Protein AF-0000000069666204 (afdb_homodimer)

InterPro domains:
  IPR001584 Integrase, catalytic core [PS50994] (1-139)
  IPR012337 Ribonuclease H-like superfamily [SSF53098] (1-131)
  IPR036397 Ribonuclease H superfamily [G3DSA:3.30.420.10] (1-155)

Secondary structure (DSSP, 8-state):
-B-TTT--B-----S---HHHHHHHHIIIIIHHH---SEEEE-S-HHHHSHHHHHHHHHHT-EEEEPPTT-HHHHHHHHHHHHHHHHHHHTTGGGHHHHHHHHHHHHHHSEETTTTB-HHHHHHSS-EEE-GGGTS-----SPPPHHHHHHHHHHHHHSPBP-BTTB--SEE--S-TTT-SEEEEE----TT-SS--EEEEEEEEEE-SSEEEEEETTEEEEEEGGGEEEPPEE----------B-TTS-B-------/-B-TTT--B-----S---HHHHHHHHIIIIIHHH---SEEEE-S-HHHHSHHHHHHHHHHT-EEEEPPTT-HHHHHHHHHHHHHHHHHHHTTGGGHHHHHHHHHHHHHHSEETTTTB-HHHHHHSS-EEE-GGGTS-----SPPPHHHHHHHHHHHHHSPBP--TT---SEE--S-TTT-SEEEEE----TT-SS--EEEEEEEEEE-SSEEEEEETTE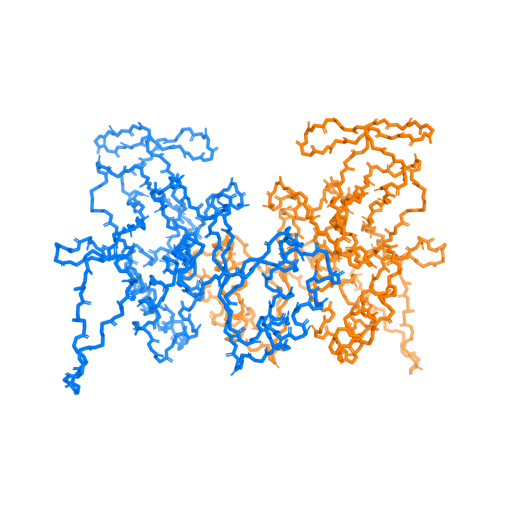EEEEEGGGEEEPPEE----------B-TTS-B-------

Sequence (516 aa):
MVDRFTRWPEAVPLLDAKAESVAIAFMFNWISRFGLPQKVACDQSGQFESCLFQMLTRMFGIQCVRTAAFHPSSNGMVERMHRPLKQALMCSKQTWFEALPLALLGLRTVLREDINATAAELTYSTNLRVPGQFFVDSNIGIPLPDYLSRLQELMRAIKPSDPVHHGLKAVYMPKDLQTCSHVFVKRGPIKRALATPFEGPFPVKKRQDKNSVVLVNGQEKVISVDRLKPAFLLSDTTSSNLSYTTKYGRKVRFHLPPMVDRFTRWPEAVPLLDAKAESVAIAFMFNWISRFGLPQKVACDQSGQFESCLFQMLTRMFGIQCVRTAAFHPSSNGMVERMHRPLKQALMCSKQTWFEALPLALLGLRTVLREDINATAAELTYSTNLRVPGQFFVDSNIGIPLPDYLSRLQELMRAIKPSDPVHHGLKAVYMPKDLQTCSHVFVKRGPIKRALATPFEGPFPVKKRQDKNSVVLVNGQEKVISVDRLKPAFLLSDTTSSNLSYTTKYGRKVRFHLPP

Organism: Araneus ventricosus (NCBI:txid182803)

Radius of gyration: 24.85 Å; Cα contacts (8 Å, |Δi|>4): 884; chains: 2; bounding box: 76×71×71 Å

Foldseek 3Di:
DADPPLRQDDDDDDPDLALVRVVVCCVVTPCVPPNADQEDEDEPDPSCVDPNVVVVCVVRNHHYHYDYPQDCPVVVSVVLLVVLLVVLQVLPVVPSVLLNVVSSLLQQQFQEDVVRGGSVCVVVVAWDKDWPLLPDQFDLVDDDDPSVVSVSVSSVSSRADDPDVPDPRQKHFHPDPVPAQWKWFFDDPPVPDSTTITIDTWGWDADDDQWTWTQHSNDTDIDGPVGIGGGMYRDPPPDDQPQPQDPVRDRPRPPSDD/DADPPLRQDDDDDDPDLALVRVVVCCVVTPCVPPNADQEDEDEPDPSCVDPNVVVVCVVRNHHYHYDYPQDCPVVVSVVLLVVLLVVLQVLPVVPSVLLNVVSSVLQQQFQEDVVRGGSVCVVVVAWDKDWPLLPDQFDLVDDDDPSVVSNSVSSVSSRADDPDPPDPRQKHFHPDPPPAQWKWFFDDDPVVDSTTITIDTWGWDADDDQWTWTQHSNDTDIDGPVGIGGGMYRDPPPDDQPQPQDPVRDRDRPPSDD

Nearest PDB structures (foldseek):
  6rwl-assembly1_A  TM=5.544E-01  e=3.027E-07  Simian immunodeficiency virus
  3oyi-assembly1_B  TM=7.825E-01  e=3.389E-05  Human spumaretrovirus
  2x6s-assembly1_F  TM=6.545E-01  e=5.801E-05  Human spumaretrovirus
  1cz9-assembly1_A-2  TM=9.018E-01  e=3.575E-03  Avian sarcoma virus
  8t5b-assembly1_A  TM=8.080E-01  e=1.967E-03  Human immunodeficiency virus 1

Structure (mmCIF, N/CA/C/O backbone):
data_AF-0000000069666204-model_v1
#
loop_
_entity.id
_entity.type
_entity.pdbx_description
1 polymer 'Integrase catalytic domain-containing protein'
#
loop_
_atom_site.group_PDB
_atom_site.id
_atom_site.type_symbol
_atom_site.label_atom_id
_atom_site.label_alt_id
_atom_site.label_comp_id
_atom_site.label_asym_id
_atom_site.label_entity_id
_atom_site.label_seq_id
_atom_site.pdbx_PDB_ins_code
_atom_site.Cartn_x
_atom_site.Cartn_y
_atom_site.Cartn_z
_atom_site.occupancy
_atom_site.B_iso_or_equiv
_atom_site.auth_seq_id
_atom_site.auth_comp_id
_atom_site.auth_asym_id
_atom_site.auth_atom_id
_atom_site.pdbx_PDB_model_num
ATOM 1 N N . MET A 1 1 ? -12.602 -0.686 -0.355 1 92.06 1 MET A N 1
ATOM 2 C CA . MET A 1 1 ? -12.219 -1.938 0.288 1 92.06 1 MET A CA 1
ATOM 3 C C . MET A 1 1 ? -11.609 -1.68 1.664 1 92.06 1 MET A C 1
ATOM 5 O O . MET A 1 1 ? -10.922 -0.677 1.866 1 92.06 1 MET A O 1
ATOM 9 N N . VAL A 1 2 ? -11.891 -2.582 2.635 1 92.81 2 VAL A N 1
ATOM 10 C CA . VAL A 1 2 ? -11.328 -2.428 3.977 1 92.81 2 VAL A CA 1
ATOM 11 C C . VAL A 1 2 ? -10.828 -3.777 4.484 1 92.81 2 VAL A C 1
ATOM 13 O O . VAL A 1 2 ? -11.516 -4.793 4.359 1 92.81 2 VAL A O 1
ATOM 16 N N . ASP A 1 3 ? -9.578 -3.738 4.949 1 93.31 3 ASP A N 1
ATOM 17 C CA . ASP A 1 3 ? -9.062 -4.93 5.621 1 93.31 3 ASP A CA 1
ATOM 18 C C . ASP A 1 3 ? -9.711 -5.113 6.988 1 93.31 3 ASP A C 1
ATOM 20 O O . ASP A 1 3 ? -9.727 -4.188 7.805 1 93.31 3 ASP A O 1
ATOM 24 N N . ARG A 1 4 ? -10.164 -6.273 7.262 1 88.44 4 ARG A N 1
ATOM 25 C CA . ARG A 1 4 ? -10.914 -6.516 8.484 1 88.44 4 ARG A CA 1
ATOM 26 C C . ARG A 1 4 ? -10.008 -6.465 9.711 1 88.44 4 ARG A C 1
ATOM 28 O O . ARG A 1 4 ? -10.422 -6.023 10.781 1 88.44 4 ARG A O 1
ATOM 35 N N . PHE A 1 5 ? -8.828 -6.867 9.555 1 89.88 5 PHE A N 1
ATOM 36 C CA . PHE A 1 5 ? -7.934 -6.969 10.703 1 89.88 5 PHE A CA 1
ATOM 37 C C . PHE A 1 5 ? -7.285 -5.621 11 1 89.88 5 PHE A C 1
ATOM 39 O O . PHE A 1 5 ? -7.418 -5.098 12.109 1 89.88 5 PHE A O 1
ATOM 46 N N . THR A 1 6 ? -6.68 -4.996 10.031 1 92.88 6 THR A N 1
ATOM 47 C CA . THR A 1 6 ? -5.918 -3.773 10.25 1 92.88 6 THR A CA 1
ATOM 48 C C . THR A 1 6 ? -6.809 -2.543 10.094 1 92.88 6 THR A C 1
ATOM 50 O O . THR A 1 6 ? -6.43 -1.441 10.5 1 92.88 6 THR A O 1
ATOM 53 N N . ARG A 1 7 ? -7.938 -2.674 9.461 1 91.62 7 ARG A N 1
ATOM 54 C CA . ARG A 1 7 ? -8.859 -1.59 9.141 1 91.62 7 ARG A CA 1
ATOM 55 C C . ARG A 1 7 ? -8.281 -0.675 8.07 1 91.62 7 ARG A C 1
ATOM 57 O O . ARG A 1 7 ? -8.727 0.464 7.91 1 91.62 7 ARG A O 1
ATOM 64 N N . TRP A 1 8 ? -7.324 -1.16 7.344 1 95.38 8 TRP A N 1
ATOM 65 C CA . TRP A 1 8 ? -6.738 -0.4 6.242 1 95.38 8 TRP A CA 1
ATOM 66 C C . TRP A 1 8 ? -7.781 -0.103 5.172 1 95.38 8 TRP A C 1
ATOM 68 O O . TRP A 1 8 ? -8.398 -1.021 4.621 1 95.38 8 TRP A O 1
ATOM 78 N N . PRO A 1 9 ? -7.945 1.18 4.871 1 95.44 9 PRO A N 1
ATOM 79 C CA . PRO A 1 9 ? -8.914 1.537 3.83 1 95.44 9 PRO A CA 1
ATOM 80 C C . PRO A 1 9 ? -8.273 1.672 2.449 1 95.44 9 PRO A C 1
ATOM 82 O O . PRO A 1 9 ? -7.176 2.219 2.324 1 95.44 9 PRO A O 1
ATOM 85 N N . GLU A 1 10 ? -8.93 1.1 1.443 1 95.88 10 GLU A N 1
ATOM 86 C CA . GLU A 1 10 ? -8.602 1.312 0.037 1 95.88 10 GLU A CA 1
ATOM 87 C C . GLU A 1 10 ? -9.789 1.881 -0.729 1 95.88 10 GLU A C 1
ATOM 89 O O . GLU A 1 10 ? -10.883 1.299 -0.718 1 95.88 10 GLU A O 1
ATOM 94 N N . ALA A 1 11 ? -9.633 3.041 -1.277 1 94.56 11 ALA A N 1
ATOM 95 C CA . ALA A 1 11 ? -10.617 3.656 -2.162 1 94.56 11 ALA A CA 1
ATOM 96 C C . ALA A 1 11 ? -9.992 4.023 -3.506 1 94.56 11 ALA A C 1
ATOM 98 O O . ALA A 1 11 ? -8.984 4.727 -3.559 1 94.56 11 ALA A O 1
ATOM 99 N N . VAL A 1 12 ? -10.609 3.535 -4.508 1 94.5 12 VAL A N 1
ATOM 100 C CA . VAL A 1 12 ? -10.055 3.699 -5.848 1 94.5 12 VAL A CA 1
ATOM 101 C C . VAL A 1 12 ? -11.055 4.449 -6.73 1 94.5 12 VAL A C 1
ATOM 103 O O . VAL A 1 12 ? -12.203 4.027 -6.875 1 94.5 12 VAL A O 1
ATOM 106 N N . PRO A 1 13 ? -10.578 5.637 -7.293 1 92.5 13 PRO A N 1
ATOM 107 C CA . PRO A 1 13 ? -11.461 6.305 -8.25 1 92.5 13 PRO A CA 1
ATOM 108 C C . PRO A 1 13 ? -11.664 5.5 -9.531 1 92.5 13 PRO A C 1
ATOM 110 O O . PRO A 1 13 ? -10.688 5.027 -10.125 1 92.5 13 PRO A O 1
ATOM 113 N N . LEU A 1 14 ? -12.859 5.27 -9.891 1 92.62 14 LEU A N 1
ATOM 114 C CA . LEU A 1 14 ? -13.18 4.551 -11.117 1 92.62 14 LEU A CA 1
ATOM 115 C C . LEU A 1 14 ? -14.102 5.379 -12.008 1 92.62 14 LEU A C 1
ATOM 117 O O . LEU A 1 14 ? -14.938 6.141 -11.508 1 92.62 14 LEU A O 1
ATOM 121 N N . LEU A 1 15 ? -13.969 5.152 -13.336 1 89.75 15 LEU A N 1
ATOM 122 C CA . LEU A 1 15 ? -14.836 5.848 -14.281 1 89.75 15 LEU A CA 1
ATOM 123 C C . LEU A 1 15 ? -16.203 5.176 -14.367 1 89.75 15 LEU A C 1
ATOM 125 O O . LEU A 1 15 ? -17.203 5.828 -14.656 1 89.75 15 LEU A O 1
ATOM 129 N N . ASP A 1 16 ? -16.188 3.807 -14.133 1 90.19 16 ASP A N 1
ATOM 130 C CA . ASP A 1 16 ? -17.438 3.033 -14.156 1 90.19 16 ASP A CA 1
ATOM 131 C C . ASP A 1 16 ? -17.375 1.883 -13.156 1 90.19 16 ASP A C 1
ATOM 133 O O . ASP A 1 16 ? -16.328 1.595 -12.586 1 90.19 16 ASP A O 1
ATOM 137 N N . ALA A 1 17 ? -18.516 1.342 -12.945 1 87.44 17 ALA A N 1
ATOM 138 C CA . ALA A 1 17 ? -18.594 0.261 -11.969 1 87.44 17 ALA A CA 1
ATOM 139 C C . ALA A 1 17 ? -18.734 -1.093 -12.656 1 87.44 17 ALA A C 1
ATOM 141 O O . ALA A 1 17 ? -19.359 -2.008 -12.117 1 87.44 17 ALA A O 1
ATOM 142 N N . LYS A 1 18 ? -18.203 -1.172 -13.859 1 90.94 18 LYS A N 1
ATOM 143 C CA . LYS A 1 18 ? -18.266 -2.453 -14.555 1 90.94 18 LYS A CA 1
ATOM 144 C C . LYS A 1 18 ? -17.406 -3.5 -13.867 1 90.94 18 LYS A C 1
ATOM 146 O O . LYS A 1 18 ? -16.391 -3.166 -13.25 1 90.94 18 LYS A O 1
ATOM 151 N N . ALA A 1 19 ? -17.781 -4.688 -14.047 1 90.44 19 ALA A N 1
ATOM 152 C CA . ALA A 1 19 ? -17.094 -5.801 -13.391 1 90.44 19 ALA A CA 1
ATOM 153 C C . ALA A 1 19 ? -15.617 -5.824 -13.742 1 90.44 19 ALA A C 1
ATOM 155 O O . ALA A 1 19 ? -14.766 -6.051 -12.883 1 90.44 19 ALA A O 1
ATOM 156 N N . GLU A 1 20 ? -15.344 -5.609 -14.984 1 92.38 20 GLU A N 1
ATOM 157 C CA . GLU A 1 20 ? -13.953 -5.652 -15.422 1 92.38 20 GLU A CA 1
ATOM 158 C C . GLU A 1 20 ? -13.141 -4.523 -14.797 1 92.38 20 GLU A C 1
ATOM 160 O O . GLU A 1 20 ? -12.008 -4.738 -14.359 1 92.38 20 GLU A O 1
ATOM 165 N N . SER A 1 21 ? -13.734 -3.34 -14.773 1 93.38 21 SER A N 1
ATOM 166 C CA . SER A 1 21 ? -13.062 -2.205 -14.141 1 93.38 21 SER A CA 1
ATOM 167 C C . SER A 1 21 ? -12.789 -2.475 -12.664 1 93.38 21 SER A C 1
ATOM 169 O O . SER A 1 21 ? -11.703 -2.164 -12.172 1 93.38 21 SER A O 1
ATOM 171 N N . VAL A 1 22 ? -13.688 -3.049 -12.023 1 93.38 22 VAL A N 1
ATOM 172 C CA . VAL A 1 22 ? -13.562 -3.365 -10.602 1 93.38 22 VAL A CA 1
ATOM 173 C C . VAL A 1 22 ? -12.5 -4.441 -10.406 1 93.38 22 VAL A C 1
ATOM 175 O O . VAL A 1 22 ? -11.68 -4.352 -9.484 1 93.38 22 VAL A O 1
ATOM 178 N N . ALA A 1 23 ? -12.5 -5.41 -11.258 1 93.88 23 ALA A N 1
ATOM 179 C CA . ALA A 1 23 ? -11.508 -6.48 -11.172 1 93.88 23 ALA A CA 1
ATOM 180 C C . ALA A 1 23 ? -10.094 -5.93 -11.352 1 93.88 23 ALA A C 1
ATOM 182 O O . ALA A 1 23 ? -9.18 -6.293 -10.609 1 93.88 23 ALA A O 1
ATOM 183 N N . ILE A 1 24 ? -9.992 -5.066 -12.305 1 93.75 24 ILE A N 1
ATOM 184 C CA . ILE A 1 24 ? -8.695 -4.465 -12.578 1 93.75 24 ILE A CA 1
ATOM 185 C C . ILE A 1 24 ? -8.25 -3.631 -11.383 1 93.75 24 ILE A C 1
ATOM 187 O O . ILE A 1 24 ? -7.09 -3.703 -10.969 1 93.75 24 ILE A O 1
ATOM 191 N N . ALA A 1 25 ? -9.141 -2.904 -10.844 1 95.12 25 ALA A N 1
ATOM 192 C CA . ALA A 1 25 ? -8.836 -2.113 -9.656 1 95.12 25 ALA A CA 1
ATOM 193 C C . ALA A 1 25 ? -8.422 -3.01 -8.492 1 95.12 25 ALA A C 1
ATOM 195 O O . ALA A 1 25 ? -7.5 -2.678 -7.738 1 95.12 25 ALA A O 1
ATOM 196 N N . PHE A 1 26 ? -9.125 -4.121 -8.367 1 95.75 26 PHE A N 1
ATOM 197 C CA . PHE A 1 26 ? -8.82 -5.086 -7.324 1 95.75 26 PHE A CA 1
ATOM 198 C C . PHE A 1 26 ? -7.414 -5.648 -7.5 1 95.75 26 PHE A C 1
ATOM 200 O O . PHE A 1 26 ? -6.66 -5.77 -6.531 1 95.75 26 PHE A O 1
ATOM 207 N N . MET A 1 27 ? -7.004 -5.922 -8.68 1 96.25 27 MET A N 1
ATOM 208 C CA . MET A 1 27 ? -5.676 -6.441 -8.992 1 96.25 27 MET A CA 1
ATOM 209 C C . MET A 1 27 ? -4.598 -5.414 -8.656 1 96.25 27 MET A C 1
ATOM 211 O O . MET A 1 27 ? -3.617 -5.738 -7.984 1 96.25 27 MET A O 1
ATOM 215 N N . PHE A 1 28 ? -4.789 -4.176 -9.023 1 96.31 28 PHE A N 1
ATOM 216 C CA . PHE A 1 28 ? -3.787 -3.127 -8.898 1 96.31 28 PHE A CA 1
ATOM 217 C C . PHE A 1 28 ? -3.623 -2.707 -7.445 1 96.31 28 PHE A C 1
ATOM 219 O O . PHE A 1 28 ? -2.504 -2.492 -6.977 1 96.31 28 PHE A O 1
ATOM 226 N N . ASN A 1 29 ? -4.723 -2.646 -6.77 1 96.31 29 ASN A N 1
ATOM 227 C CA . ASN A 1 29 ? -4.676 -1.909 -5.512 1 96.31 29 ASN A CA 1
ATOM 228 C C . ASN A 1 29 ? -4.711 -2.848 -4.309 1 96.31 29 ASN A C 1
ATOM 230 O O . ASN A 1 29 ? -4.375 -2.447 -3.193 1 96.31 29 ASN A O 1
ATOM 234 N N . TRP A 1 30 ? -5.125 -4.062 -4.535 1 97 30 TRP A N 1
ATOM 235 C CA . TRP A 1 30 ? -5.145 -4.98 -3.4 1 97 30 TRP A CA 1
ATOM 236 C C . TRP A 1 30 ? -4.207 -6.16 -3.635 1 97 30 TRP A C 1
ATOM 238 O O . TRP A 1 30 ? -3.199 -6.309 -2.939 1 97 30 TRP A O 1
ATOM 248 N N . ILE A 1 31 ? -4.453 -6.914 -4.672 1 96.56 31 ILE A N 1
ATOM 249 C CA . ILE A 1 31 ? -3.727 -8.164 -4.887 1 96.56 31 ILE A CA 1
ATOM 250 C C . ILE A 1 31 ? -2.238 -7.871 -5.062 1 96.56 31 ILE A C 1
ATOM 252 O O . ILE A 1 31 ? -1.394 -8.539 -4.465 1 96.56 31 ILE A O 1
ATOM 256 N N . SER A 1 32 ? -1.918 -6.914 -5.84 1 97 32 SER A N 1
ATOM 257 C CA . SER A 1 32 ? -0.525 -6.586 -6.125 1 97 32 SER A CA 1
ATOM 258 C C . SER A 1 32 ? 0.195 -6.098 -4.875 1 97 32 SER A C 1
ATOM 260 O O . SER A 1 32 ? 1.423 -6.156 -4.793 1 97 32 SER A O 1
ATOM 262 N N . ARG A 1 33 ? -0.542 -5.621 -3.957 1 97.19 33 ARG A N 1
ATOM 263 C CA . ARG A 1 33 ? 0.074 -4.953 -2.814 1 97.19 33 ARG A CA 1
ATOM 264 C C . ARG A 1 33 ? 0.033 -5.844 -1.575 1 97.19 33 ARG A C 1
ATOM 266 O O . ARG A 1 33 ? 1.007 -5.914 -0.822 1 97.19 33 ARG A O 1
ATOM 273 N N . PHE A 1 34 ? -1.082 -6.5 -1.399 1 96.75 34 PHE A N 1
ATOM 274 C CA . PHE A 1 34 ? -1.288 -7.207 -0.142 1 96.75 34 PHE A CA 1
ATOM 275 C C . PHE A 1 34 ? -1.382 -8.711 -0.376 1 96.75 34 PHE A C 1
ATOM 277 O O . PHE A 1 34 ? -1.518 -9.484 0.573 1 96.75 34 PHE A O 1
ATOM 284 N N . GLY A 1 35 ? -1.29 -9.172 -1.634 1 95.81 35 GLY A N 1
ATOM 285 C CA . GLY A 1 35 ? -1.492 -10.578 -1.948 1 95.81 35 GLY A CA 1
ATOM 286 C C . GLY A 1 35 ? -2.955 -10.977 -1.989 1 95.81 35 GLY A C 1
ATOM 287 O O . GLY A 1 35 ? -3.838 -10.117 -2.002 1 95.81 35 GLY A O 1
ATOM 288 N N . LEU A 1 36 ? -3.137 -12.305 -2.045 1 94 36 LEU A N 1
ATOM 289 C CA . LEU A 1 36 ? -4.492 -12.836 -2.115 1 94 36 LEU A CA 1
ATOM 290 C C . LEU A 1 36 ? -5.129 -12.891 -0.731 1 94 36 LEU A C 1
ATOM 292 O O . LEU A 1 36 ? -4.586 -13.516 0.183 1 94 36 LEU A O 1
ATOM 296 N N . PRO A 1 37 ? -6.25 -12.227 -0.582 1 92.75 37 PRO A N 1
ATOM 297 C CA . PRO A 1 37 ? -6.973 -12.445 0.672 1 92.75 37 PRO A CA 1
ATOM 298 C C . PRO A 1 37 ? -7.562 -13.852 0.774 1 92.75 37 PRO A C 1
ATOM 300 O O . PRO A 1 37 ? -7.824 -14.484 -0.248 1 92.75 37 PRO A O 1
ATOM 303 N N . GLN A 1 38 ? -7.738 -14.234 2.02 1 89 38 GLN A N 1
ATOM 304 C CA . GLN A 1 38 ? -8.398 -15.523 2.215 1 89 38 GLN A CA 1
ATOM 305 C C . GLN A 1 38 ? -9.891 -15.422 1.914 1 89 38 GLN A C 1
ATOM 307 O O . GLN A 1 38 ? -10.461 -16.312 1.279 1 89 38 GLN A O 1
ATOM 312 N N . LYS A 1 39 ? -10.43 -14.336 2.439 1 89 39 LYS A N 1
ATOM 313 C CA . LYS A 1 39 ? -11.867 -14.109 2.312 1 89 39 LYS A CA 1
ATOM 314 C C . LYS A 1 39 ? -12.164 -12.672 1.887 1 89 39 LYS A C 1
ATOM 316 O O . LYS A 1 39 ? -11.516 -11.734 2.359 1 89 39 LYS A O 1
ATOM 321 N N . VAL A 1 40 ? -13.109 -12.586 0.975 1 89.31 40 VAL A N 1
ATOM 322 C CA . VAL A 1 40 ? -13.609 -11.266 0.591 1 89.31 40 VAL A CA 1
ATOM 323 C C . VAL A 1 40 ? -15.117 -11.211 0.816 1 89.31 40 VAL A C 1
ATOM 325 O O . VAL A 1 40 ? -15.859 -12.086 0.351 1 89.31 40 VAL A O 1
ATOM 328 N N . ALA A 1 41 ? -15.547 -10.234 1.601 1 87.19 41 ALA A N 1
ATOM 329 C CA . ALA A 1 41 ? -16.969 -9.969 1.776 1 87.19 41 ALA A CA 1
ATOM 330 C C . ALA A 1 41 ? -17.438 -8.875 0.826 1 87.19 41 ALA A C 1
ATOM 332 O O . ALA A 1 41 ? -16.906 -7.762 0.832 1 87.19 41 ALA A O 1
ATOM 333 N N . CYS A 1 42 ? -18.391 -9.266 -0.012 1 84.81 42 CYS A N 1
ATOM 334 C CA . CYS A 1 42 ? -18.875 -8.312 -1.003 1 84.81 42 CYS A CA 1
ATOM 335 C C . CYS A 1 42 ? -20.359 -8.031 -0.791 1 84.81 42 CYS A C 1
ATOM 337 O O . CYS A 1 42 ? -21.109 -8.914 -0.372 1 84.81 42 CYS A O 1
ATOM 339 N N . ASP A 1 43 ? -20.734 -6.816 -1.017 1 78.19 43 ASP A N 1
ATOM 340 C CA . ASP A 1 43 ? -22.172 -6.527 -0.983 1 78.19 43 ASP A CA 1
ATOM 341 C C . ASP A 1 43 ? -22.875 -7.113 -2.201 1 78.19 43 ASP A C 1
ATOM 343 O O . ASP A 1 43 ? -22.25 -7.789 -3.021 1 78.19 43 ASP A O 1
ATOM 347 N N . GLN A 1 44 ? -24.125 -6.934 -2.271 1 75.25 44 GLN A N 1
ATOM 348 C CA . GLN A 1 44 ? -24.906 -7.59 -3.316 1 75.25 44 GLN A CA 1
ATOM 349 C C . GLN A 1 44 ? -24.984 -6.723 -4.57 1 75.25 44 GLN A C 1
ATOM 351 O O . GLN A 1 44 ? -25.906 -6.867 -5.375 1 75.25 44 GLN A O 1
ATOM 356 N N . SER A 1 45 ? -24.062 -5.898 -4.734 1 76 45 SER A N 1
ATOM 357 C CA . SER A 1 45 ? -24.047 -5.066 -5.934 1 76 45 SER A CA 1
ATOM 358 C C . SER A 1 45 ? -23.688 -5.887 -7.168 1 76 45 SER A C 1
ATOM 360 O O . SER A 1 45 ? -23.016 -6.914 -7.062 1 76 45 SER A O 1
ATOM 362 N N . GLY A 1 46 ? -24.125 -5.535 -8.273 1 74.06 46 GLY A N 1
ATOM 363 C CA . GLY A 1 46 ? -24.031 -6.258 -9.531 1 74.06 46 GLY A CA 1
ATOM 364 C C . GLY A 1 46 ? -22.609 -6.586 -9.93 1 74.06 46 GLY A C 1
ATOM 365 O O . GLY A 1 46 ? -22.344 -7.652 -10.484 1 74.06 46 GLY A O 1
ATOM 366 N N . GLN A 1 47 ? -21.703 -5.707 -9.672 1 76.25 47 GLN A N 1
ATOM 367 C CA . GLN A 1 47 ? -20.328 -5.941 -10.078 1 76.25 47 GLN A CA 1
ATOM 368 C C . GLN A 1 47 ? -19.734 -7.141 -9.344 1 76.25 47 GLN A C 1
ATOM 370 O O . GLN A 1 47 ? -18.906 -7.867 -9.898 1 76.25 47 GLN A O 1
ATOM 375 N N . PHE A 1 48 ? -20.172 -7.438 -8.219 1 75.38 48 PHE A N 1
ATOM 376 C CA . PHE A 1 48 ? -19.625 -8.547 -7.441 1 75.38 48 PHE A CA 1
ATOM 377 C C . PHE A 1 48 ? -20.422 -9.82 -7.68 1 75.38 48 PHE A C 1
ATOM 379 O O . PHE A 1 48 ? -19.953 -10.922 -7.375 1 75.38 48 PHE A O 1
ATOM 386 N N . GLU A 1 49 ? -21.547 -9.531 -8.227 1 72 49 GLU A N 1
ATOM 387 C CA . GLU A 1 49 ? -22.375 -10.664 -8.602 1 72 49 GLU A CA 1
ATOM 388 C C . GLU A 1 49 ? -22.062 -11.141 -10.016 1 72 49 GLU A C 1
ATOM 390 O O . GLU A 1 49 ? -22.453 -12.234 -10.414 1 72 49 GLU A O 1
ATOM 395 N N . SER A 1 50 ? -21.312 -10.383 -10.57 1 79.56 50 SER A N 1
ATOM 396 C CA . SER A 1 50 ? -20.984 -10.719 -11.945 1 79.56 50 SER A CA 1
ATOM 397 C C . SER A 1 50 ? -20.203 -12.023 -12.031 1 79.56 50 SER A C 1
ATOM 399 O O . SER A 1 50 ? -19.5 -12.391 -11.086 1 79.56 50 SER A O 1
ATOM 401 N N . CYS A 1 51 ? -20.422 -12.688 -13.062 1 81.31 51 CYS A N 1
ATOM 402 C CA . CYS A 1 51 ? -19.688 -13.906 -13.359 1 81.31 51 CYS A CA 1
ATOM 403 C C . CYS A 1 51 ? -18.188 -13.656 -13.352 1 81.31 51 CYS A C 1
ATOM 405 O O . CYS A 1 51 ? -17.406 -14.477 -12.844 1 81.31 51 CYS A O 1
ATOM 407 N N . LEU A 1 52 ? -17.891 -12.531 -13.758 1 86.38 52 LEU A N 1
ATOM 408 C CA . LEU A 1 52 ? -16.469 -12.203 -13.883 1 86.38 52 LEU A CA 1
ATOM 409 C C . LEU A 1 52 ? -15.797 -12.172 -12.516 1 86.38 52 LEU A C 1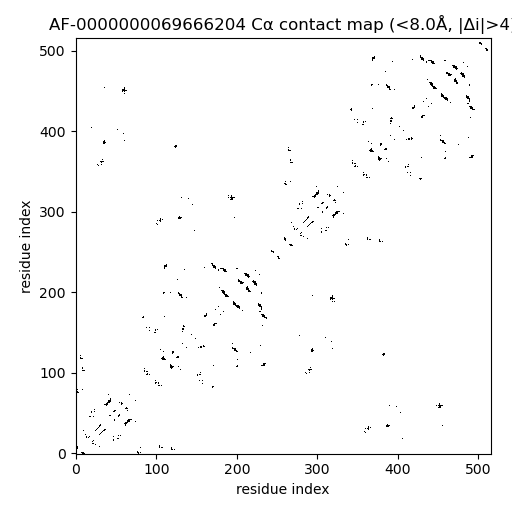
ATOM 411 O O . LEU A 1 52 ? -14.766 -12.82 -12.312 1 86.38 52 LEU A O 1
ATOM 415 N N . PHE A 1 53 ? -16.344 -11.5 -11.625 1 87.38 53 PHE A N 1
ATOM 416 C CA . PHE A 1 53 ? -15.711 -11.359 -10.32 1 87.38 53 PHE A CA 1
ATOM 417 C C . PHE A 1 53 ? -15.727 -12.68 -9.555 1 87.38 53 PHE A C 1
ATOM 419 O O . PHE A 1 53 ? -14.758 -13.023 -8.883 1 87.38 53 PHE A O 1
ATOM 426 N N . GLN A 1 54 ? -16.75 -13.367 -9.734 1 85.31 54 GLN A N 1
ATOM 427 C CA . GLN A 1 54 ? -16.844 -14.688 -9.102 1 85.31 54 GLN A CA 1
ATOM 428 C C . GLN A 1 54 ? -15.766 -15.625 -9.648 1 85.31 54 GLN A C 1
ATOM 430 O O . GLN A 1 54 ? -15.109 -16.344 -8.891 1 85.31 54 GLN A O 1
ATOM 435 N N . MET A 1 55 ? -15.617 -15.641 -10.828 1 86.44 55 MET A N 1
ATOM 436 C CA . MET A 1 55 ? -14.617 -16.5 -11.453 1 86.44 55 MET A CA 1
ATOM 437 C C . MET A 1 55 ? -13.203 -16.062 -11.086 1 86.44 55 MET A C 1
ATOM 439 O O . MET A 1 55 ? -12.312 -16.906 -10.93 1 86.44 55 MET A O 1
ATOM 443 N N . LEU A 1 56 ? -13.023 -14.75 -10.977 1 89.81 56 LEU A N 1
ATOM 444 C CA . LEU A 1 56 ? -11.719 -14.242 -10.555 1 89.81 56 LEU A CA 1
ATOM 445 C C . LEU A 1 56 ? -11.344 -14.766 -9.18 1 89.81 56 LEU A C 1
ATOM 447 O O . LEU A 1 56 ? -10.234 -15.258 -8.977 1 89.81 56 LEU A O 1
ATOM 451 N N . THR A 1 57 ? -12.266 -14.656 -8.281 1 89.31 57 THR A N 1
ATOM 452 C CA . THR A 1 57 ? -11.984 -15.102 -6.914 1 89.31 57 THR A CA 1
ATOM 453 C C . THR A 1 57 ? -11.781 -16.609 -6.871 1 89.31 57 THR A C 1
ATOM 455 O O . THR A 1 57 ? -10.922 -17.109 -6.145 1 89.31 57 THR A O 1
ATOM 458 N N . ARG A 1 58 ? -12.469 -17.297 -7.668 1 85.75 58 ARG A N 1
ATOM 459 C CA . ARG A 1 58 ? -12.297 -18.734 -7.746 1 85.75 58 ARG A CA 1
ATOM 460 C C . ARG A 1 58 ? -10.93 -19.094 -8.328 1 85.75 58 ARG A C 1
ATOM 462 O O . ARG A 1 58 ? -10.258 -20 -7.816 1 85.75 58 ARG A O 1
ATOM 469 N N . MET A 1 59 ? -10.57 -18.438 -9.312 1 86.38 59 MET A N 1
ATOM 470 C CA . MET A 1 59 ? -9.281 -18.656 -9.961 1 86.38 59 MET A CA 1
ATOM 471 C C . MET A 1 59 ? -8.141 -18.469 -8.969 1 86.38 59 MET A C 1
ATOM 473 O O . MET A 1 59 ? -7.117 -19.141 -9.047 1 86.38 59 MET A O 1
ATOM 477 N N . PHE A 1 60 ? -8.336 -17.594 -8.016 1 89.81 60 PHE A N 1
ATOM 478 C CA . PHE A 1 60 ? -7.281 -17.234 -7.078 1 89.81 60 PHE A CA 1
ATOM 479 C C . PHE A 1 60 ? -7.457 -17.969 -5.758 1 89.81 60 PHE A C 1
ATOM 481 O O . PHE A 1 60 ? -6.645 -17.828 -4.844 1 89.81 60 PHE A O 1
ATOM 488 N N . GLY A 1 61 ? -8.484 -18.75 -5.672 1 87.69 61 GLY A N 1
ATOM 489 C CA . GLY A 1 61 ? -8.742 -19.469 -4.438 1 87.69 61 GLY A CA 1
ATOM 490 C C . GLY A 1 61 ? -9.195 -18.578 -3.303 1 87.69 61 GLY A C 1
ATOM 491 O O . GLY A 1 61 ? -8.891 -18.828 -2.137 1 87.69 61 GLY A O 1
ATOM 492 N N . ILE A 1 62 ? -9.797 -17.516 -3.609 1 89.31 62 ILE A N 1
ATOM 493 C CA . ILE A 1 62 ? -10.344 -16.578 -2.629 1 89.31 62 ILE A CA 1
ATOM 494 C C . ILE A 1 62 ? -11.789 -16.953 -2.312 1 89.31 62 ILE A C 1
ATOM 496 O O . ILE A 1 62 ? -12.586 -17.188 -3.221 1 89.31 62 ILE A O 1
ATOM 500 N N . GLN A 1 63 ? -12.133 -17.016 -1.063 1 86.5 63 GLN A N 1
ATOM 501 C CA . GLN A 1 63 ? -13.523 -17.234 -0.671 1 86.5 63 GLN A CA 1
ATOM 502 C C . GLN A 1 63 ? -14.312 -15.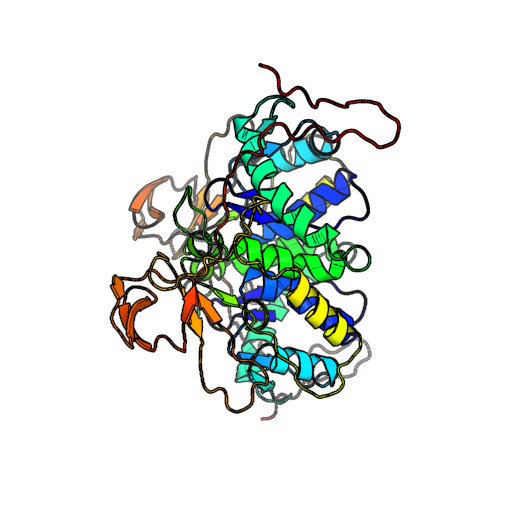938 -0.707 1 86.5 63 GLN A C 1
ATOM 504 O O . GLN A 1 63 ? -13.945 -14.961 -0.051 1 86.5 63 GLN A O 1
ATOM 509 N N . CYS A 1 64 ? -15.344 -16.016 -1.428 1 84.19 64 CYS A N 1
ATOM 510 C CA . CYS A 1 64 ? -16.203 -14.844 -1.521 1 84.19 64 CYS A CA 1
ATOM 511 C C . CYS A 1 64 ? -17.484 -15.047 -0.712 1 84.19 64 CYS A C 1
ATOM 513 O O . CYS A 1 64 ? -18.219 -16.016 -0.925 1 84.19 64 CYS A O 1
ATOM 515 N N . VAL A 1 65 ? -17.688 -14.125 0.231 1 82.25 65 VAL A N 1
ATOM 516 C CA . VAL A 1 65 ? -18.906 -14.172 1.048 1 82.25 65 VAL A CA 1
ATOM 517 C C . VAL A 1 65 ? -19.797 -12.977 0.718 1 82.25 65 VAL A C 1
ATOM 519 O O . VAL A 1 65 ? -19.328 -11.836 0.66 1 82.25 65 VAL A O 1
ATOM 522 N N . ARG A 1 66 ? -21.031 -13.305 0.507 1 80.12 66 ARG A N 1
ATOM 523 C CA . ARG A 1 66 ? -21.984 -12.242 0.212 1 80.12 66 ARG A CA 1
ATOM 524 C C . ARG A 1 66 ? -22.625 -11.703 1.491 1 80.12 66 ARG A C 1
ATOM 526 O O . ARG A 1 66 ? -22.938 -12.469 2.398 1 80.12 66 ARG A O 1
ATOM 533 N N . THR A 1 67 ? -22.484 -10.438 1.646 1 74.44 67 THR A N 1
ATOM 534 C CA . THR A 1 67 ? -23.125 -9.836 2.807 1 74.44 67 THR A CA 1
ATOM 535 C C . THR A 1 67 ? -24.531 -9.336 2.449 1 74.44 67 THR A C 1
ATOM 537 O O . THR A 1 67 ? -24.75 -8.828 1.348 1 74.44 67 THR A O 1
ATOM 540 N N . ALA A 1 68 ? -25.438 -9.805 3.295 1 63.38 68 ALA A N 1
ATOM 541 C CA . ALA A 1 68 ? -26.828 -9.375 3.062 1 63.38 68 ALA A CA 1
ATOM 542 C C . ALA A 1 68 ? -26.953 -7.863 3.23 1 63.38 68 ALA A C 1
ATOM 544 O O . ALA A 1 68 ? -26.234 -7.254 4.02 1 63.38 68 ALA A O 1
ATOM 545 N N . ALA A 1 69 ? -27.656 -7.215 2.229 1 57.72 69 ALA A N 1
ATOM 546 C CA . ALA A 1 69 ? -27.891 -5.773 2.242 1 57.72 69 ALA A CA 1
ATOM 547 C C . ALA A 1 69 ? -28.172 -5.277 3.658 1 57.72 69 ALA A C 1
ATOM 549 O O . ALA A 1 69 ? -27.781 -4.168 4.023 1 57.72 69 ALA A O 1
ATOM 550 N N . PHE A 1 70 ? -28.828 -6.164 4.461 1 50.94 70 PHE A N 1
ATOM 551 C CA . PHE A 1 70 ? -29.328 -5.691 5.746 1 50.94 70 PHE A CA 1
ATOM 552 C C . PHE A 1 70 ? -28.547 -6.316 6.898 1 50.94 70 PHE A C 1
ATOM 554 O O . PHE A 1 70 ? -29.047 -6.395 8.023 1 50.94 70 PHE A O 1
ATOM 561 N N . HIS A 1 71 ? -27.406 -6.867 6.574 1 57.34 71 HIS A N 1
ATOM 562 C CA . HIS A 1 71 ? -26.672 -7.391 7.723 1 57.34 71 HIS A CA 1
ATOM 563 C C . HIS A 1 71 ? -25.609 -6.406 8.203 1 57.34 71 HIS A C 1
ATOM 565 O O . HIS A 1 71 ? -24.562 -6.254 7.566 1 57.34 71 HIS A O 1
ATOM 571 N N . PRO A 1 72 ? -25.875 -5.781 9.398 1 55.97 72 PRO A N 1
ATOM 572 C CA . PRO A 1 72 ? -25.172 -4.637 10 1 55.97 72 PRO A CA 1
ATOM 573 C C . PRO A 1 72 ? -23.688 -4.91 10.25 1 55.97 72 PRO A C 1
ATOM 575 O O . PRO A 1 72 ? -22.859 -4.012 10.102 1 55.97 72 PRO A O 1
ATOM 578 N N . SER A 1 73 ? -23.406 -6.219 10.609 1 56.06 73 SER A N 1
ATOM 579 C CA . SER A 1 73 ? -22.062 -6.328 11.188 1 56.06 73 SER A CA 1
ATOM 580 C C . SER A 1 73 ? -20.984 -6.156 10.117 1 56.06 73 SER A C 1
ATOM 582 O O . SER A 1 73 ? -20.031 -5.395 10.305 1 56.06 73 SER A O 1
ATOM 584 N N . SER A 1 74 ? -21.047 -6.953 9.016 1 57.5 74 SER A N 1
ATOM 585 C CA . SER A 1 74 ? -19.984 -6.898 8.008 1 57.5 74 SER A CA 1
ATOM 586 C C . SER A 1 74 ? -19.984 -5.559 7.281 1 57.5 74 SER A C 1
ATOM 588 O O . SER A 1 74 ? -18.922 -5.004 6.992 1 57.5 74 SER A O 1
ATOM 590 N N . ASN A 1 75 ? -21.141 -4.988 7.176 1 62.56 75 ASN A N 1
ATOM 591 C CA . ASN A 1 75 ? -21.312 -3.717 6.473 1 62.56 75 ASN A CA 1
ATOM 592 C C . ASN A 1 75 ? -20.984 -2.531 7.375 1 62.56 75 ASN A C 1
ATOM 594 O O . ASN A 1 75 ? -20.625 -1.458 6.891 1 62.56 75 ASN A O 1
ATOM 598 N N . GLY A 1 76 ? -20.953 -2.887 8.578 1 71.62 76 GLY A N 1
ATOM 599 C CA . GLY A 1 76 ? -20.719 -1.816 9.531 1 71.62 76 GLY A CA 1
ATOM 600 C C . GLY A 1 76 ? -19.312 -1.243 9.453 1 71.62 76 GLY A C 1
ATOM 601 O O . GLY A 1 76 ? -19.125 -0.028 9.547 1 71.62 76 GLY A O 1
ATOM 602 N N . MET A 1 77 ? -18.375 -2.131 9.078 1 78.5 77 MET A N 1
ATOM 603 C CA . MET A 1 77 ? -16.984 -1.679 9.016 1 78.5 77 MET A CA 1
ATOM 604 C C . MET A 1 77 ? -16.766 -0.745 7.832 1 78.5 77 MET A C 1
ATOM 606 O O . MET A 1 77 ? -16.141 0.302 7.969 1 78.5 77 MET A O 1
ATOM 610 N N . VAL A 1 78 ? -17.328 -1.179 6.719 1 79.62 78 VAL A N 1
ATOM 611 C CA . VAL A 1 78 ? -17.172 -0.363 5.52 1 79.62 78 VAL A CA 1
ATOM 612 C C . VAL A 1 78 ? -17.922 0.958 5.691 1 79.62 78 VAL A C 1
ATOM 614 O O . VAL A 1 78 ? -17.422 2.018 5.309 1 79.62 78 VAL A O 1
ATOM 617 N N . GLU A 1 79 ? -19.078 0.928 6.297 1 75.5 79 GLU A N 1
ATOM 618 C CA . GLU A 1 79 ? -19.875 2.127 6.539 1 75.5 79 GLU A CA 1
ATOM 619 C C . GLU A 1 79 ? -19.141 3.096 7.469 1 75.5 79 GLU A C 1
ATOM 621 O O . GLU A 1 79 ? -19.172 4.309 7.254 1 75.5 79 GLU A O 1
ATOM 626 N N . ARG A 1 80 ? -18.469 2.611 8.445 1 76.56 80 ARG A N 1
ATOM 627 C CA . ARG A 1 80 ? -17.719 3.43 9.398 1 76.56 80 ARG A CA 1
ATOM 628 C C . ARG A 1 80 ? -16.547 4.117 8.719 1 76.56 80 ARG A C 1
ATOM 630 O O . ARG A 1 80 ? -16.156 5.219 9.117 1 76.56 80 ARG A O 1
ATOM 637 N N . MET A 1 81 ? -16.062 3.424 7.719 1 81.88 81 MET A N 1
ATOM 638 C CA . MET A 1 81 ? -14.961 4.031 6.969 1 81.88 81 MET A CA 1
ATOM 639 C C . MET A 1 81 ? -15.492 5.02 5.938 1 81.88 81 MET A C 1
ATOM 641 O O . MET A 1 81 ? -14.875 6.059 5.688 1 81.88 81 MET A O 1
ATOM 645 N N . HIS A 1 82 ? -16.641 4.754 5.457 1 82.38 82 HIS A N 1
ATOM 646 C CA . HIS A 1 82 ? -17.172 5.543 4.355 1 82.38 82 HIS A CA 1
ATOM 647 C C . HIS A 1 82 ? -17.641 6.91 4.84 1 82.38 82 HIS A C 1
ATOM 649 O O . HIS A 1 82 ? -17.516 7.906 4.121 1 82.38 82 HIS A O 1
ATOM 655 N N . ARG A 1 83 ? -18.078 6.992 5.961 1 82.62 83 ARG A N 1
ATOM 656 C CA . ARG A 1 83 ? -18.672 8.227 6.457 1 82.62 83 ARG A CA 1
ATOM 657 C C . ARG A 1 83 ? -17.625 9.336 6.559 1 82.62 83 ARG A C 1
ATOM 659 O O . ARG A 1 83 ? -17.766 10.398 5.945 1 82.62 83 ARG A O 1
ATOM 666 N N . PRO A 1 84 ? -16.625 9.07 7.281 1 83.31 84 PRO A N 1
ATOM 667 C CA . PRO A 1 84 ? -15.617 10.133 7.34 1 83.31 84 PRO A CA 1
ATOM 668 C C . PRO A 1 84 ? -14.984 10.422 5.98 1 83.31 84 PRO A C 1
ATOM 670 O O . PRO A 1 84 ? -14.625 11.57 5.695 1 83.31 84 PRO A O 1
ATOM 673 N N . LEU A 1 85 ? -14.883 9.445 5.188 1 87.75 85 LEU A N 1
ATOM 674 C CA . LEU A 1 85 ? -14.344 9.648 3.85 1 87.75 85 LEU A CA 1
ATOM 675 C C . LEU A 1 85 ? -15.242 10.57 3.031 1 87.75 85 LEU A C 1
ATOM 677 O O . LEU A 1 85 ? -14.766 11.516 2.406 1 87.75 85 LEU A O 1
ATOM 681 N N . LYS A 1 86 ? -16.469 10.273 3.057 1 85.81 86 LYS A N 1
ATOM 682 C CA . LYS A 1 86 ? -17.438 11.102 2.338 1 85.81 86 LYS A CA 1
ATOM 683 C C . LYS A 1 86 ? -17.422 12.539 2.842 1 85.81 86 LYS A C 1
ATOM 685 O O . LYS A 1 86 ? -17.438 13.484 2.047 1 85.81 86 LYS A O 1
ATOM 690 N N . GLN A 1 87 ? -17.359 12.711 4.086 1 81.81 87 GLN A N 1
ATOM 691 C CA . GLN A 1 87 ? -17.344 14.047 4.68 1 81.81 87 GLN A CA 1
ATOM 692 C C . GLN A 1 87 ? -16.109 14.82 4.234 1 81.81 87 GLN A C 1
ATOM 694 O O . GLN A 1 87 ? -16.203 16.016 3.908 1 81.81 87 GLN A O 1
ATOM 699 N N . ALA A 1 88 ? -15.023 14.133 4.23 1 81.38 88 ALA A N 1
ATOM 700 C CA . ALA A 1 88 ? -13.773 14.773 3.824 1 81.38 88 ALA A CA 1
ATOM 701 C C . ALA A 1 88 ? -13.82 15.18 2.354 1 81.38 88 ALA A C 1
ATOM 703 O O . ALA A 1 88 ? -13.32 16.25 1.983 1 81.38 88 ALA A O 1
ATOM 704 N N . LEU A 1 89 ? -14.477 14.398 1.575 1 86 89 LEU A N 1
ATOM 705 C CA . LEU A 1 89 ? -14.477 14.633 0.135 1 86 89 LEU A CA 1
ATOM 706 C C . LEU A 1 89 ? -15.547 15.648 -0.248 1 86 89 LEU A C 1
ATOM 708 O O . LEU A 1 89 ? -15.422 16.344 -1.257 1 86 89 LEU A O 1
ATOM 712 N N . MET A 1 90 ? -16.594 15.695 0.467 1 81.56 90 MET A N 1
ATOM 713 C CA . MET A 1 90 ? -17.672 16.641 0.2 1 81.56 90 MET A CA 1
ATOM 714 C C . MET A 1 90 ? -17.219 18.078 0.423 1 81.56 90 MET A C 1
ATOM 716 O O . MET A 1 90 ? -17.719 19 -0.211 1 81.56 90 MET A O 1
ATOM 720 N N . CYS A 1 91 ? -16.234 18.25 1.29 1 71.94 91 CYS A N 1
ATOM 721 C CA . CYS A 1 91 ? -15.695 19.578 1.556 1 71.94 91 CYS A CA 1
ATOM 722 C C . CYS A 1 91 ? -14.883 20.078 0.368 1 71.94 91 CYS A C 1
ATOM 724 O O . CYS A 1 91 ? -14.602 21.281 0.265 1 71.94 91 CYS A O 1
ATOM 726 N N . SER A 1 92 ? -14.641 19.203 -0.557 1 69.81 92 SER A N 1
ATOM 727 C CA . SER A 1 92 ? -13.789 19.531 -1.699 1 69.81 92 SER A CA 1
ATOM 728 C C . SER A 1 92 ? -14.461 19.141 -3.014 1 69.81 92 SER A C 1
ATOM 730 O O . SER A 1 92 ? -13.812 18.641 -3.926 1 69.81 92 SER A O 1
ATOM 732 N N . LYS A 1 93 ? -15.609 19.453 -3.188 1 66.5 93 LYS A N 1
ATOM 733 C CA . LYS A 1 93 ? -16.438 18.891 -4.25 1 66.5 93 LYS A CA 1
ATOM 734 C C . LYS A 1 93 ? -15.758 19.016 -5.609 1 66.5 93 LYS A C 1
ATOM 736 O O . LYS A 1 93 ? -15.68 18.047 -6.359 1 66.5 93 LYS A O 1
ATOM 741 N N . GLN A 1 94 ? -15.234 20.141 -5.867 1 67.5 94 GLN A N 1
ATOM 742 C CA . GLN A 1 94 ? -14.68 20.344 -7.203 1 67.5 94 GLN A CA 1
ATOM 743 C C . GLN A 1 94 ? -13.32 19.672 -7.348 1 67.5 94 GLN A C 1
ATOM 745 O O . GLN A 1 94 ? -12.852 19.438 -8.461 1 67.5 94 GLN A O 1
ATOM 750 N N . THR A 1 95 ? -12.797 19.234 -6.207 1 82.44 95 THR A N 1
ATOM 751 C CA . THR A 1 95 ? -11.445 18.688 -6.258 1 82.44 95 THR A CA 1
ATOM 752 C C . THR A 1 95 ? -11.359 17.406 -5.445 1 82.44 95 THR A C 1
ATOM 754 O O . THR A 1 95 ? -10.336 17.141 -4.797 1 82.44 95 THR A O 1
ATOM 757 N N . TRP A 1 96 ? -12.461 16.672 -5.559 1 88.31 96 TRP A N 1
ATOM 758 C CA . TRP A 1 96 ? -12.5 15.5 -4.695 1 88.31 96 TRP A CA 1
ATOM 759 C C . TRP A 1 96 ? -11.383 14.523 -5.055 1 88.31 96 TRP A C 1
ATOM 761 O O . TRP A 1 96 ? -10.836 13.836 -4.18 1 88.31 96 TRP A O 1
ATOM 771 N N . PHE A 1 97 ? -11.078 14.516 -6.293 1 91.31 97 PHE A N 1
ATOM 772 C CA . PHE A 1 97 ? -10.055 13.594 -6.77 1 91.31 97 PHE A CA 1
ATOM 773 C C . PHE A 1 97 ? -8.711 13.906 -6.121 1 91.31 97 PHE A C 1
ATOM 775 O O . PHE A 1 97 ? -8.016 13 -5.66 1 91.31 97 PHE A O 1
ATOM 782 N N . GLU A 1 98 ? -8.367 15.117 -6.023 1 92 98 GLU A N 1
ATOM 783 C CA . GLU A 1 98 ? -7.098 15.531 -5.438 1 92 98 GLU A CA 1
ATOM 784 C C . GLU A 1 98 ? -7.129 15.422 -3.916 1 92 98 GLU A C 1
ATOM 786 O O . GLU A 1 98 ? -6.082 15.336 -3.271 1 92 98 GLU A O 1
ATOM 791 N N . ALA A 1 99 ? -8.312 15.414 -3.305 1 92.88 99 ALA A N 1
ATOM 792 C CA . ALA A 1 99 ? -8.477 15.336 -1.855 1 92.88 99 ALA A CA 1
ATOM 793 C C . ALA A 1 99 ? -8.375 13.891 -1.372 1 92.88 99 ALA A C 1
ATOM 795 O O . ALA A 1 99 ? -8.078 13.641 -0.202 1 92.88 99 ALA A O 1
ATOM 796 N N . LEU A 1 100 ? -8.562 12.984 -2.246 1 94.69 100 LEU A N 1
ATOM 797 C CA . LEU A 1 100 ? -8.719 11.586 -1.866 1 94.69 100 LEU A CA 1
ATOM 798 C C . LEU A 1 100 ? -7.457 11.055 -1.199 1 94.69 100 LEU A C 1
ATOM 800 O O . LEU A 1 100 ? -7.523 10.453 -0.125 1 94.69 100 LEU A O 1
ATOM 804 N N . PRO A 1 101 ? -6.277 11.32 -1.782 1 95.81 101 PRO A N 1
ATOM 805 C CA . PRO A 1 101 ? -5.086 10.789 -1.118 1 95.81 101 PRO A CA 1
ATOM 806 C C . PRO A 1 101 ? -4.871 11.383 0.273 1 95.81 101 PRO A C 1
ATOM 808 O O . PRO A 1 101 ? -4.383 10.695 1.173 1 95.81 101 PRO A O 1
ATOM 811 N N . LEU A 1 102 ? -5.246 12.57 0.442 1 93.44 102 LEU A N 1
ATOM 812 C CA . LEU A 1 102 ? -5.117 13.211 1.747 1 93.44 102 LEU A CA 1
ATOM 813 C C . LEU A 1 102 ? -6.113 12.625 2.742 1 93.44 102 LEU A C 1
ATOM 815 O O . LEU A 1 102 ? -5.766 12.367 3.896 1 93.44 102 LEU A O 1
ATOM 819 N N . ALA A 1 103 ? -7.32 12.469 2.285 1 92.94 103 ALA A N 1
ATOM 820 C CA . ALA A 1 103 ? -8.352 11.875 3.131 1 92.94 103 ALA A CA 1
ATOM 821 C C . ALA A 1 103 ? -7.953 10.461 3.561 1 92.94 103 ALA A C 1
ATOM 823 O O . ALA A 1 103 ? -8.125 10.094 4.723 1 92.94 103 ALA A O 1
ATOM 824 N N . LEU A 1 104 ? -7.426 9.742 2.656 1 95.38 104 LEU A N 1
ATOM 825 C CA . LEU A 1 104 ? -7.004 8.375 2.961 1 95.38 104 LEU A CA 1
ATOM 826 C C . LEU A 1 104 ? -5.836 8.375 3.939 1 95.38 104 LEU A C 1
ATOM 828 O O . LEU A 1 104 ? -5.793 7.551 4.859 1 95.38 104 LEU A O 1
ATOM 832 N N . LEU A 1 105 ? -4.895 9.25 3.695 1 95.06 105 LEU A N 1
ATOM 833 C CA . LEU A 1 105 ? -3.787 9.367 4.641 1 95.06 105 LEU A CA 1
ATOM 834 C C . LEU A 1 105 ? -4.301 9.656 6.047 1 95.06 105 LEU A C 1
ATOM 836 O O . LEU A 1 105 ? -3.838 9.047 7.016 1 95.06 105 LEU A O 1
ATOM 840 N N . GLY A 1 106 ? -5.219 10.547 6.148 1 92.19 106 GLY A N 1
ATOM 841 C CA . GLY A 1 106 ? -5.836 10.844 7.43 1 92.19 106 GLY A CA 1
ATOM 842 C C . GLY A 1 106 ? -6.473 9.633 8.086 1 92.19 106 GLY A C 1
ATOM 843 O O . GLY A 1 106 ? -6.242 9.367 9.266 1 92.19 106 GLY A O 1
ATOM 844 N N . LEU A 1 107 ? -7.203 8.891 7.336 1 92.44 107 LEU A N 1
ATOM 845 C CA . LEU A 1 107 ? -7.902 7.727 7.859 1 92.44 107 LEU A CA 1
ATOM 846 C C . LEU A 1 107 ? -6.918 6.629 8.25 1 92.44 107 LEU A C 1
ATOM 848 O O . LEU A 1 107 ? -7.168 5.875 9.195 1 92.44 107 LEU A O 1
ATOM 852 N N . ARG A 1 108 ? -5.832 6.578 7.574 1 94.81 108 ARG A N 1
ATOM 853 C CA . ARG A 1 108 ? -4.836 5.539 7.824 1 94.81 108 ARG A CA 1
ATOM 854 C C . ARG A 1 108 ? -3.988 5.879 9.047 1 94.81 108 ARG A C 1
ATOM 856 O O . ARG A 1 108 ? -3.32 5.004 9.602 1 94.81 108 ARG A O 1
ATOM 863 N N . THR A 1 109 ? -4.035 7.184 9.492 1 93.94 109 THR A N 1
ATOM 864 C CA . THR A 1 109 ? -3.162 7.613 10.578 1 93.94 109 THR A CA 1
ATOM 865 C C . THR A 1 109 ? -3.984 8.07 11.781 1 93.94 109 THR A C 1
ATOM 867 O O . THR A 1 109 ? -3.428 8.5 12.797 1 93.94 109 THR A O 1
ATOM 870 N N . VAL A 1 110 ? -5.277 8 11.648 1 91 110 VAL A N 1
ATOM 871 C CA . VAL A 1 110 ? -6.145 8.367 12.758 1 91 110 VAL A CA 1
ATOM 872 C C . VAL A 1 110 ? -6.16 7.242 13.797 1 91 110 VAL A C 1
ATOM 874 O O . VAL A 1 110 ? -6.176 6.062 13.438 1 91 110 VAL A O 1
ATOM 877 N N . LEU A 1 111 ? -6.184 7.68 15.07 1 91 111 LEU A N 1
ATOM 878 C CA . LEU A 1 111 ? -6.309 6.699 16.141 1 91 111 LEU A CA 1
ATOM 879 C C . LEU A 1 111 ? -7.734 6.172 16.234 1 91 111 LEU A C 1
ATOM 881 O O . LEU A 1 111 ? -8.688 6.953 16.344 1 91 111 LEU A O 1
ATOM 885 N N . ARG A 1 112 ? -7.809 4.883 16.188 1 86.62 112 ARG A N 1
ATOM 886 C CA . ARG A 1 112 ? -9.117 4.262 16.328 1 86.62 112 ARG A CA 1
ATOM 887 C C . ARG A 1 112 ? -9.336 3.754 17.75 1 86.62 112 ARG A C 1
ATOM 889 O O . ARG A 1 112 ? -8.5 3.027 18.281 1 86.62 112 ARG A O 1
ATOM 896 N N . GLU A 1 113 ? -10.492 4.016 18.219 1 81.38 113 GLU A N 1
ATOM 897 C CA . GLU A 1 113 ? -10.773 3.699 19.609 1 81.38 113 GLU A CA 1
ATOM 898 C C . GLU A 1 113 ? -11.023 2.205 19.797 1 81.38 113 GLU A C 1
ATOM 900 O O . GLU A 1 113 ? -10.688 1.639 20.844 1 81.38 113 GLU A O 1
ATOM 905 N N . ASP A 1 114 ? -11.625 1.571 18.859 1 79.38 114 ASP A N 1
ATOM 906 C CA . ASP A 1 114 ? -12 0.169 19 1 79.38 114 ASP A CA 1
ATOM 907 C C . ASP A 1 114 ? -10.773 -0.734 19.031 1 79.38 114 ASP A C 1
ATOM 909 O O . ASP A 1 114 ? -10.797 -1.788 19.672 1 79.38 114 ASP A O 1
ATOM 913 N N . ILE A 1 115 ? -9.688 -0.27 18.406 1 84 115 ILE A N 1
ATOM 914 C CA . ILE A 1 115 ? -8.508 -1.127 18.359 1 84 115 ILE A CA 1
ATOM 915 C C . ILE A 1 115 ? -7.324 -0.416 19 1 84 115 ILE A C 1
ATOM 917 O O . ILE A 1 115 ? -6.258 -1.009 19.172 1 84 115 ILE A O 1
ATOM 921 N N . ASN A 1 116 ? -7.465 0.821 19.406 1 87.75 116 ASN A N 1
ATOM 922 C CA . ASN A 1 116 ? -6.434 1.639 20.047 1 87.75 116 ASN A CA 1
ATOM 923 C C . ASN A 1 116 ? -5.148 1.656 19.219 1 87.75 116 ASN A C 1
ATOM 925 O O . ASN A 1 116 ? -4.059 1.447 19.766 1 87.75 116 ASN A O 1
ATOM 929 N N . ALA A 1 117 ? -5.258 1.719 17.969 1 91.69 117 ALA A N 1
ATOM 930 C CA . ALA A 1 117 ? -4.172 1.791 17 1 91.69 117 ALA A CA 1
ATOM 931 C C . ALA A 1 117 ? -4.645 2.432 15.695 1 91.69 117 ALA A C 1
ATOM 933 O O . ALA A 1 117 ? -5.844 2.621 15.492 1 91.69 117 ALA A O 1
ATOM 934 N N . THR A 1 118 ? -3.709 2.816 14.969 1 94.25 118 THR A N 1
ATOM 935 C CA . THR A 1 118 ? -4.051 3.279 13.625 1 94.25 118 THR A CA 1
ATOM 936 C C . THR A 1 118 ? -3.982 2.131 12.625 1 94.25 118 THR A C 1
ATOM 938 O O . THR A 1 118 ? -3.32 1.122 12.875 1 94.25 118 THR A O 1
ATOM 941 N N . ALA A 1 119 ? -4.676 2.219 11.531 1 94.62 119 ALA A N 1
ATOM 942 C CA . ALA A 1 119 ? -4.574 1.238 10.453 1 94.62 119 ALA A CA 1
ATOM 943 C C . ALA A 1 119 ? -3.133 1.097 9.977 1 94.62 119 ALA A C 1
ATOM 945 O O . ALA A 1 119 ? -2.666 -0.013 9.711 1 94.62 119 ALA A O 1
ATOM 946 N N . ALA A 1 120 ? -2.42 2.232 9.914 1 95.56 120 ALA A N 1
ATOM 947 C CA . ALA A 1 120 ? -1.03 2.227 9.461 1 95.56 120 ALA A CA 1
ATOM 948 C C . ALA A 1 120 ? -0.145 1.445 10.43 1 95.56 120 ALA A C 1
ATOM 950 O O . ALA A 1 120 ? 0.704 0.657 10.008 1 95.56 120 ALA A O 1
ATOM 951 N N . GLU A 1 121 ? -0.34 1.668 11.641 1 93.38 121 GLU A N 1
ATOM 952 C CA . GLU A 1 121 ? 0.45 0.972 12.656 1 93.38 121 GLU A CA 1
ATOM 953 C C . GLU A 1 121 ? 0.236 -0.537 12.578 1 93.38 121 GLU A C 1
ATOM 955 O O . GLU A 1 121 ? 1.193 -1.31 12.656 1 93.38 121 GLU A O 1
ATOM 960 N N . LEU A 1 122 ? -0.969 -0.917 12.453 1 93.44 122 LEU A N 1
ATOM 961 C CA . LEU A 1 122 ? -1.277 -2.342 12.398 1 93.44 122 LEU A CA 1
ATOM 962 C C . LEU A 1 122 ? -0.776 -2.955 11.094 1 93.44 122 LEU A C 1
ATOM 964 O O . LEU A 1 122 ? -0.401 -4.129 11.055 1 93.44 122 LEU A O 1
ATOM 968 N N . THR A 1 123 ? -0.732 -2.207 10.055 1 94.94 123 THR A N 1
ATOM 969 C CA . THR A 1 123 ? -0.341 -2.715 8.742 1 94.94 123 THR A CA 1
ATOM 970 C C . THR A 1 123 ? 1.179 -2.764 8.609 1 94.94 123 THR A C 1
ATOM 972 O O . THR A 1 123 ? 1.734 -3.748 8.117 1 94.94 123 THR A O 1
ATOM 975 N N . TYR A 1 124 ? 1.853 -1.714 9.039 1 93.88 124 TYR A N 1
ATOM 976 C CA . TYR A 1 124 ? 3.279 -1.567 8.773 1 93.88 124 TYR A CA 1
ATOM 977 C C . TYR A 1 124 ? 4.094 -1.803 10.047 1 93.88 124 TYR A C 1
ATOM 979 O O . TYR A 1 124 ? 5.324 -1.852 10 1 93.88 124 TYR A O 1
ATOM 987 N N . SER A 1 125 ? 3.506 -1.923 11.148 1 89.81 125 SER A N 1
ATOM 988 C CA . SER A 1 125 ? 4.137 -2.055 12.453 1 89.81 125 SER A CA 1
ATOM 989 C C . SER A 1 125 ? 4.926 -0.802 12.82 1 89.81 125 SER A C 1
ATOM 991 O O . SER A 1 125 ? 5.906 -0.874 13.562 1 89.81 125 SER A O 1
ATOM 993 N N . THR A 1 126 ? 4.539 0.302 12.164 1 88 126 THR A N 1
ATOM 994 C CA . THR A 1 126 ? 5.168 1.585 12.469 1 88 126 THR A CA 1
ATOM 995 C C . THR A 1 126 ? 4.207 2.736 12.172 1 88 126 THR A C 1
ATOM 997 O O . THR A 1 126 ? 3.211 2.557 11.477 1 88 126 THR A O 1
ATOM 1000 N N . ASN A 1 127 ? 4.52 3.887 12.773 1 90.38 127 ASN A N 1
ATOM 1001 C CA . ASN A 1 127 ? 3.746 5.094 12.5 1 90.38 127 ASN A CA 1
ATOM 1002 C C . ASN A 1 127 ? 4.258 5.82 11.258 1 90.38 127 ASN A C 1
ATOM 1004 O O . ASN A 1 127 ? 5.391 5.598 10.828 1 90.38 127 ASN A O 1
ATOM 1008 N N . LEU A 1 128 ? 3.369 6.676 10.758 1 92.81 128 LEU A N 1
ATOM 1009 C CA . LEU A 1 128 ? 3.717 7.383 9.523 1 92.81 128 LEU A CA 1
ATOM 1010 C C . LEU A 1 128 ? 4.051 8.844 9.812 1 92.81 128 LEU A C 1
ATOM 1012 O O . LEU A 1 128 ? 3.594 9.406 10.812 1 92.81 128 LEU A O 1
ATOM 1016 N N . ARG A 1 129 ? 4.859 9.398 8.906 1 93.12 129 ARG A N 1
ATOM 1017 C CA . ARG A 1 129 ? 5.094 10.836 8.859 1 93.12 129 ARG A CA 1
ATOM 1018 C C . ARG A 1 129 ? 4.027 11.547 8.023 1 93.12 129 ARG A C 1
ATOM 1020 O O . ARG A 1 129 ? 3.727 11.117 6.91 1 93.12 129 ARG A O 1
ATOM 1027 N N . VAL A 1 130 ? 3.463 12.602 8.617 1 92.75 130 VAL A N 1
ATOM 1028 C CA . VAL A 1 130 ? 2.355 13.273 7.941 1 92.75 130 VAL A CA 1
ATOM 1029 C C . VAL A 1 130 ? 2.66 14.766 7.801 1 92.75 130 VAL A C 1
ATOM 1031 O O . VAL A 1 130 ? 3.496 15.305 8.531 1 92.75 130 VAL A O 1
ATOM 1034 N N . PRO A 1 131 ? 1.97 15.414 6.828 1 89.88 131 PRO A N 1
ATOM 1035 C CA . PRO A 1 131 ? 2.197 16.844 6.637 1 89.88 131 PRO A CA 1
ATOM 1036 C C . PRO A 1 131 ? 1.872 17.672 7.883 1 89.88 131 PRO A C 1
ATOM 1038 O O . PRO A 1 131 ? 0.865 17.406 8.547 1 89.88 131 PRO A O 1
ATOM 1041 N N . GLY A 1 132 ? 2.742 18.672 8.125 1 86.75 132 GLY A N 1
ATOM 1042 C CA . GLY A 1 132 ? 2.496 19.562 9.234 1 86.75 132 GLY A CA 1
ATOM 1043 C C . GLY A 1 132 ? 1.2 20.344 9.102 1 86.75 132 GLY A C 1
ATOM 1044 O O . GLY A 1 132 ? 0.582 20.703 10.102 1 86.75 132 GLY A O 1
ATOM 1045 N N . GLN A 1 133 ? 0.727 20.453 7.961 1 83.12 133 GLN A N 1
ATOM 1046 C CA . GLN A 1 133 ? -0.468 21.234 7.656 1 83.12 133 GLN A CA 1
ATOM 1047 C C . GLN A 1 133 ? -1.718 20.578 8.234 1 83.12 133 GLN A C 1
ATOM 1049 O O . GLN A 1 133 ? -2.771 21.203 8.328 1 83.12 133 GLN A O 1
ATOM 1054 N N . PHE A 1 134 ? -1.598 19.312 8.562 1 82.19 134 PHE A N 1
ATOM 1055 C CA . PHE A 1 134 ? -2.705 18.656 9.242 1 82.19 134 PHE A CA 1
ATOM 1056 C C . PHE A 1 134 ? -2.92 19.25 10.633 1 82.19 134 PHE A C 1
ATOM 1058 O O . PHE A 1 134 ? -3.975 19.047 11.234 1 82.19 134 PHE A O 1
ATOM 1065 N N . PHE A 1 135 ? -1.891 20.031 11.016 1 79.88 135 PHE A N 1
ATOM 1066 C CA . PHE A 1 135 ? -1.937 20.5 12.398 1 79.88 135 PHE A CA 1
ATOM 1067 C C . PHE A 1 135 ? -1.795 22.016 12.469 1 79.88 135 PHE A C 1
ATOM 1069 O O . PHE A 1 135 ? -2.326 22.641 13.383 1 79.88 135 PHE A O 1
ATOM 1076 N N . VAL A 1 136 ? -0.936 22.531 11.539 1 76.56 136 VAL A N 1
ATOM 1077 C CA . VAL A 1 136 ? -0.615 23.953 11.609 1 76.56 136 VAL A CA 1
ATOM 1078 C C . VAL A 1 136 ? -0.847 24.609 10.25 1 76.56 136 VAL A C 1
ATOM 1080 O O . VAL A 1 136 ? -0.547 24.016 9.211 1 76.56 136 VAL A O 1
ATOM 1083 N N . ASP A 1 137 ? -1.409 25.719 10.328 1 73.5 137 ASP A N 1
ATOM 1084 C CA . ASP A 1 137 ? -1.561 26.484 9.094 1 73.5 137 ASP A CA 1
ATOM 1085 C C . ASP A 1 137 ? -0.23 27.094 8.656 1 73.5 137 ASP A C 1
ATOM 1087 O O . ASP A 1 137 ? 0.469 27.703 9.469 1 73.5 137 ASP A O 1
ATOM 1091 N N . SER A 1 138 ? 0.344 26.562 7.559 1 65.81 138 SER A N 1
ATOM 1092 C CA . SER A 1 138 ? 1.61 27.141 7.109 1 65.81 138 SER A CA 1
ATOM 1093 C C . SER A 1 138 ? 1.432 27.922 5.82 1 65.81 138 SER A C 1
ATOM 1095 O O . SER A 1 138 ? 0.739 27.484 4.902 1 65.81 138 SER A O 1
ATOM 1097 N N . ASN A 1 139 ? 1.639 29.219 5.918 1 64.44 139 ASN A N 1
ATOM 1098 C CA . ASN A 1 139 ? 1.694 30.062 4.73 1 64.44 139 ASN A CA 1
ATOM 1099 C C . ASN A 1 139 ? 3.127 30.234 4.238 1 64.44 139 ASN A C 1
ATOM 1101 O O . ASN A 1 139 ? 3.975 30.766 4.961 1 64.44 139 ASN A O 1
ATOM 1105 N N . ILE A 1 140 ? 3.527 29.531 3.287 1 62.47 140 ILE A N 1
ATOM 1106 C CA . ILE A 1 140 ? 4.895 29.594 2.783 1 62.47 140 ILE A CA 1
ATOM 1107 C C . ILE A 1 140 ? 5.148 30.969 2.154 1 62.47 140 ILE A C 1
ATOM 1109 O O . ILE A 1 140 ? 6.301 31.391 2.01 1 62.47 140 ILE A O 1
ATOM 1113 N N . GLY A 1 141 ? 4.277 31.766 2.133 1 65.56 141 GLY A N 1
ATOM 1114 C CA . GLY A 1 141 ? 4.426 33.125 1.685 1 65.56 141 GLY A CA 1
ATOM 1115 C C . GLY A 1 141 ? 4.883 33.25 0.243 1 65.56 141 GLY A C 1
ATOM 1116 O O . GLY A 1 141 ? 5.273 34.344 -0.209 1 65.56 141 GLY A O 1
ATOM 1117 N N . ILE A 1 142 ? 5.211 32.25 -0.45 1 72.94 142 ILE A N 1
ATOM 1118 C CA . ILE A 1 142 ? 5.617 32.281 -1.851 1 72.94 142 ILE A CA 1
ATOM 1119 C C . ILE A 1 142 ? 4.473 31.797 -2.73 1 72.94 142 ILE A C 1
ATOM 1121 O O . ILE A 1 142 ? 3.697 30.922 -2.324 1 72.94 142 ILE A O 1
ATOM 1125 N N . PRO A 1 143 ? 4.43 32.438 -3.863 1 81.62 143 PRO A N 1
ATOM 1126 C CA . PRO A 1 143 ? 3.398 31.938 -4.773 1 81.62 143 PRO A CA 1
ATOM 1127 C C . PRO A 1 143 ? 3.605 30.484 -5.152 1 81.62 143 PRO A C 1
ATOM 1129 O O . PRO A 1 143 ? 4.719 30.078 -5.504 1 81.62 143 PRO A O 1
ATOM 1132 N N . LEU A 1 144 ? 2.592 29.797 -5.043 1 85.44 144 LEU A N 1
ATOM 1133 C CA . LEU A 1 144 ? 2.619 28.359 -5.336 1 85.44 144 LEU A CA 1
ATOM 1134 C C . LEU A 1 144 ? 1.98 28.078 -6.691 1 85.44 144 LEU A C 1
ATOM 1136 O O . LEU A 1 144 ? 1.036 28.75 -7.094 1 85.44 144 LEU A O 1
ATOM 1140 N N . PRO A 1 145 ? 2.639 27.078 -7.348 1 88.12 145 PRO A N 1
ATOM 1141 C CA . PRO A 1 145 ? 1.896 26.578 -8.508 1 88.12 145 PRO A CA 1
ATOM 1142 C C . PRO A 1 145 ? 0.453 26.219 -8.172 1 88.12 145 PRO A C 1
ATOM 1144 O O . PRO A 1 145 ? 0.142 25.922 -7.016 1 88.12 145 PRO A O 1
ATOM 1147 N N . ASP A 1 146 ? -0.365 26.25 -9.203 1 88.5 146 ASP A N 1
ATOM 1148 C CA . ASP A 1 146 ? -1.804 26.094 -9.016 1 88.5 146 ASP A CA 1
ATOM 1149 C C . ASP A 1 146 ? -2.119 24.812 -8.25 1 88.5 146 ASP A C 1
ATOM 1151 O O . ASP A 1 146 ? -2.904 24.828 -7.301 1 88.5 146 ASP A O 1
ATOM 1155 N N . TYR A 1 147 ? -1.546 23.828 -8.656 1 90 147 TYR A N 1
ATOM 1156 C CA . TYR A 1 147 ? -1.828 22.547 -8.008 1 90 147 TYR A CA 1
ATOM 1157 C C . TYR A 1 147 ? -1.465 22.578 -6.531 1 90 147 TYR A C 1
ATOM 1159 O O . TYR A 1 147 ? -2.207 22.078 -5.688 1 90 147 TYR A O 1
ATOM 1167 N N . LEU A 1 148 ? -0.402 23.172 -6.164 1 90.31 148 LEU A N 1
ATOM 1168 C CA . LEU A 1 148 ? 0.046 23.203 -4.777 1 90.31 148 LEU A CA 1
ATOM 1169 C C . LEU A 1 148 ? -0.847 24.109 -3.941 1 90.31 148 LEU A C 1
ATOM 1171 O O . LEU A 1 148 ? -1.074 23.844 -2.758 1 90.31 148 LEU A O 1
ATOM 1175 N N . SER A 1 149 ? -1.258 25.094 -4.562 1 88.69 149 SER A N 1
ATOM 1176 C CA . SER A 1 149 ? -2.211 25.969 -3.873 1 88.69 149 SER A CA 1
ATOM 1177 C C . SER A 1 149 ? -3.492 25.203 -3.529 1 88.69 149 SER A C 1
ATOM 1179 O O . SER A 1 149 ? -4.012 25.328 -2.418 1 88.69 149 SER A O 1
ATOM 1181 N N . ARG A 1 150 ? -3.945 24.453 -4.469 1 89.81 150 ARG A N 1
ATOM 1182 C CA . ARG A 1 150 ? -5.137 23.656 -4.227 1 89.81 150 ARG A CA 1
ATOM 1183 C C . ARG A 1 150 ? -4.879 22.609 -3.145 1 89.81 150 ARG A C 1
ATOM 1185 O O . ARG A 1 150 ? -5.727 22.375 -2.281 1 89.81 150 ARG A O 1
ATOM 1192 N N . LEU A 1 151 ? -3.744 22.031 -3.246 1 89.56 151 LEU A N 1
ATOM 1193 C CA . LEU A 1 151 ? -3.379 21.016 -2.268 1 89.56 151 LEU A CA 1
ATOM 1194 C C . LEU A 1 151 ? -3.342 21.594 -0.86 1 89.56 151 LEU A C 1
ATOM 1196 O O . LEU A 1 151 ? -3.83 20.984 0.087 1 89.56 151 LEU A O 1
ATOM 1200 N N . GLN A 1 152 ? -2.828 22.734 -0.72 1 87.5 152 GLN A N 1
ATOM 1201 C CA . GLN A 1 152 ? -2.77 23.406 0.568 1 87.5 152 GLN A CA 1
ATOM 1202 C C . GLN A 1 152 ? -4.172 23.703 1.102 1 87.5 152 GLN A C 1
ATOM 1204 O O . GLN A 1 152 ? -4.441 23.5 2.287 1 87.5 152 GLN A O 1
ATOM 1209 N N . GLU A 1 153 ? -4.961 24.141 0.285 1 86.31 153 GLU A N 1
ATOM 1210 C CA . GLU A 1 153 ? -6.34 24.438 0.677 1 86.31 153 GLU A CA 1
ATOM 1211 C C . GLU A 1 153 ? -7.066 23.156 1.104 1 86.31 153 GLU A C 1
ATOM 1213 O O . GLU A 1 153 ? -7.84 23.172 2.061 1 86.31 153 GLU A O 1
ATOM 1218 N N . LEU A 1 154 ? -6.832 22.141 0.392 1 88.25 154 LEU A N 1
ATOM 1219 C CA . LEU A 1 154 ? -7.449 20.859 0.71 1 88.25 154 LEU A CA 1
ATOM 1220 C C . LEU A 1 154 ? -7.004 20.375 2.08 1 88.25 154 LEU A C 1
ATOM 1222 O O . LEU A 1 154 ? -7.816 19.875 2.865 1 88.25 154 LEU A O 1
ATOM 1226 N N . MET A 1 155 ? -5.781 20.484 2.359 1 87.69 155 MET A N 1
ATOM 1227 C CA . MET A 1 155 ? -5.266 20.031 3.65 1 87.69 155 MET A CA 1
ATOM 1228 C C . MET A 1 155 ? -5.891 20.828 4.789 1 87.69 155 MET A C 1
ATOM 1230 O O . MET A 1 155 ? -6.223 20.281 5.836 1 87.69 155 MET A O 1
ATOM 1234 N N . ARG A 1 156 ? -6.109 22.016 4.555 1 81.56 156 ARG A N 1
ATOM 1235 C CA . ARG A 1 156 ? -6.754 22.875 5.547 1 81.56 156 ARG A CA 1
ATOM 1236 C C . ARG A 1 156 ? -8.203 22.453 5.77 1 81.56 156 ARG A C 1
ATOM 1238 O O . ARG A 1 156 ? -8.695 22.484 6.898 1 81.56 156 ARG A O 1
ATOM 1245 N N . ALA A 1 157 ? -8.766 22.031 4.734 1 80 157 ALA A N 1
ATOM 1246 C CA . ALA A 1 157 ? -10.188 21.688 4.785 1 80 157 ALA A CA 1
ATOM 1247 C C . ALA A 1 157 ? -10.406 20.344 5.469 1 80 157 ALA A C 1
ATOM 1249 O O . ALA A 1 157 ? -11.43 20.125 6.113 1 80 157 ALA A O 1
ATOM 1250 N N . ILE A 1 158 ? -9.492 19.438 5.277 1 79.81 158 ILE A N 1
ATOM 1251 C CA . ILE A 1 158 ? -9.656 18.078 5.77 1 79.81 158 ILE A CA 1
ATOM 1252 C C . ILE A 1 158 ? -9.203 18 7.227 1 79.81 158 ILE A C 1
ATOM 1254 O O . ILE A 1 158 ? -9.578 17.062 7.953 1 79.81 158 ILE A O 1
ATOM 1258 N N . LYS A 1 159 ? -8.547 18.906 7.723 1 75.94 159 LYS A N 1
ATOM 1259 C CA . LYS A 1 159 ? -8.062 18.922 9.102 1 75.94 159 LYS A CA 1
ATOM 1260 C C . LYS A 1 159 ? -9.195 18.672 10.086 1 75.94 159 LYS A C 1
ATOM 1262 O O . LYS A 1 159 ? -10.266 19.266 9.969 1 75.94 159 LYS A O 1
ATOM 1267 N N . PRO A 1 160 ? -8.914 17.641 10.883 1 70.75 160 PRO A N 1
ATOM 1268 C CA . PRO A 1 160 ? -9.914 17.422 11.938 1 70.75 160 PRO A CA 1
ATOM 1269 C C . PRO A 1 160 ? -10.055 18.641 12.859 1 70.75 160 PRO A C 1
ATOM 1271 O O . PRO A 1 160 ? -9.078 19.344 13.125 1 70.75 160 PRO A O 1
ATOM 1274 N N . SER A 1 161 ? -11.336 19 13.133 1 67.62 161 SER A N 1
ATOM 1275 C CA . SER A 1 161 ? -11.602 20.141 14.008 1 67.62 161 SER A CA 1
ATOM 1276 C C . SER A 1 161 ? -11.852 19.672 15.445 1 67.62 161 SER A C 1
ATOM 1278 O O . SER A 1 161 ? -12.07 18.5 15.695 1 67.62 161 SER A O 1
ATOM 1280 N N . ASP A 1 162 ? -11.578 20.609 16.375 1 63.62 162 ASP A N 1
ATOM 1281 C CA . ASP A 1 162 ? -11.914 20.375 17.766 1 63.62 162 ASP A CA 1
ATOM 1282 C C . ASP A 1 162 ? -13.375 19.969 17.922 1 63.62 162 ASP A C 1
ATOM 1284 O O . ASP A 1 162 ? -14.242 20.438 17.188 1 63.62 162 ASP A O 1
ATOM 1288 N N . PRO A 1 163 ? -13.508 18.781 18.641 1 54.72 163 PRO A N 1
ATOM 1289 C CA . PRO A 1 163 ? -14.906 18.375 18.797 1 54.72 163 PRO A CA 1
ATOM 1290 C C . PRO A 1 163 ? -15.828 19.562 19.109 1 54.72 163 PRO A C 1
ATOM 1292 O O . PRO A 1 163 ? -15.523 20.359 20 1 54.72 163 PRO A O 1
ATOM 1295 N N . VAL A 1 164 ? -16.438 20.125 18.188 1 49.38 164 VAL A N 1
ATOM 1296 C CA . VAL A 1 164 ? -17.469 21.094 18.562 1 49.38 164 VAL A CA 1
ATOM 1297 C C . VAL A 1 164 ? -18.609 20.375 19.281 1 49.38 164 VAL A C 1
ATOM 1299 O O . VAL A 1 164 ? -18.906 19.219 19 1 49.38 164 VAL A O 1
ATOM 1302 N N . HIS A 1 165 ? -19.078 20.938 20.406 1 46.03 165 HIS A N 1
ATOM 1303 C CA . HIS A 1 165 ? -20.203 20.469 21.203 1 46.03 165 HIS A CA 1
ATOM 1304 C C . HIS A 1 165 ? -21.25 19.812 20.344 1 46.03 165 HIS A C 1
ATOM 1306 O O . HIS A 1 165 ? -21.875 18.812 20.734 1 46.03 165 HIS A O 1
ATOM 1312 N N . HIS A 1 166 ? -21.766 20.469 19.391 1 47.91 166 HIS A N 1
ATOM 1313 C CA . HIS A 1 166 ? -23.109 20.125 18.922 1 47.91 166 HIS A CA 1
ATOM 1314 C C . HIS A 1 166 ? -23.047 19.031 17.844 1 47.91 166 HIS A C 1
ATOM 1316 O O . HIS A 1 166 ? -24.062 18.453 17.5 1 47.91 166 HIS A O 1
ATOM 1322 N N . GLY A 1 167 ? -21.75 18.688 17.281 1 47.81 167 GLY A N 1
ATOM 1323 C CA . GLY A 1 167 ? -21.859 17.672 16.234 1 47.81 167 GLY A CA 1
ATOM 1324 C C . GLY A 1 167 ? -20.688 16.703 16.219 1 47.81 167 GLY A C 1
ATOM 1325 O O . GLY A 1 167 ? -19.547 17.109 16.422 1 47.81 167 GLY A O 1
ATOM 1326 N N . LEU A 1 168 ? -20.844 15.516 16.703 1 51.5 168 LEU A N 1
ATOM 1327 C CA . LEU A 1 168 ? -19.906 14.406 16.797 1 51.5 168 LEU A CA 1
ATOM 1328 C C . LEU A 1 168 ? -19.25 14.141 15.445 1 51.5 168 LEU A C 1
ATOM 1330 O O . LEU A 1 168 ? -19.906 13.695 14.508 1 51.5 168 LEU A O 1
ATOM 1334 N N . LYS A 1 169 ? -18.234 14.836 15.055 1 62.06 169 LYS A N 1
ATOM 1335 C CA . LYS A 1 169 ? -17.5 14.523 13.828 1 62.06 169 LYS A CA 1
ATOM 1336 C C . LYS A 1 169 ? -16.812 13.172 13.93 1 62.06 169 LYS A C 1
ATOM 1338 O O . LYS A 1 169 ? -16.406 12.75 15.016 1 62.06 169 LYS A O 1
ATOM 1343 N N . ALA A 1 170 ? -16.953 12.445 12.805 1 68.94 170 ALA A N 1
ATOM 1344 C CA . ALA A 1 170 ? -16.375 11.102 12.773 1 68.94 170 ALA A CA 1
ATOM 1345 C C . ALA A 1 170 ? -14.906 11.125 13.156 1 68.94 170 ALA A C 1
ATOM 1347 O O . ALA A 1 170 ? -14.43 10.234 13.859 1 68.94 170 ALA A O 1
ATOM 1348 N N . VAL A 1 171 ? -14.258 12.297 12.75 1 74.81 171 VAL A N 1
ATOM 1349 C CA . VAL A 1 171 ? -12.859 12.461 13.117 1 74.81 171 VAL A CA 1
ATOM 1350 C C . VAL A 1 171 ? -12.656 13.797 13.82 1 74.81 171 VAL A C 1
ATOM 1352 O O . VAL A 1 171 ? -13.172 14.828 13.367 1 74.81 171 VAL A O 1
ATOM 1355 N N . TYR A 1 172 ? -12.07 13.789 14.984 1 77.62 172 TYR A N 1
ATOM 1356 C CA . TYR A 1 172 ? -11.828 15.039 15.711 1 77.62 172 TYR A CA 1
ATOM 1357 C C . TYR A 1 172 ? -10.477 15.008 16.406 1 77.62 172 TYR A C 1
ATOM 1359 O O . TYR A 1 172 ? -9.875 13.945 16.578 1 77.62 172 TYR A O 1
ATOM 1367 N N . MET A 1 173 ? -9.961 16.188 16.766 1 74.94 173 MET A N 1
ATOM 1368 C CA . MET A 1 173 ? -8.711 16.328 17.516 1 74.94 173 MET A CA 1
ATOM 1369 C C . MET A 1 173 ? -8.977 16.875 18.906 1 74.94 173 MET A C 1
ATOM 1371 O O . MET A 1 173 ? -9.461 18 19.062 1 74.94 173 MET A O 1
ATOM 1375 N N . PRO A 1 174 ? -8.586 16 19.875 1 74.31 174 PRO A N 1
ATOM 1376 C CA . PRO A 1 174 ? -8.734 16.547 21.234 1 74.31 174 PRO A CA 1
ATOM 1377 C C . PRO A 1 174 ? -7.906 17.797 21.453 1 74.31 174 PRO A C 1
ATOM 1379 O O . PRO A 1 174 ? -6.793 17.922 20.938 1 74.31 174 PRO A O 1
ATOM 1382 N N . LYS A 1 175 ? -8.438 18.719 22.188 1 73 175 LYS A N 1
ATOM 1383 C CA . LYS A 1 175 ? -7.758 19.984 22.453 1 73 175 LYS A CA 1
ATOM 1384 C C . LYS A 1 175 ? -6.719 19.828 23.562 1 73 175 LYS A C 1
ATOM 1386 O O . LYS A 1 175 ? -5.66 20.469 23.516 1 73 175 LYS A O 1
ATOM 1391 N N . ASP A 1 176 ? -6.945 18.891 24.328 1 78.56 176 ASP A N 1
ATOM 1392 C CA . ASP A 1 176 ? -6.156 18.859 25.562 1 78.56 176 ASP A CA 1
ATOM 1393 C C . ASP A 1 176 ? -5.035 17.828 25.453 1 78.56 176 ASP A C 1
ATOM 1395 O O . ASP A 1 176 ? -5.293 16.625 25.422 1 78.56 176 ASP A O 1
ATOM 1399 N N . LEU A 1 177 ? -3.812 18.312 25.438 1 81.25 177 LEU A N 1
ATOM 1400 C CA . LEU A 1 177 ? -2.615 17.484 25.453 1 81.25 177 LEU A CA 1
ATOM 1401 C C . LEU A 1 177 ? -2.494 16.719 26.766 1 81.25 177 LEU A C 1
ATOM 1403 O O . LEU A 1 177 ? -1.865 15.656 26.812 1 81.25 177 LEU A O 1
ATOM 1407 N N . GLN A 1 178 ? -3.199 17.281 27.781 1 80.25 178 GLN A N 1
ATOM 1408 C CA . GLN A 1 178 ? -3.055 16.688 29.109 1 80.25 178 GLN A CA 1
ATOM 1409 C C . GLN A 1 178 ? -3.898 15.43 29.25 1 80.25 178 GLN A C 1
ATOM 1411 O O . GLN A 1 178 ? -3.652 14.609 30.141 1 80.25 178 GLN A O 1
ATOM 1416 N N . THR A 1 179 ? -4.777 15.242 28.312 1 81.94 179 THR A N 1
ATOM 1417 C CA . THR A 1 179 ? -5.676 14.109 28.516 1 81.94 179 THR A CA 1
ATOM 1418 C C . THR A 1 179 ? -5.582 13.141 27.328 1 81.94 179 THR A C 1
ATOM 1420 O O . THR A 1 179 ? -6.117 12.031 27.391 1 81.94 179 THR A O 1
ATOM 1423 N N . CYS A 1 180 ? -4.93 13.508 26.312 1 86.12 180 CYS A N 1
ATOM 1424 C CA . CYS A 1 180 ? -4.895 12.656 25.125 1 86.12 180 CYS A CA 1
ATOM 1425 C C . CYS A 1 180 ? -3.994 11.445 25.359 1 86.12 180 CYS A C 1
ATOM 1427 O O . CYS A 1 180 ? -2.969 11.547 26.031 1 86.12 180 CYS A O 1
ATOM 1429 N N . SER A 1 181 ? -4.359 10.328 24.891 1 88.12 181 SER A N 1
ATOM 1430 C CA . SER A 1 181 ? -3.609 9.094 25.078 1 88.12 181 SER A CA 1
ATOM 1431 C C . SER A 1 181 ? -2.424 9.016 24.125 1 88.12 181 SER A C 1
ATOM 1433 O O . SER A 1 181 ? -1.421 8.359 24.406 1 88.12 181 SER A O 1
ATOM 1435 N N . HIS A 1 182 ? -2.607 9.633 22.922 1 92.75 182 HIS A N 1
ATOM 1436 C CA . HIS A 1 182 ? -1.585 9.578 21.875 1 92.75 182 HIS A CA 1
ATOM 1437 C C . HIS A 1 182 ? -1.286 10.969 21.328 1 92.75 182 HIS A C 1
ATOM 1439 O O . HIS A 1 182 ? -2.146 11.852 21.359 1 92.75 182 HIS A O 1
ATOM 1445 N N . VAL A 1 183 ? -0.066 11.086 20.828 1 92.44 183 VAL A N 1
ATOM 1446 C CA . VAL A 1 183 ? 0.334 12.391 20.297 1 92.44 183 VAL A CA 1
ATOM 1447 C C . VAL A 1 183 ? 1.149 12.195 19.016 1 92.44 183 VAL A C 1
ATOM 1449 O O . VAL A 1 183 ? 1.721 11.125 18.797 1 92.44 183 VAL A O 1
ATOM 1452 N N . PHE A 1 184 ? 1.109 13.227 18.203 1 92.06 184 PHE A N 1
ATOM 1453 C CA . PHE A 1 184 ? 2.061 13.375 17.109 1 92.06 184 PHE A CA 1
ATOM 1454 C C . PHE A 1 184 ? 3.268 14.195 17.547 1 92.06 184 PHE A C 1
ATOM 1456 O O . PHE A 1 184 ? 3.133 15.133 18.344 1 92.06 184 PHE A O 1
ATOM 1463 N N . VAL A 1 185 ? 4.422 13.828 17 1 91.5 185 VAL A N 1
ATOM 1464 C CA . VAL A 1 185 ? 5.668 14.484 17.375 1 91.5 185 VAL A CA 1
ATOM 1465 C C . VAL A 1 185 ? 6.23 15.25 16.188 1 91.5 185 VAL A C 1
ATOM 1467 O O . VAL A 1 185 ? 6.391 14.688 15.102 1 91.5 185 VAL A O 1
ATOM 1470 N N . LYS A 1 186 ? 6.473 16.5 16.453 1 90.12 186 LYS A N 1
ATOM 1471 C CA . LYS A 1 186 ? 7.09 17.328 15.422 1 90.12 186 LYS A CA 1
ATOM 1472 C C . LYS A 1 186 ? 8.531 16.906 15.164 1 90.12 186 LYS A C 1
ATOM 1474 O O . LYS A 1 186 ? 9.32 16.766 16.094 1 90.12 186 LYS A O 1
ATOM 1479 N N . ARG A 1 187 ? 8.789 16.547 14.008 1 82.62 187 ARG A N 1
ATOM 1480 C CA . ARG A 1 187 ? 10.141 16.141 13.641 1 82.62 187 ARG A CA 1
ATOM 1481 C C . ARG A 1 187 ? 10.922 17.328 13.062 1 82.62 187 ARG A C 1
ATOM 1483 O O . ARG A 1 187 ? 10.422 18.031 12.18 1 82.62 187 ARG A O 1
ATOM 1490 N N . GLY A 1 188 ? 11.852 18.047 14 1 60.88 188 GLY A N 1
ATOM 1491 C CA . GLY A 1 188 ? 12.508 19.344 13.852 1 60.88 188 GLY A CA 1
ATOM 1492 C C . GLY A 1 188 ? 13.336 19.438 12.586 1 60.88 188 GLY A C 1
ATOM 1493 O O . GLY A 1 188 ? 13.258 18.578 11.711 1 60.88 188 GLY A O 1
ATOM 1494 N N . PRO A 1 189 ? 14.648 20.203 12.641 1 53.16 189 PRO A N 1
ATOM 1495 C CA . PRO A 1 189 ? 15.289 21.156 11.742 1 53.16 189 PRO A CA 1
ATOM 1496 C C . PRO A 1 189 ? 15.531 20.594 10.344 1 53.16 189 PRO A C 1
ATOM 1498 O O . PRO A 1 189 ? 16.625 20.766 9.789 1 53.16 189 PRO A O 1
ATOM 1501 N N . ILE A 1 190 ? 14.703 19.906 9.648 1 50.56 190 ILE A N 1
ATOM 1502 C CA . ILE A 1 190 ? 15.438 20.031 8.391 1 50.56 190 ILE A CA 1
ATOM 1503 C C . ILE A 1 190 ? 15.57 21.516 8.016 1 50.56 190 ILE A C 1
ATOM 1505 O O . ILE A 1 190 ? 14.57 22.234 7.957 1 50.56 190 ILE A O 1
ATOM 1509 N N . LYS A 1 191 ? 16.484 22.266 8.336 1 51.31 191 LYS A N 1
ATOM 1510 C CA . LYS A 1 191 ? 16.781 23.672 8.102 1 51.31 191 LYS A CA 1
ATOM 1511 C C . LYS A 1 191 ? 15.953 24.219 6.941 1 51.31 191 LYS A C 1
ATOM 1513 O O . LYS A 1 191 ? 15.578 25.391 6.945 1 51.31 191 LYS A O 1
ATOM 1518 N N . ARG A 1 192 ? 15.766 23.547 5.988 1 52.69 192 ARG A N 1
ATOM 1519 C CA . ARG A 1 192 ? 15.344 24.172 4.742 1 52.69 192 ARG A CA 1
ATOM 1520 C C . ARG A 1 192 ? 13.867 23.922 4.48 1 52.69 192 ARG A C 1
ATOM 1522 O O . ARG A 1 192 ? 13.312 24.391 3.484 1 52.69 192 ARG A O 1
ATOM 1529 N N . ALA A 1 193 ? 13.18 23.078 5.363 1 54.91 193 ALA A N 1
ATOM 1530 C CA . ALA A 1 193 ? 11.812 22.781 4.945 1 54.91 193 ALA A CA 1
ATOM 1531 C C . ALA A 1 193 ? 10.844 23.875 5.402 1 54.91 193 ALA A C 1
ATOM 1533 O O . ALA A 1 193 ? 11.008 24.438 6.484 1 54.91 193 ALA A O 1
ATOM 1534 N N . LEU A 1 194 ? 10.031 24.469 4.559 1 61.12 194 LEU A N 1
ATOM 1535 C CA . LEU A 1 194 ? 8.969 25.406 4.879 1 61.12 194 LEU A CA 1
ATOM 1536 C C . LEU A 1 194 ? 8.055 24.859 5.969 1 61.12 194 LEU A C 1
ATOM 1538 O O . LEU A 1 194 ? 7.527 25.625 6.785 1 61.12 194 LEU A O 1
ATOM 1542 N N . ALA A 1 195 ? 7.852 23.469 5.949 1 69.62 195 ALA A N 1
ATOM 1543 C CA . ALA A 1 195 ? 6.992 22.922 7 1 69.62 195 ALA A CA 1
ATOM 1544 C C . ALA A 1 195 ? 7.598 21.656 7.598 1 69.62 195 ALA A C 1
ATOM 1546 O O . ALA A 1 195 ? 8.289 20.906 6.906 1 69.62 195 ALA A O 1
ATOM 1547 N N . THR A 1 196 ? 7.535 21.578 8.836 1 81.06 196 THR A N 1
ATOM 1548 C CA . THR A 1 196 ? 8.039 20.422 9.586 1 81.06 196 THR A CA 1
ATOM 1549 C C . THR A 1 196 ? 6.961 19.344 9.703 1 81.06 196 THR A C 1
ATOM 1551 O O . THR A 1 196 ? 5.848 19.625 10.156 1 81.06 196 THR A O 1
ATOM 1554 N N . PRO A 1 197 ? 7.293 18.188 9.234 1 87.81 197 PRO A N 1
ATOM 1555 C CA . PRO A 1 197 ? 6.32 17.109 9.3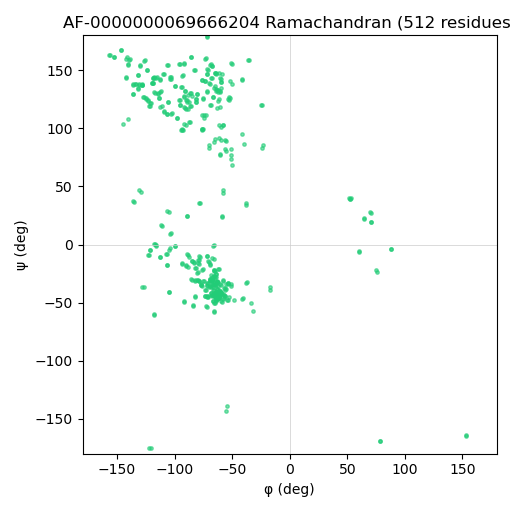44 1 87.81 197 PRO A CA 1
ATOM 1556 C C . PRO A 1 197 ? 6.176 16.578 10.773 1 87.81 197 PRO A C 1
ATOM 1558 O O . PRO A 1 197 ? 6.949 16.969 11.656 1 87.81 197 PRO A O 1
ATOM 1561 N N . PHE A 1 198 ? 5.078 15.945 10.992 1 89.38 198 PHE A N 1
ATOM 1562 C CA . PHE A 1 198 ? 4.824 15.258 12.258 1 89.38 198 PHE A CA 1
ATOM 1563 C C . PHE A 1 198 ? 4.859 13.75 12.07 1 89.38 198 PHE A C 1
ATOM 1565 O O . PHE A 1 198 ? 4.574 13.242 10.984 1 89.38 198 PHE A O 1
ATOM 1572 N N . GLU A 1 199 ? 5.301 13.102 13.07 1 91.75 199 GLU A N 1
ATOM 1573 C CA . GLU A 1 199 ? 5.289 11.641 13.07 1 91.75 199 GLU A CA 1
ATOM 1574 C C . GLU A 1 199 ? 4.453 11.102 14.219 1 91.75 199 GLU A C 1
ATOM 1576 O O . GLU A 1 199 ? 4.492 11.633 15.328 1 91.75 199 GLU A O 1
ATOM 1581 N N . GLY A 1 200 ? 3.643 10.023 13.961 1 92.25 200 GLY A N 1
ATOM 1582 C CA . GLY A 1 200 ? 2.807 9.414 14.984 1 92.25 200 GLY A CA 1
ATOM 1583 C C . GLY A 1 200 ? 1.576 8.734 14.422 1 92.25 200 GLY A C 1
ATOM 1584 O O . GLY A 1 200 ? 1.534 8.391 13.234 1 92.25 200 GLY A O 1
ATOM 1585 N N . PRO A 1 201 ? 0.694 8.5 15.305 1 92.81 201 PRO A N 1
ATOM 1586 C CA . PRO A 1 201 ? 0.658 8.844 16.734 1 92.81 201 PRO A CA 1
ATOM 1587 C C . PRO A 1 201 ? 1.443 7.863 17.594 1 92.81 201 PRO A C 1
ATOM 1589 O O . PRO A 1 201 ? 1.51 6.672 17.281 1 92.81 201 PRO A O 1
ATOM 1592 N N . PHE A 1 202 ? 1.979 8.469 18.766 1 93.38 202 PHE A N 1
ATOM 1593 C CA . PHE A 1 202 ? 2.719 7.691 19.75 1 93.38 202 PHE A CA 1
ATOM 1594 C C . PHE A 1 202 ? 2.021 7.734 21.109 1 93.38 202 PHE A C 1
ATOM 1596 O O . PHE A 1 202 ? 1.472 8.766 21.5 1 93.38 202 PHE A O 1
ATOM 1603 N N . PRO A 1 203 ? 2.053 6.637 21.828 1 92.69 203 PRO A N 1
ATOM 1604 C CA . PRO A 1 203 ? 1.45 6.645 23.172 1 92.69 203 PRO A CA 1
ATOM 1605 C C . PRO A 1 203 ? 2.217 7.523 24.156 1 92.69 203 PRO A C 1
ATOM 1607 O O . PRO A 1 203 ? 3.449 7.555 24.125 1 92.69 203 PRO A O 1
ATOM 1610 N N . VAL A 1 204 ? 1.402 8.172 25.031 1 93.06 204 VAL A N 1
ATOM 1611 C CA . VAL A 1 204 ? 1.997 8.992 26.078 1 93.06 204 VAL A CA 1
ATOM 1612 C C . VAL A 1 204 ? 2.107 8.18 27.375 1 93.06 204 VAL A C 1
ATOM 1614 O O . VAL A 1 204 ? 1.119 7.605 27.844 1 93.06 204 VAL A O 1
ATOM 1617 N N . LYS A 1 205 ? 3.348 8.117 27.891 1 92.56 205 LYS A N 1
ATOM 1618 C CA . LYS A 1 205 ? 3.566 7.34 29.109 1 92.56 205 LYS A CA 1
ATOM 1619 C C . LYS A 1 205 ? 3.416 8.211 30.344 1 92.56 205 LYS A C 1
ATOM 1621 O O . LYS A 1 205 ? 2.801 7.793 31.328 1 92.56 205 LYS A O 1
ATOM 1626 N N . LYS A 1 206 ? 4.086 9.344 30.297 1 91.81 206 LYS A N 1
ATOM 1627 C CA . LYS A 1 206 ? 4.082 10.258 31.438 1 91.81 206 LYS A CA 1
ATOM 1628 C C . LYS A 1 206 ? 4.043 11.711 30.969 1 91.81 206 LYS A C 1
ATOM 1630 O O . LYS A 1 206 ? 4.652 12.062 29.953 1 91.81 206 LYS A O 1
ATOM 1635 N N . ARG A 1 207 ? 3.25 12.531 31.812 1 91.06 207 ARG A N 1
ATOM 1636 C CA . ARG A 1 207 ? 3.16 13.961 31.5 1 91.06 207 ARG A CA 1
ATOM 1637 C C . ARG A 1 207 ? 3.746 14.805 32.625 1 91.06 207 ARG A C 1
ATOM 1639 O O . ARG A 1 207 ? 3.508 14.523 33.812 1 91.06 207 ARG A O 1
ATOM 1646 N N . GLN A 1 208 ? 4.539 15.633 32.156 1 86.44 208 GLN A N 1
ATOM 1647 C CA . GLN A 1 208 ? 5.066 16.641 33.062 1 86.44 208 GLN A CA 1
ATOM 1648 C C . GLN A 1 208 ? 4.73 18.047 32.594 1 86.44 208 GLN A C 1
ATOM 1650 O O . GLN A 1 208 ? 3.969 18.219 31.641 1 86.44 208 GLN A O 1
ATOM 1655 N N . ASP A 1 209 ? 5.242 19.156 33.281 1 84.81 209 ASP A N 1
ATOM 1656 C CA . ASP A 1 209 ? 4.871 20.547 32.969 1 84.81 209 ASP A CA 1
ATOM 1657 C C . ASP A 1 209 ? 5.387 20.953 31.594 1 84.81 209 ASP A C 1
ATOM 1659 O O . ASP A 1 209 ? 4.629 21.484 30.781 1 84.81 209 ASP A O 1
ATOM 1663 N N . LYS A 1 210 ? 6.637 20.672 31.375 1 90.44 210 LYS A N 1
ATOM 1664 C CA . LYS A 1 210 ? 7.223 21.188 30.141 1 90.44 210 LYS A CA 1
ATOM 1665 C C . LYS A 1 210 ? 7.562 20.062 29.172 1 90.44 210 LYS A C 1
ATOM 1667 O O . LYS A 1 210 ? 7.918 20.312 28.016 1 90.44 210 LYS A O 1
ATOM 1672 N N . ASN A 1 211 ? 7.473 18.844 29.719 1 91.88 211 ASN A N 1
ATOM 1673 C CA . ASN A 1 211 ? 7.848 17.688 28.891 1 91.88 211 ASN A CA 1
ATOM 1674 C C . ASN A 1 211 ? 6.891 16.516 29.094 1 91.88 211 ASN A C 1
ATOM 1676 O O . ASN A 1 211 ? 6.117 16.5 30.062 1 91.88 211 ASN A O 1
ATOM 1680 N N . SER A 1 212 ? 6.902 15.695 28.156 1 93 212 SER A N 1
ATOM 1681 C CA . SER A 1 212 ? 6.191 14.422 28.266 1 93 212 SER A CA 1
ATOM 1682 C C . SER A 1 212 ? 7.074 13.258 27.844 1 93 212 SER A C 1
ATOM 1684 O O . SER A 1 212 ? 7.938 13.406 26.969 1 93 212 SER A O 1
ATOM 1686 N N . VAL A 1 213 ? 6.84 12.203 28.516 1 94.56 213 VAL A N 1
ATOM 1687 C CA . VAL A 1 213 ? 7.504 10.969 28.125 1 94.56 213 VAL A CA 1
ATOM 1688 C C . VAL A 1 213 ? 6.625 10.203 27.125 1 94.56 213 VAL A C 1
ATOM 1690 O O . VAL A 1 213 ? 5.504 9.805 27.453 1 94.56 213 VAL A O 1
ATOM 1693 N N . VAL A 1 214 ? 7.16 10.023 25.906 1 93.81 214 VAL A N 1
ATOM 1694 C CA . VAL A 1 214 ? 6.43 9.406 24.797 1 93.81 214 VAL A CA 1
ATOM 1695 C C . VAL A 1 214 ? 7.148 8.133 24.359 1 93.81 214 VAL A C 1
ATOM 1697 O O . VAL A 1 214 ? 8.383 8.086 24.328 1 93.81 214 VAL A O 1
ATOM 1700 N N . LEU A 1 215 ? 6.352 7.121 24.078 1 93.06 215 LEU A N 1
ATOM 1701 C CA . LEU A 1 215 ? 6.926 5.883 23.562 1 93.06 215 LEU A CA 1
ATOM 1702 C C . LEU A 1 215 ? 7.039 5.934 22.047 1 93.06 215 LEU A C 1
ATOM 1704 O O . LEU A 1 215 ? 6.059 5.711 21.328 1 93.06 215 LEU A O 1
ATOM 1708 N N . VAL A 1 216 ? 8.281 6.109 21.578 1 89.56 216 VAL A N 1
ATOM 1709 C CA . VAL A 1 216 ? 8.539 6.168 20.141 1 89.56 216 VAL A CA 1
ATOM 1710 C C . VAL A 1 216 ? 9.203 4.875 19.688 1 89.56 216 VAL A C 1
ATOM 1712 O O . VAL A 1 216 ? 10.352 4.598 20.047 1 89.56 216 VAL A O 1
ATOM 1715 N N . ASN A 1 217 ? 8.445 4.137 18.891 1 81.44 217 ASN A N 1
ATOM 1716 C CA . ASN A 1 217 ? 8.945 2.863 18.391 1 81.44 217 ASN A CA 1
ATOM 1717 C C . ASN A 1 217 ? 9.445 1.97 19.516 1 81.44 217 ASN A C 1
ATOM 1719 O O . ASN A 1 217 ? 10.547 1.429 19.453 1 81.44 217 ASN A O 1
ATOM 1723 N N . GLY A 1 218 ? 8.734 1.994 20.578 1 82.56 218 GLY A N 1
ATOM 1724 C CA . GLY A 1 218 ? 9.031 1.114 21.703 1 82.56 218 GLY A CA 1
ATOM 1725 C C . GLY A 1 218 ? 10.023 1.714 22.672 1 82.56 218 GLY A C 1
ATOM 1726 O O . GLY A 1 218 ? 10.305 1.125 23.719 1 82.56 218 GLY A O 1
ATOM 1727 N N . GLN A 1 219 ? 10.555 2.85 22.406 1 91.25 219 GLN A N 1
ATOM 1728 C CA . GLN A 1 219 ? 11.531 3.506 23.281 1 91.25 219 GLN A CA 1
ATOM 1729 C C . GLN A 1 219 ? 10.953 4.773 23.891 1 91.25 219 GLN A C 1
ATOM 1731 O O . GLN A 1 219 ? 10.258 5.535 23.234 1 91.25 219 GLN A O 1
ATOM 1736 N N . GLU A 1 220 ? 11.352 4.984 25.203 1 93.94 220 GLU A N 1
ATOM 1737 C CA . GLU A 1 220 ? 10.898 6.191 25.875 1 93.94 220 GLU A CA 1
ATOM 1738 C C . GLU A 1 220 ? 11.75 7.398 25.484 1 93.94 220 GLU A C 1
ATOM 1740 O O . GLU A 1 220 ? 12.977 7.336 25.531 1 93.94 220 GLU A O 1
ATOM 1745 N N . LYS A 1 221 ? 11.102 8.391 25.125 1 93.75 221 LYS A N 1
ATOM 1746 C CA . LYS A 1 221 ? 11.773 9.648 24.781 1 93.75 221 LYS A CA 1
ATOM 1747 C C . LYS A 1 221 ? 11.109 10.828 25.484 1 93.75 221 LYS A C 1
ATOM 1749 O O . LYS A 1 221 ? 9.883 10.914 25.547 1 93.75 221 LYS A O 1
ATOM 1754 N N . VAL A 1 222 ? 11.953 11.672 26.062 1 94.06 222 VAL A N 1
ATOM 1755 C CA . VAL A 1 222 ? 11.445 12.898 26.672 1 94.06 222 VAL A CA 1
ATOM 1756 C C . VAL A 1 222 ? 11.328 13.992 25.609 1 94.06 222 VAL A C 1
ATOM 1758 O O . VAL A 1 222 ? 12.32 14.383 25 1 94.06 222 VAL A O 1
ATOM 1761 N N . ILE A 1 223 ? 10.125 14.461 25.422 1 93.31 223 ILE A N 1
ATOM 1762 C CA . ILE A 1 223 ? 9.891 15.438 24.359 1 93.31 223 ILE A CA 1
ATOM 1763 C C . ILE A 1 223 ? 9.164 16.656 24.938 1 93.31 223 ILE A C 1
ATOM 1765 O O . ILE A 1 223 ? 8.227 16.516 25.719 1 93.31 223 ILE A O 1
ATOM 1769 N N . SER A 1 224 ? 9.625 17.828 24.5 1 92.38 224 SER A N 1
ATOM 1770 C CA . SER A 1 224 ? 9.008 19.078 24.938 1 92.38 224 SER A CA 1
ATOM 1771 C C . SER A 1 224 ? 7.566 19.188 24.453 1 92.38 224 SER A C 1
ATOM 1773 O O . SER A 1 224 ? 7.242 18.75 23.344 1 92.38 224 SER A O 1
ATOM 1775 N N . VAL A 1 225 ? 6.703 19.828 25.219 1 89.88 225 VAL A N 1
ATOM 1776 C CA . VAL A 1 225 ? 5.281 19.953 24.906 1 89.88 225 VAL A CA 1
ATOM 1777 C C . VAL A 1 225 ? 5.094 20.766 23.625 1 89.88 225 VAL A C 1
ATOM 1779 O O . VAL A 1 225 ? 4.125 20.562 22.891 1 89.88 225 VAL A O 1
ATOM 1782 N N . ASP A 1 226 ? 6.016 21.609 23.281 1 87 226 ASP A N 1
ATOM 1783 C CA . ASP A 1 226 ? 5.91 22.469 22.109 1 87 226 ASP A CA 1
ATOM 1784 C C . ASP A 1 226 ? 6.027 21.656 20.812 1 87 226 ASP A C 1
ATOM 1786 O O . ASP A 1 226 ? 5.66 22.141 19.734 1 87 226 ASP A O 1
ATOM 1790 N N . ARG A 1 227 ? 6.484 20.438 20.891 1 89.94 227 ARG A N 1
ATOM 1791 C CA . ARG A 1 227 ? 6.684 19.594 19.719 1 89.94 227 ARG A CA 1
ATOM 1792 C C . ARG A 1 227 ? 5.566 18.562 19.594 1 89.94 227 ARG A C 1
ATOM 1794 O O . ARG A 1 227 ? 5.625 17.688 18.734 1 89.94 227 ARG A O 1
ATOM 1801 N N . LEU A 1 228 ? 4.57 18.75 20.406 1 89.12 228 LEU A N 1
ATOM 1802 C CA . LEU A 1 228 ? 3.553 17.719 20.453 1 89.12 228 LEU A CA 1
ATOM 1803 C C . LEU A 1 228 ? 2.209 18.25 19.969 1 89.12 228 LEU A C 1
ATOM 1805 O O . LEU A 1 228 ? 1.871 19.406 20.219 1 89.12 228 LEU A O 1
ATOM 1809 N N . LYS A 1 229 ? 1.477 17.422 19.281 1 88.31 229 LYS A N 1
ATOM 1810 C CA . LYS A 1 229 ? 0.076 17.656 18.938 1 88.31 229 LYS A CA 1
ATOM 1811 C C . LYS A 1 229 ? -0.775 16.438 19.281 1 88.31 229 LYS A C 1
ATOM 1813 O O . LYS A 1 229 ? -0.352 15.297 19.047 1 88.31 229 LYS A O 1
ATOM 1818 N N . PRO A 1 230 ? -1.945 16.672 19.828 1 87.56 230 PRO A N 1
ATOM 1819 C CA . PRO A 1 230 ? -2.807 15.523 20.141 1 87.56 230 PRO A CA 1
ATOM 1820 C C . PRO A 1 230 ? -3.182 14.719 18.891 1 87.56 230 PRO A C 1
ATOM 1822 O O . PRO A 1 230 ? -3.357 15.297 17.812 1 87.56 230 PRO A O 1
ATOM 1825 N N . ALA A 1 231 ? -3.342 13.398 19.094 1 88.38 231 ALA A N 1
ATOM 1826 C CA . ALA A 1 231 ? -3.725 12.531 17.984 1 88.38 231 ALA A CA 1
ATOM 1827 C C . ALA A 1 231 ? -5.184 12.75 17.594 1 88.38 231 ALA A C 1
ATOM 1829 O O . ALA A 1 231 ? -6.027 13.008 18.453 1 88.38 231 ALA A O 1
ATOM 1830 N N . PHE A 1 232 ? -5.41 12.578 16.25 1 83.88 232 PHE A N 1
ATOM 1831 C CA . PHE A 1 232 ? -6.785 12.555 15.766 1 83.88 232 PHE A CA 1
ATOM 1832 C C . PHE A 1 232 ? -7.492 11.281 16.219 1 83.88 232 PHE A C 1
ATOM 1834 O O . PHE A 1 232 ? -6.895 10.203 16.219 1 83.88 232 PHE A O 1
ATOM 1841 N N . LEU A 1 233 ? -8.812 11.469 16.641 1 79.25 233 LEU A N 1
ATOM 1842 C CA . LEU A 1 233 ? -9.594 10.32 17.094 1 79.25 233 LEU A CA 1
ATOM 1843 C C . LEU A 1 233 ? -10.758 10.047 16.141 1 79.25 233 LEU A C 1
ATOM 1845 O O . LEU A 1 233 ? -11.43 10.977 15.688 1 79.25 233 LEU A O 1
ATOM 1849 N N . LEU A 1 234 ? -10.852 8.828 15.742 1 78.69 234 LEU A N 1
ATOM 1850 C CA . LEU A 1 234 ? -12.023 8.391 15 1 78.69 234 LEU A CA 1
ATOM 1851 C C . LEU A 1 234 ? -13.109 7.879 15.945 1 78.69 234 LEU A C 1
ATOM 1853 O O . LEU A 1 234 ? -12.867 6.961 16.734 1 78.69 234 LEU A O 1
ATOM 1857 N N . SER A 1 235 ? -14.164 8.734 16.172 1 64.5 235 SER A N 1
ATOM 1858 C CA . SER A 1 235 ? -15.227 8.352 17.094 1 64.5 235 SER A CA 1
ATOM 1859 C C . SER A 1 235 ? -16.344 7.613 16.375 1 64.5 235 SER A C 1
ATOM 1861 O O . SER A 1 235 ? -16.688 7.941 15.242 1 64.5 235 SER A O 1
ATOM 1863 N N . ASP A 1 236 ? -16.547 6.383 16.734 1 55.84 236 ASP A N 1
ATOM 1864 C CA . ASP A 1 236 ? -17.719 5.629 16.266 1 55.84 236 ASP A CA 1
ATOM 1865 C C . ASP A 1 236 ? -19.016 6.324 16.672 1 55.84 236 ASP A C 1
ATOM 1867 O O . ASP A 1 236 ? -19.75 5.832 17.531 1 55.84 236 ASP A O 1
ATOM 1871 N N . THR A 1 237 ? -19.016 7.555 16.891 1 47.03 237 THR A N 1
ATOM 1872 C CA . THR A 1 237 ? -20.328 7.957 17.359 1 47.03 237 THR A CA 1
ATOM 1873 C C . THR A 1 237 ? -21.406 7.551 16.344 1 47.03 237 THR A C 1
ATOM 1875 O O . THR A 1 237 ? -21.391 7.988 15.195 1 47.03 237 THR A O 1
ATOM 1878 N N . THR A 1 238 ? -21.953 6.387 16.453 1 40.03 238 THR A N 1
ATOM 1879 C CA . THR A 1 238 ? -23.297 6.129 15.953 1 40.03 238 THR A CA 1
ATOM 1880 C C . THR A 1 238 ? -24.109 7.418 15.875 1 40.03 238 THR A C 1
ATOM 1882 O O . THR A 1 238 ? -24.359 8.055 16.906 1 40.03 238 THR A O 1
ATOM 1885 N N . SER A 1 239 ? -24 8.219 14.844 1 35.12 239 SER A N 1
ATOM 1886 C CA . SER A 1 239 ? -25.109 9.172 14.719 1 35.12 239 SER A CA 1
ATOM 1887 C C . SER A 1 239 ? -26.375 8.648 15.391 1 35.12 239 SER A C 1
ATOM 1889 O O . SER A 1 239 ? -26.703 7.469 15.273 1 35.12 239 SER A O 1
ATOM 1891 N N . SER A 1 240 ? -26.969 9.242 16.344 1 32 240 SER A N 1
ATOM 1892 C CA . SER A 1 240 ? -28.422 9.359 16.406 1 32 240 SER A CA 1
ATOM 1893 C C . SER A 1 240 ? -29.016 9.539 15.023 1 32 240 SER A C 1
ATOM 1895 O O . SER A 1 240 ? -28.328 9.938 14.086 1 32 240 SER A O 1
ATOM 1897 N N . ASN A 1 241 ? -30.344 9.234 14.805 1 31.59 241 ASN A N 1
ATOM 1898 C CA . ASN A 1 241 ? -31.375 9.398 13.789 1 31.59 241 ASN A CA 1
ATOM 1899 C C . ASN A 1 241 ? -31.281 10.758 13.102 1 31.59 241 ASN A C 1
ATOM 1901 O O . ASN A 1 241 ? -31.969 11.703 13.492 1 31.59 241 ASN A O 1
ATOM 1905 N N . LEU A 1 242 ? -30.312 11.336 12.875 1 30.38 242 LEU A N 1
ATOM 1906 C CA . LEU A 1 242 ? -30.625 12.602 12.219 1 30.38 242 LEU A CA 1
ATOM 1907 C C . LEU A 1 242 ? -31.406 12.359 10.922 1 30.38 242 LEU A C 1
ATOM 1909 O O . LEU A 1 242 ? -30.953 11.594 10.062 1 30.38 242 LEU A O 1
ATOM 1913 N N . SER A 1 243 ? -32.688 12.57 10.93 1 29.73 243 SER A N 1
ATOM 1914 C CA . SER A 1 243 ? -33.688 12.758 9.875 1 29.73 243 SER A CA 1
ATOM 1915 C C . SER A 1 243 ? -33.25 13.805 8.859 1 29.73 243 SER A C 1
ATOM 1917 O O . SER A 1 243 ? -33.031 14.969 9.203 1 29.73 243 SER A O 1
ATOM 1919 N N . TYR A 1 244 ? -32.375 13.633 8.148 1 29.11 244 TYR A N 1
ATOM 1920 C CA . TYR A 1 244 ? -32.156 14.633 7.105 1 29.11 244 TYR A CA 1
ATOM 1921 C C . TYR A 1 244 ? -33.344 14.727 6.168 1 29.11 244 TYR A C 1
ATOM 1923 O O . TYR A 1 244 ? -33.75 13.727 5.57 1 29.11 244 TYR A O 1
ATOM 1931 N N . THR A 1 245 ? -34.25 15.586 6.473 1 29.12 245 THR A N 1
ATOM 1932 C CA . THR A 1 245 ? -35.344 16.031 5.625 1 29.12 245 THR A CA 1
ATOM 1933 C C . THR A 1 245 ? -34.812 16.672 4.348 1 29.12 245 THR A C 1
ATOM 1935 O O . THR A 1 245 ? -34 17.578 4.402 1 29.12 245 THR A O 1
ATOM 1938 N N . THR A 1 246 ? -34.812 16.016 3.287 1 32.12 246 THR A N 1
ATOM 1939 C CA . THR A 1 246 ? -34.469 16.578 1.987 1 32.12 246 THR A CA 1
ATOM 1940 C C . THR A 1 246 ? -35.25 17.875 1.733 1 32.12 246 THR A C 1
ATOM 1942 O O . THR A 1 246 ? -36.281 18.125 2.365 1 32.12 246 THR A O 1
ATOM 1945 N N . LYS A 1 247 ? -34.781 18.828 1.254 1 32.31 247 LYS A N 1
ATOM 1946 C CA . LYS A 1 247 ? -35.5 20.062 0.921 1 32.31 247 LYS A CA 1
ATOM 1947 C C . LYS A 1 247 ? -36.875 19.766 0.331 1 32.31 247 LYS A C 1
ATOM 1949 O O . LYS A 1 247 ? -37.781 20.578 0.454 1 32.31 247 LYS A O 1
ATOM 1954 N N . TYR A 1 248 ? -36.969 18.797 -0.643 1 32.47 248 TYR A N 1
ATOM 1955 C CA . TYR A 1 248 ? -38.25 18.594 -1.306 1 32.47 248 TYR A CA 1
ATOM 1956 C C . TYR A 1 248 ? -39.188 17.797 -0.428 1 32.47 248 TYR A C 1
ATOM 1958 O O . TYR A 1 248 ? -40.188 17.266 -0.912 1 32.47 248 TYR A O 1
ATOM 1966 N N . GLY A 1 249 ? -39.219 17.938 1.03 1 29.17 249 GLY A N 1
ATOM 1967 C CA . GLY A 1 249 ? -40.219 17.469 1.977 1 29.17 249 GLY A CA 1
ATOM 1968 C C . GLY A 1 249 ? -40.156 15.969 2.211 1 29.17 249 GLY A C 1
ATOM 1969 O O . GLY A 1 249 ? -41 15.398 2.9 1 29.17 249 GLY A O 1
ATOM 1970 N N . ARG A 1 250 ? -39.594 15.133 1.309 1 26.88 250 ARG A N 1
ATOM 1971 C CA . ARG A 1 250 ? -39.719 13.695 1.548 1 26.88 250 ARG A CA 1
ATOM 1972 C C . ARG A 1 250 ? -38.75 13.25 2.658 1 26.88 250 ARG A C 1
ATOM 1974 O O . ARG A 1 250 ? -37.594 13.617 2.66 1 26.88 250 ARG A O 1
ATOM 1981 N N . LYS A 1 251 ? -39.188 12.859 3.801 1 29.17 251 LYS A N 1
ATOM 1982 C CA . LYS A 1 251 ? -38.5 12.258 4.934 1 29.17 251 LYS A CA 1
ATOM 1983 C C . LYS A 1 251 ? -37.844 10.938 4.535 1 29.17 251 LYS A C 1
ATOM 1985 O O . LYS A 1 251 ? -38.531 10.016 4.074 1 29.17 251 LYS A O 1
ATOM 1990 N N . VAL A 1 252 ? -36.781 10.867 3.889 1 26.08 252 VAL A N 1
ATOM 1991 C CA . VAL A 1 252 ? -36.281 9.531 3.576 1 26.08 252 VAL A CA 1
ATOM 1992 C C . VAL A 1 252 ? -35.656 8.906 4.82 1 26.08 252 VAL A C 1
ATOM 1994 O O . VAL A 1 252 ? -34.812 9.531 5.469 1 26.08 252 VAL A O 1
ATOM 1997 N N . ARG A 1 253 ? -36.344 8.07 5.547 1 26.39 253 ARG A N 1
ATOM 1998 C CA . ARG A 1 253 ? -35.938 7.266 6.691 1 26.39 253 ARG A CA 1
ATOM 1999 C C . ARG A 1 253 ? -35.094 6.066 6.246 1 26.39 253 ARG A C 1
ATOM 2001 O O . ARG A 1 253 ? -35.5 5.34 5.328 1 26.39 253 ARG A O 1
ATOM 2008 N N . PHE A 1 254 ? -33.969 6.066 6.312 1 25.78 254 PHE A N 1
ATOM 2009 C CA . PHE A 1 254 ? -33.312 4.801 6.078 1 25.78 254 PHE A CA 1
ATOM 2010 C C . PHE A 1 254 ? -33.562 3.822 7.219 1 25.78 254 PHE A C 1
ATOM 2012 O O . PHE A 1 254 ? -33.312 4.141 8.383 1 25.78 254 PHE A O 1
ATOM 2019 N N . HIS A 1 255 ? -34.656 3.125 7.125 1 27.66 255 HIS A N 1
ATOM 2020 C CA . HIS A 1 255 ? -35.156 2.127 8.062 1 27.66 255 HIS A CA 1
ATOM 2021 C C . HIS A 1 255 ? -34.125 1.022 8.297 1 27.66 255 HIS A C 1
ATOM 2023 O O . HIS A 1 255 ? -33.719 0.323 7.359 1 27.66 255 HIS A O 1
ATOM 2029 N N . LEU A 1 256 ? -33.219 1.2 9.102 1 26.33 256 LEU A N 1
ATOM 2030 C CA . LEU A 1 256 ? -32.594 -0.012 9.625 1 26.33 256 LEU A CA 1
ATOM 2031 C C . LEU A 1 256 ? -33.625 -0.872 10.367 1 26.33 256 LEU A C 1
ATOM 2033 O O . LEU A 1 256 ? -34.531 -0.347 10.992 1 26.33 256 LEU A O 1
ATOM 2037 N N . PRO A 1 257 ? -33.875 -2.158 9.852 1 26.86 257 PRO A N 1
ATOM 2038 C CA . PRO A 1 257 ? -34.969 -2.871 10.531 1 26.86 257 PRO A CA 1
ATOM 2039 C C . PRO A 1 257 ? -34.938 -2.684 12.047 1 26.86 257 PRO A C 1
ATOM 2041 O O . PRO A 1 257 ? -33.875 -2.402 12.617 1 26.86 257 PRO A O 1
ATOM 2044 N N . PRO A 1 258 ? -36.188 -2.555 12.727 1 25.59 258 PRO A N 1
ATOM 2045 C CA . PRO A 1 258 ? -36.156 -2.609 14.195 1 25.59 258 PRO A CA 1
ATOM 2046 C C . PRO A 1 258 ? -35.312 -3.77 14.711 1 25.59 258 PRO A C 1
ATOM 2048 O O . PRO A 1 258 ? -35.156 -4.793 14.031 1 25.59 258 PRO A O 1
ATOM 2051 N N . MET B 1 1 ? 9.156 4.215 -8.43 1 92.06 1 MET B N 1
ATOM 2052 C CA . MET B 1 1 ? 9.695 4.57 -7.117 1 92.06 1 MET B CA 1
ATOM 2053 C C . MET B 1 1 ? 10.102 3.322 -6.344 1 92.06 1 MET B C 1
ATOM 2055 O O . MET B 1 1 ? 9.461 2.277 -6.453 1 92.06 1 MET B O 1
ATOM 2059 N N . VAL B 1 2 ? 11.211 3.414 -5.562 1 92.81 2 VAL B N 1
ATOM 2060 C CA . VAL B 1 2 ? 11.664 2.279 -4.77 1 92.81 2 VAL B CA 1
ATOM 2061 C C . VAL B 1 2 ? 12.062 2.75 -3.371 1 92.81 2 VAL B C 1
ATOM 2063 O O . VAL B 1 2 ? 12.758 3.758 -3.223 1 92.81 2 VAL B O 1
ATOM 2066 N N . ASP B 1 3 ? 11.5 2.039 -2.396 1 93.19 3 ASP B N 1
ATOM 2067 C CA . ASP B 1 3 ? 11.945 2.293 -1.031 1 93.19 3 ASP B CA 1
ATOM 2068 C C . ASP B 1 3 ? 13.352 1.741 -0.807 1 93.19 3 ASP B C 1
ATOM 2070 O O . ASP B 1 3 ? 13.617 0.571 -1.086 1 93.19 3 ASP B O 1
ATOM 2074 N N . ARG B 1 4 ? 14.195 2.529 -0.243 1 88.5 4 ARG B N 1
ATOM 2075 C CA . ARG B 1 4 ? 15.594 2.141 -0.108 1 88.5 4 ARG B CA 1
ATOM 2076 C C . ARG B 1 4 ? 15.758 1.047 0.941 1 88.5 4 ARG B C 1
ATOM 2078 O O . ARG B 1 4 ? 16.625 0.177 0.807 1 88.5 4 ARG B O 1
ATOM 2085 N N . PHE B 1 5 ? 14.977 1.07 1.913 1 89.88 5 PHE B N 1
ATOM 2086 C CA . PHE B 1 5 ? 15.148 0.133 3.018 1 89.88 5 PHE B CA 1
ATOM 2087 C C . PHE B 1 5 ? 14.492 -1.205 2.699 1 89.88 5 PHE B C 1
ATOM 2089 O O . PHE B 1 5 ? 15.156 -2.244 2.699 1 89.88 5 PHE B O 1
ATOM 2096 N N . THR B 1 6 ? 13.242 -1.204 2.324 1 92.75 6 THR B N 1
ATOM 2097 C CA . THR B 1 6 ? 12.492 -2.441 2.131 1 92.75 6 THR B CA 1
ATOM 2098 C C . THR B 1 6 ? 12.625 -2.934 0.692 1 92.75 6 THR B C 1
ATOM 2100 O O . THR B 1 6 ? 12.289 -4.082 0.392 1 92.75 6 THR B O 1
ATOM 2103 N N . ARG B 1 7 ? 13.031 -2.088 -0.223 1 91.69 7 ARG B N 1
ATOM 2104 C CA . ARG B 1 7 ? 13.133 -2.367 -1.651 1 91.69 7 ARG B CA 1
ATOM 2105 C C . ARG B 1 7 ? 11.742 -2.5 -2.277 1 91.69 7 ARG B C 1
ATOM 2107 O O 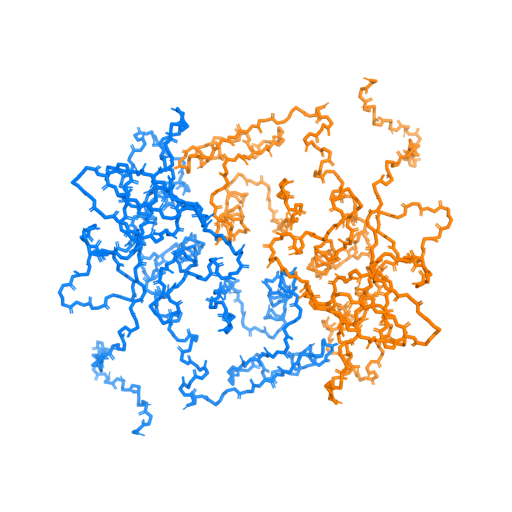. ARG B 1 7 ? 11.602 -3.062 -3.365 1 91.69 7 ARG B O 1
ATOM 2114 N N . TRP B 1 8 ? 10.758 -1.996 -1.615 1 95.31 8 TRP B N 1
ATOM 2115 C CA . TRP B 1 8 ? 9.398 -2.006 -2.146 1 95.31 8 TRP B CA 1
ATOM 2116 C C . TRP B 1 8 ? 9.32 -1.213 -3.447 1 95.31 8 TRP B C 1
ATOM 2118 O O . TRP B 1 8 ? 9.656 -0.028 -3.482 1 95.31 8 TRP B O 1
ATOM 2128 N N . PRO B 1 9 ? 8.828 -1.859 -4.492 1 95.38 9 PRO B N 1
ATOM 2129 C CA . PRO B 1 9 ? 8.703 -1.152 -5.77 1 95.38 9 PRO B CA 1
ATOM 2130 C C . PRO B 1 9 ? 7.312 -0.555 -5.977 1 95.38 9 PRO B C 1
ATOM 2132 O O . PRO B 1 9 ? 6.309 -1.19 -5.645 1 95.38 9 PRO B O 1
ATOM 2135 N N . GLU B 1 10 ? 7.273 0.682 -6.441 1 95.88 10 GLU B N 1
ATOM 2136 C CA . GLU B 1 10 ? 6.055 1.331 -6.914 1 95.88 10 GLU B CA 1
ATOM 2137 C C . GLU B 1 10 ? 6.199 1.786 -8.359 1 95.88 10 GLU B C 1
ATOM 2139 O O . GLU B 1 10 ? 7.129 2.521 -8.695 1 95.88 10 GLU B O 1
ATOM 2144 N N . ALA B 1 11 ? 5.375 1.281 -9.219 1 94.62 11 ALA B N 1
ATOM 2145 C CA . ALA B 1 11 ? 5.281 1.718 -10.609 1 94.62 11 ALA B CA 1
ATOM 2146 C C . ALA B 1 11 ? 3.855 2.133 -10.953 1 94.62 11 ALA B C 1
ATOM 2148 O O . ALA B 1 11 ? 2.912 1.361 -10.758 1 94.62 11 ALA B O 1
ATOM 2149 N N . VAL B 1 12 ? 3.764 3.303 -11.453 1 94.5 12 VAL B N 1
ATOM 2150 C CA . VAL B 1 12 ? 2.449 3.879 -11.711 1 94.5 12 VAL B CA 1
ATOM 2151 C C . VAL B 1 12 ? 2.322 4.219 -13.195 1 94.5 12 VAL B C 1
ATOM 2153 O O . VAL B 1 12 ? 3.137 4.969 -13.742 1 94.5 12 VAL B O 1
ATOM 2156 N N . PRO B 1 13 ? 1.267 3.594 -13.859 1 92.5 13 PRO B N 1
ATOM 2157 C CA . PRO B 1 13 ? 1.037 4.008 -15.25 1 92.5 13 PRO B CA 1
ATOM 2158 C C . PRO B 1 13 ? 0.57 5.457 -15.359 1 92.5 13 PRO B C 1
ATOM 2160 O O . PRO B 1 13 ? -0.342 5.875 -14.641 1 92.5 13 PRO B O 1
ATOM 2163 N N . LEU B 1 14 ? 1.227 6.215 -16.141 1 92.69 14 LEU B N 1
ATOM 2164 C CA . LEU B 1 14 ? 0.854 7.605 -16.375 1 92.69 14 LEU B CA 1
ATOM 2165 C C . LEU B 1 14 ? 0.649 7.871 -17.875 1 92.69 14 LEU B C 1
ATOM 2167 O O . LEU B 1 14 ? 1.319 7.27 -18.703 1 92.69 14 LEU B O 1
ATOM 2171 N N . LEU B 1 15 ? -0.256 8.836 -18.156 1 89.81 15 LEU B N 1
ATOM 2172 C CA . LEU B 1 15 ? -0.499 9.219 -19.547 1 89.81 15 LEU B CA 1
ATOM 2173 C C . LEU B 1 15 ? 0.585 10.164 -20.047 1 89.81 15 LEU B C 1
ATOM 2175 O O . LEU B 1 15 ? 0.875 10.203 -21.234 1 89.81 15 LEU B O 1
ATOM 2179 N N . ASP B 1 16 ? 1.15 10.977 -19.078 1 90.19 16 ASP B N 1
ATOM 2180 C CA . ASP B 1 16 ? 2.217 11.914 -19.406 1 90.19 16 ASP B CA 1
ATOM 2181 C C . ASP B 1 16 ? 3.197 12.062 -18.234 1 90.19 16 ASP B C 1
ATOM 2183 O O . ASP B 1 16 ? 2.947 11.57 -17.141 1 90.19 16 ASP B O 1
ATOM 2187 N N . ALA B 1 17 ? 4.27 12.664 -18.562 1 87.38 17 ALA B N 1
ATOM 2188 C CA . ALA B 1 17 ? 5.301 12.812 -17.531 1 87.38 17 ALA B CA 1
ATOM 2189 C C . ALA B 1 17 ? 5.363 14.258 -17.031 1 87.38 17 ALA B C 1
ATOM 2191 O O . ALA B 1 17 ? 6.43 14.742 -16.656 1 87.38 17 ALA B O 1
ATOM 2192 N N . LYS B 1 18 ? 4.234 14.93 -17.094 1 90.88 18 LYS B N 1
ATOM 2193 C CA . LYS B 1 18 ? 4.211 16.297 -16.594 1 90.88 18 LYS B CA 1
ATOM 2194 C C . LYS B 1 18 ? 4.391 16.328 -15.07 1 90.88 18 LYS B C 1
ATOM 2196 O O . LYS B 1 18 ? 3.998 15.391 -14.375 1 90.88 18 LYS B O 1
ATOM 2201 N N . ALA B 1 19 ? 4.891 17.391 -14.633 1 90.38 19 ALA B N 1
ATOM 2202 C CA . ALA B 1 19 ? 5.199 17.547 -13.211 1 90.38 19 ALA B CA 1
ATOM 2203 C C . ALA B 1 19 ? 3.951 17.344 -12.359 1 90.38 19 ALA B C 1
ATOM 2205 O O . ALA B 1 19 ? 4.008 16.688 -11.312 1 90.38 19 ALA B O 1
ATOM 2206 N N . GLU B 1 20 ? 2.883 17.891 -12.797 1 92.44 20 GLU B N 1
ATOM 2207 C CA . GLU B 1 20 ? 1.649 17.781 -12.023 1 92.44 20 GLU B CA 1
ATOM 2208 C C . GLU B 1 20 ? 1.162 16.344 -11.969 1 92.44 20 GLU B C 1
ATOM 2210 O O . GLU B 1 20 ? 0.743 15.859 -10.906 1 92.44 20 GLU B O 1
ATOM 2215 N N . SER B 1 21 ? 1.225 15.672 -13.109 1 93.38 21 SER B N 1
ATOM 2216 C CA . SER B 1 21 ? 0.833 14.266 -13.156 1 93.38 21 SER B CA 1
ATOM 2217 C C . SER B 1 21 ? 1.697 13.422 -12.219 1 93.38 21 SER B C 1
ATOM 2219 O O . SER B 1 21 ? 1.188 12.555 -11.516 1 93.38 21 SER B O 1
ATOM 2221 N N . VAL B 1 22 ? 2.916 13.688 -12.195 1 93.44 22 VAL B N 1
ATOM 2222 C CA . VAL B 1 22 ? 3.863 12.961 -11.352 1 93.44 22 VAL B CA 1
ATOM 2223 C C . VAL B 1 22 ? 3.59 13.266 -9.883 1 93.44 22 VAL B C 1
ATOM 2225 O O . VAL B 1 22 ? 3.604 12.367 -9.039 1 93.44 22 VAL B O 1
ATOM 2228 N N . ALA B 1 23 ? 3.324 14.5 -9.586 1 93.88 23 ALA B N 1
ATOM 2229 C CA . ALA B 1 23 ? 3.023 14.898 -8.211 1 93.88 23 ALA B CA 1
ATOM 2230 C C . ALA B 1 23 ? 1.767 14.195 -7.703 1 93.88 23 ALA B C 1
ATOM 2232 O O . ALA B 1 23 ? 1.741 13.695 -6.578 1 93.88 23 ALA B O 1
ATOM 2233 N N . ILE B 1 24 ? 0.813 14.172 -8.57 1 93.75 24 ILE B N 1
ATOM 2234 C CA . ILE B 1 24 ? -0.446 13.531 -8.211 1 93.75 24 ILE B CA 1
ATOM 2235 C C . ILE B 1 24 ? -0.215 12.039 -7.977 1 93.75 24 ILE B C 1
ATOM 2237 O O . ILE B 1 24 ? -0.717 11.477 -7 1 93.75 24 ILE B O 1
ATOM 2241 N N . ALA B 1 25 ? 0.521 11.453 -8.812 1 95.12 25 ALA B N 1
ATOM 2242 C CA . ALA B 1 25 ? 0.858 10.039 -8.656 1 95.12 25 ALA B CA 1
ATOM 2243 C C . ALA B 1 25 ? 1.614 9.797 -7.352 1 95.12 25 ALA B C 1
ATOM 2245 O O . ALA B 1 25 ? 1.379 8.805 -6.66 1 95.12 25 ALA B O 1
ATOM 2246 N N . PHE B 1 26 ? 2.523 10.711 -7.059 1 95.75 26 PHE B N 1
ATOM 2247 C CA . PHE B 1 26 ? 3.299 10.633 -5.828 1 95.75 26 PHE B CA 1
ATOM 2248 C C . PHE B 1 26 ? 2.389 10.711 -4.609 1 95.75 26 PHE B C 1
ATOM 2250 O O . PHE B 1 26 ? 2.547 9.945 -3.658 1 95.75 26 PHE B O 1
ATOM 2257 N N . MET B 1 27 ? 1.415 11.539 -4.629 1 96.19 27 MET B N 1
ATOM 2258 C CA . MET B 1 27 ? 0.454 11.695 -3.539 1 96.19 27 MET B CA 1
ATOM 2259 C C . MET B 1 27 ? -0.378 10.43 -3.357 1 96.19 27 MET B C 1
ATOM 2261 O O . MET B 1 27 ? -0.507 9.922 -2.242 1 96.19 27 MET B O 1
ATOM 2265 N N . PHE B 1 28 ? -0.871 9.859 -4.418 1 96.31 28 PHE B N 1
ATOM 2266 C CA . PHE B 1 28 ? -1.798 8.734 -4.387 1 96.31 28 PHE B CA 1
ATOM 2267 C C . PHE B 1 28 ? -1.079 7.453 -3.98 1 96.31 28 PHE B C 1
ATOM 2269 O O . PHE B 1 28 ? -1.608 6.656 -3.199 1 96.31 28 PHE B O 1
ATOM 2276 N N . ASN B 1 29 ? 0.104 7.316 -4.48 1 96.31 29 ASN B N 1
ATOM 2277 C CA . ASN B 1 29 ? 0.678 5.977 -4.434 1 96.31 29 ASN B CA 1
ATOM 2278 C C . ASN B 1 29 ? 1.782 5.875 -3.383 1 96.31 29 ASN B C 1
ATOM 2280 O O . ASN B 1 29 ? 2.168 4.777 -2.984 1 96.31 29 ASN B O 1
ATOM 2284 N N . TRP B 1 30 ? 2.291 6.988 -2.959 1 97 30 TRP B N 1
ATOM 2285 C CA . TRP B 1 30 ? 3.334 6.91 -1.941 1 97 30 TRP B CA 1
ATOM 2286 C C . TRP B 1 30 ? 2.893 7.602 -0.656 1 97 30 TRP B C 1
ATOM 2288 O O . TRP B 1 30 ? 2.699 6.949 0.373 1 97 30 TRP B O 1
ATOM 2298 N N . ILE B 1 31 ? 2.611 8.883 -0.751 1 96.56 31 ILE B N 1
ATOM 2299 C CA . ILE B 1 31 ? 2.352 9.68 0.443 1 96.56 31 ILE B CA 1
ATOM 2300 C C . ILE B 1 31 ? 1.125 9.133 1.171 1 96.56 31 ILE B C 1
ATOM 2302 O O . ILE B 1 31 ? 1.144 8.961 2.393 1 96.56 31 ILE B O 1
ATOM 2306 N N . SER B 1 32 ? 0.088 8.852 0.469 1 97.06 32 SER B N 1
ATOM 2307 C CA . SER B 1 32 ? -1.155 8.383 1.073 1 97.06 32 SER B CA 1
ATOM 2308 C C . SER B 1 32 ? -0.972 7.016 1.724 1 97.06 32 SER B C 1
ATOM 2310 O O . SER B 1 32 ? -1.751 6.629 2.598 1 97.06 32 SER B O 1
ATOM 2312 N N . ARG B 1 33 ? 0.002 6.312 1.291 1 97.19 33 ARG B N 1
ATOM 2313 C CA . ARG B 1 33 ? 0.134 4.926 1.721 1 97.19 33 ARG B CA 1
ATOM 2314 C C . ARG B 1 33 ? 1.251 4.773 2.748 1 97.19 33 ARG B C 1
ATOM 2316 O O . ARG B 1 33 ? 1.103 4.047 3.732 1 97.19 33 ARG B O 1
ATOM 2323 N N . PHE B 1 34 ? 2.334 5.465 2.496 1 96.75 34 PHE B N 1
ATOM 2324 C CA . PHE B 1 34 ? 3.523 5.223 3.307 1 96.75 34 PHE B CA 1
ATOM 2325 C C . PHE B 1 34 ? 3.889 6.461 4.113 1 96.75 34 PHE B C 1
ATOM 2327 O O . PHE B 1 34 ? 4.848 6.441 4.891 1 96.75 34 PHE B O 1
ATOM 2334 N N . GLY B 1 35 ? 3.135 7.566 3.986 1 95.81 35 GLY B N 1
ATOM 2335 C CA . GLY B 1 35 ? 3.494 8.82 4.629 1 95.81 35 GLY B CA 1
ATOM 2336 C C . GLY B 1 35 ? 4.594 9.57 3.9 1 95.81 35 GLY B C 1
ATOM 2337 O O . GLY B 1 35 ? 4.922 9.242 2.758 1 95.81 35 GLY B O 1
ATOM 2338 N N . LEU B 1 36 ? 5.082 10.586 4.613 1 94 36 LEU B N 1
ATOM 2339 C CA . LEU B 1 36 ? 6.129 11.414 4.027 1 94 36 LEU B CA 1
ATOM 2340 C C . LEU B 1 36 ? 7.496 10.758 4.176 1 94 36 LEU B C 1
ATOM 2342 O O . LEU B 1 36 ? 7.918 10.445 5.293 1 94 36 LEU B O 1
ATOM 2346 N N . PRO B 1 37 ? 8.164 10.539 3.07 1 92.75 37 PRO B N 1
ATOM 2347 C CA . PRO B 1 37 ? 9.555 10.109 3.221 1 92.75 37 PRO B CA 1
ATOM 2348 C C . PRO B 1 37 ? 10.453 11.211 3.768 1 92.75 37 PRO B C 1
ATOM 2350 O O . PRO B 1 37 ? 10.164 12.398 3.596 1 92.75 37 PRO B O 1
ATOM 2353 N N . GLN B 1 38 ? 11.508 10.742 4.391 1 89 38 GLN B N 1
ATOM 2354 C CA . GLN B 1 38 ? 12.484 11.727 4.855 1 89 38 GLN B CA 1
ATOM 2355 C C . GLN B 1 38 ? 13.281 12.297 3.688 1 89 38 GLN B C 1
ATOM 2357 O O . GLN B 1 38 ? 13.531 13.5 3.627 1 89 38 GLN B O 1
ATOM 2362 N N . LYS B 1 39 ? 13.664 11.359 2.846 1 89 39 LYS B N 1
ATOM 2363 C CA . LYS B 1 39 ? 14.508 11.719 1.703 1 89 39 LYS B CA 1
ATOM 2364 C C . LYS B 1 39 ? 13.984 11.078 0.42 1 89 39 LYS B C 1
ATOM 2366 O O . LYS B 1 39 ? 13.562 9.914 0.427 1 89 39 LYS B O 1
ATOM 2371 N N . VAL B 1 40 ? 14.008 11.875 -0.617 1 89.25 40 VAL B N 1
ATOM 2372 C CA . VAL B 1 40 ? 13.703 11.352 -1.945 1 89.25 40 VAL B CA 1
ATOM 2373 C C . VAL B 1 40 ? 14.867 11.625 -2.891 1 89.25 40 VAL B C 1
ATOM 2375 O O . VAL B 1 40 ? 15.328 12.766 -3 1 89.25 40 VAL B O 1
ATOM 2378 N N . ALA B 1 41 ? 15.383 10.57 -3.486 1 87.31 41 ALA B N 1
ATOM 2379 C CA . ALA B 1 41 ? 16.391 10.711 -4.531 1 87.31 41 ALA B CA 1
ATOM 2380 C C . ALA B 1 41 ? 15.758 10.688 -5.918 1 87.31 41 ALA B C 1
ATOM 2382 O O . ALA B 1 41 ? 15.055 9.734 -6.27 1 87.31 41 ALA B O 1
ATOM 2383 N N . CYS B 1 42 ? 15.969 11.781 -6.613 1 84.88 42 CYS B N 1
ATOM 2384 C CA . CYS B 1 42 ? 15.367 11.898 -7.938 1 84.88 42 CYS B CA 1
ATOM 2385 C C . CYS B 1 42 ? 16.438 12.016 -9.016 1 84.88 42 CYS B C 1
ATOM 2387 O O . CYS B 1 42 ? 17.5 12.602 -8.781 1 84.88 42 CYS B O 1
ATOM 2389 N N . ASP B 1 43 ? 16.172 11.438 -10.125 1 78.31 43 ASP B N 1
ATOM 2390 C CA . ASP B 1 43 ? 17.078 11.648 -11.25 1 78.31 43 ASP B CA 1
ATOM 2391 C C . ASP B 1 43 ? 16.938 13.055 -11.812 1 78.31 43 ASP B C 1
ATOM 2393 O O . ASP B 1 43 ? 16.188 13.875 -11.281 1 78.31 43 ASP B O 1
ATOM 2397 N N . GLN B 1 44 ? 17.703 13.352 -12.781 1 75.5 44 GLN B N 1
ATOM 2398 C CA . GLN B 1 44 ? 17.75 14.719 -13.289 1 75.5 44 GLN B CA 1
ATOM 2399 C C . GLN B 1 44 ? 16.703 14.938 -14.383 1 75.5 44 GLN B C 1
ATOM 2401 O O . GLN B 1 44 ? 16.844 15.836 -15.211 1 75.5 44 GLN B O 1
ATOM 2406 N N . SER B 1 45 ? 15.711 14.18 -14.367 1 76.12 45 SER B N 1
ATOM 2407 C CA . SER B 1 45 ? 14.648 14.359 -15.352 1 76.12 45 SER B CA 1
ATOM 2408 C C . SER B 1 45 ? 13.844 15.617 -15.07 1 76.12 45 SER B C 1
ATOM 2410 O O . SER B 1 45 ? 13.758 16.062 -13.922 1 76.12 45 SER B O 1
ATOM 2412 N N . GLY B 1 46 ? 13.32 16.219 -16.016 1 74.31 46 GLY B N 1
ATOM 2413 C CA . GLY B 1 46 ? 12.641 17.516 -15.977 1 74.31 46 GLY B CA 1
ATOM 2414 C C . GLY B 1 46 ? 11.5 17.547 -14.984 1 74.31 46 GLY B C 1
ATOM 2415 O O . GLY B 1 46 ? 11.273 18.578 -14.336 1 74.31 46 GLY B O 1
ATOM 2416 N N . GLN B 1 47 ? 10.781 16.5 -14.852 1 76.38 47 GLN B N 1
ATOM 2417 C CA . GLN B 1 47 ? 9.641 16.484 -13.945 1 76.38 47 GLN B CA 1
ATOM 2418 C C . GLN B 1 47 ? 10.078 16.672 -12.5 1 76.38 47 GLN B C 1
ATOM 2420 O O . GLN B 1 47 ? 9.367 17.281 -11.703 1 76.38 47 GLN B O 1
ATOM 2425 N N . PHE B 1 48 ? 11.211 16.297 -12.148 1 75.62 48 PHE B N 1
ATOM 2426 C CA . PHE B 1 48 ? 11.688 16.422 -10.773 1 75.62 48 PHE B CA 1
ATOM 2427 C C . PHE B 1 48 ? 12.461 17.719 -10.57 1 75.62 48 PHE B C 1
ATOM 2429 O O . PHE B 1 48 ? 12.664 18.141 -9.438 1 75.62 48 PHE B O 1
ATOM 2436 N N . GLU B 1 49 ? 12.797 18.203 -11.719 1 72.12 49 GLU B N 1
ATOM 2437 C CA . GLU B 1 49 ? 13.461 19.5 -11.68 1 72.12 49 GLU B CA 1
ATOM 2438 C C . GLU B 1 49 ? 12.453 20.641 -11.719 1 72.12 49 GLU B C 1
ATOM 2440 O O . GLU B 1 49 ? 12.797 21.797 -11.438 1 72.12 49 GLU B O 1
ATOM 2445 N N . SER B 1 50 ? 11.344 20.25 -11.945 1 79.75 50 SER B N 1
ATOM 2446 C CA . SER B 1 50 ? 10.305 21.266 -12.055 1 79.75 50 SER B CA 1
ATOM 2447 C C . SER B 1 50 ? 10.109 22 -10.727 1 79.75 50 SER B C 1
ATOM 2449 O O . SER B 1 50 ? 10.352 21.438 -9.656 1 79.75 50 SER B O 1
ATOM 2451 N N . CYS B 1 51 ? 9.797 23.188 -10.859 1 81.69 51 CYS B N 1
ATOM 2452 C CA . CYS B 1 51 ? 9.461 24.016 -9.703 1 81.69 51 CYS B CA 1
ATOM 2453 C C . CYS B 1 51 ? 8.359 23.375 -8.867 1 81.69 51 CYS B C 1
ATOM 2455 O O . CYS B 1 51 ? 8.414 23.391 -7.637 1 81.69 51 CYS B O 1
ATOM 2457 N N . LEU B 1 52 ? 7.535 22.75 -9.547 1 86.56 52 LEU B N 1
ATOM 2458 C CA . LEU B 1 52 ? 6.383 22.156 -8.867 1 86.56 52 LEU B CA 1
ATOM 2459 C C . LEU B 1 52 ? 6.816 21.062 -7.91 1 86.56 52 LEU B C 1
ATOM 2461 O O . LEU B 1 52 ? 6.449 21.078 -6.73 1 86.56 52 LEU B O 1
ATOM 2465 N N . PHE B 1 53 ? 7.574 20.188 -8.352 1 87.5 53 PHE B N 1
ATOM 2466 C CA . PHE B 1 53 ? 7.957 19.047 -7.512 1 87.5 53 PHE B CA 1
ATOM 2467 C C . PHE B 1 53 ? 8.883 19.5 -6.387 1 87.5 53 PHE B C 1
ATOM 2469 O O . PHE B 1 53 ? 8.766 19.016 -5.254 1 87.5 53 PHE B O 1
ATOM 2476 N N . GLN B 1 54 ? 9.688 20.406 -6.688 1 85.44 54 GLN B N 1
ATOM 2477 C CA . GLN B 1 54 ? 10.562 20.969 -5.656 1 85.44 54 GLN B CA 1
ATOM 2478 C C . GLN B 1 54 ? 9.758 21.656 -4.559 1 85.44 54 GLN B C 1
ATOM 2480 O O . GLN B 1 54 ? 10.023 21.469 -3.371 1 85.44 54 GLN B O 1
ATOM 2485 N N . MET B 1 55 ? 8.875 22.359 -4.914 1 86.56 55 MET B N 1
ATOM 2486 C CA . MET B 1 55 ? 8.039 23.078 -3.943 1 86.56 55 MET B CA 1
ATOM 2487 C C . MET B 1 55 ? 7.18 22.094 -3.148 1 86.56 55 MET B C 1
ATOM 2489 O O . MET B 1 55 ? 6.93 22.312 -1.96 1 86.56 55 MET B O 1
ATOM 2493 N N . LEU B 1 56 ? 6.719 21.047 -3.824 1 89.81 56 LEU B N 1
ATOM 2494 C CA . LEU B 1 56 ? 5.945 20.016 -3.131 1 89.81 56 LEU B CA 1
ATOM 2495 C C . LEU B 1 56 ? 6.762 19.391 -2.006 1 89.81 56 LEU B C 1
ATOM 2497 O O . LEU B 1 56 ? 6.281 19.281 -0.877 1 89.81 56 LEU B O 1
ATOM 2501 N N . THR B 1 57 ? 7.953 19.016 -2.336 1 89.31 57 THR B N 1
ATOM 2502 C CA . THR B 1 57 ? 8.797 18.375 -1.338 1 89.31 57 THR B CA 1
ATOM 2503 C C . THR B 1 57 ? 9.148 19.344 -0.216 1 89.31 57 THR B C 1
ATOM 2505 O O . THR B 1 57 ? 9.188 18.969 0.955 1 89.31 57 THR B O 1
ATOM 2508 N N . ARG B 1 58 ? 9.305 20.547 -0.544 1 85.75 58 ARG B N 1
ATOM 2509 C CA . ARG B 1 58 ? 9.57 21.562 0.466 1 85.75 58 ARG B CA 1
ATOM 2510 C C . ARG B 1 58 ? 8.367 21.766 1.373 1 85.75 58 ARG B C 1
ATOM 2512 O O . ARG B 1 58 ? 8.508 21.859 2.594 1 85.75 58 ARG B O 1
ATOM 2519 N N . MET B 1 59 ? 7.258 21.828 0.807 1 86.38 59 MET B N 1
ATOM 2520 C CA . MET B 1 59 ? 6.012 22 1.553 1 86.38 59 MET B CA 1
ATOM 2521 C C . MET B 1 59 ? 5.82 20.875 2.564 1 86.38 59 MET B C 1
ATOM 2523 O O . MET B 1 59 ? 5.277 21.094 3.648 1 86.38 59 MET B O 1
ATOM 2527 N N . PHE B 1 60 ? 6.328 19.719 2.23 1 89.75 60 PHE B N 1
ATOM 2528 C CA . PHE B 1 60 ? 6.113 18.531 3.064 1 89.75 60 PHE B CA 1
ATOM 2529 C C . PHE B 1 60 ? 7.332 18.266 3.941 1 89.75 60 PHE B C 1
ATOM 2531 O O . PHE B 1 60 ? 7.332 17.328 4.738 1 89.75 60 PHE B O 1
ATOM 2538 N N . GLY B 1 61 ? 8.328 19.078 3.809 1 87.75 61 GLY B N 1
ATOM 2539 C CA . GLY B 1 61 ? 9.539 18.875 4.586 1 87.75 61 GLY B CA 1
ATOM 2540 C C . GLY B 1 61 ? 10.328 17.641 4.152 1 87.75 61 GLY B C 1
ATOM 2541 O O . GLY B 1 61 ? 10.961 16.984 4.977 1 87.75 61 GLY B O 1
ATOM 2542 N N . ILE B 1 62 ? 10.211 17.281 2.945 1 89.25 62 ILE B N 1
ATOM 2543 C CA . ILE B 1 62 ? 10.945 16.156 2.369 1 89.25 62 ILE B CA 1
ATOM 2544 C C . ILE B 1 62 ? 12.266 16.656 1.774 1 89.25 62 ILE B C 1
ATOM 2546 O O . ILE B 1 62 ? 12.289 17.641 1.046 1 89.25 62 ILE B O 1
ATOM 2550 N N . GLN B 1 63 ? 13.359 16 2.078 1 86.56 63 GLN B N 1
ATOM 2551 C CA . GLN B 1 63 ? 14.633 16.328 1.455 1 86.56 63 GLN B CA 1
ATOM 2552 C C . GLN B 1 63 ? 14.758 15.68 0.081 1 86.56 63 GLN B C 1
ATOM 2554 O O . GLN B 1 63 ? 14.641 14.453 -0.044 1 86.56 63 GLN B O 1
ATOM 2559 N N . CYS B 1 64 ? 15.008 16.516 -0.825 1 84.25 64 CYS B N 1
ATOM 2560 C CA . CYS B 1 64 ? 15.18 16.016 -2.184 1 84.25 64 CYS B CA 1
ATOM 2561 C C . CYS B 1 64 ? 16.656 16.031 -2.582 1 84.25 64 CYS B C 1
ATOM 2563 O O . CYS B 1 64 ? 17.312 17.062 -2.52 1 84.25 64 CYS B O 1
ATOM 2565 N N . VAL B 1 65 ? 17.141 14.844 -2.947 1 82.25 65 VAL B N 1
ATOM 2566 C CA . VAL B 1 65 ? 18.531 14.719 -3.395 1 82.25 65 VAL B CA 1
ATOM 2567 C C . VAL B 1 65 ? 18.562 14.359 -4.879 1 82.25 65 VAL B C 1
ATOM 2569 O O . VAL B 1 65 ? 17.859 13.445 -5.316 1 82.25 65 VAL B O 1
ATOM 2572 N N . ARG B 1 66 ? 19.359 15.102 -5.574 1 80 66 ARG B N 1
ATOM 2573 C CA . ARG B 1 66 ? 19.5 14.82 -7 1 80 66 ARG B CA 1
ATOM 2574 C C . ARG B 1 66 ? 20.609 13.805 -7.254 1 80 66 ARG B C 1
ATOM 2576 O O . ARG B 1 66 ? 21.672 13.859 -6.617 1 80 66 ARG B O 1
ATOM 2583 N N . THR B 1 67 ? 20.219 12.797 -7.91 1 74.75 67 THR B N 1
ATOM 2584 C CA . THR B 1 67 ? 21.234 11.82 -8.266 1 74.75 67 THR B CA 1
ATOM 2585 C C . THR B 1 67 ? 21.828 12.117 -9.648 1 74.75 67 THR B C 1
ATOM 2587 O O . THR B 1 67 ? 21.109 12.547 -10.547 1 74.75 67 THR B O 1
ATOM 2590 N N . ALA B 1 68 ? 23.156 12.195 -9.602 1 63.44 68 ALA B N 1
ATOM 2591 C CA . ALA B 1 68 ? 23.828 12.453 -10.875 1 63.44 68 ALA B CA 1
ATOM 2592 C C . ALA B 1 68 ? 23.578 11.328 -11.875 1 63.44 68 ALA B C 1
ATOM 2594 O O . ALA B 1 68 ? 23.406 10.172 -11.484 1 63.44 68 ALA B O 1
ATOM 2595 N N . ALA B 1 69 ? 23.188 11.727 -13.125 1 57.56 69 ALA B N 1
ATOM 2596 C CA . ALA B 1 69 ? 22.922 10.781 -14.203 1 57.56 69 ALA B CA 1
ATOM 2597 C C . ALA B 1 69 ? 23.906 9.609 -14.156 1 57.56 69 ALA B C 1
ATOM 2599 O O . ALA B 1 69 ? 23.531 8.477 -14.477 1 57.56 69 ALA B O 1
ATOM 2600 N N . PHE B 1 70 ? 25.156 9.93 -13.695 1 50.5 70 PHE B N 1
ATOM 2601 C CA . PHE B 1 70 ? 26.203 8.93 -13.836 1 50.5 70 PHE B CA 1
ATOM 2602 C C . PHE B 1 70 ? 26.625 8.391 -12.477 1 50.5 70 PHE B C 1
ATOM 2604 O O . PHE B 1 70 ? 27.719 7.867 -12.32 1 50.5 70 PHE B O 1
ATOM 2611 N N . HIS B 1 71 ? 25.781 8.633 -11.484 1 57.06 71 HIS B N 1
ATOM 2612 C CA . HIS B 1 71 ? 26.203 8.039 -10.219 1 57.06 71 HIS B CA 1
ATOM 2613 C C . HIS B 1 71 ? 25.5 6.711 -9.977 1 57.06 71 HIS B C 1
ATOM 2615 O O . HIS B 1 71 ? 24.297 6.691 -9.656 1 57.06 71 HIS B O 1
ATOM 2621 N N . PRO B 1 72 ? 26.281 5.574 -10.086 1 55.5 72 PRO B N 1
ATOM 2622 C CA . PRO B 1 72 ? 25.844 4.176 -10.133 1 55.5 72 PRO B CA 1
ATOM 2623 C C . PRO B 1 72 ? 25.078 3.752 -8.883 1 55.5 72 PRO B C 1
ATOM 2625 O O . PRO B 1 72 ? 24.125 2.967 -8.977 1 55.5 72 PRO B O 1
ATOM 2628 N N . SER B 1 73 ? 25.5 4.355 -7.695 1 55.84 73 SER B N 1
ATOM 2629 C CA . SER B 1 73 ? 25 3.645 -6.523 1 55.84 73 SER B CA 1
ATOM 2630 C C . SER B 1 73 ? 23.5 3.887 -6.332 1 55.84 73 SER B C 1
ATOM 2632 O O . SER B 1 73 ? 22.734 2.943 -6.121 1 55.84 73 SER B O 1
ATOM 2634 N N . SER B 1 74 ? 23.078 5.172 -6.293 1 57.03 74 SER B N 1
ATOM 2635 C CA . SER B 1 74 ? 21.672 5.461 -6.02 1 57.03 74 SER B CA 1
ATOM 2636 C C . SER B 1 74 ? 20.781 4.988 -7.16 1 57.03 74 SER B C 1
ATOM 2638 O O . SER B 1 74 ? 19.688 4.469 -6.922 1 57.03 74 SER B O 1
ATOM 2640 N N . ASN B 1 75 ? 21.312 5.004 -8.336 1 62.31 75 ASN B N 1
ATOM 2641 C CA . ASN B 1 75 ? 20.578 4.613 -9.531 1 62.31 75 ASN B CA 1
ATOM 2642 C C . ASN B 1 75 ? 20.578 3.1 -9.727 1 62.31 75 ASN B C 1
ATOM 2644 O O . ASN B 1 75 ? 19.688 2.549 -10.359 1 62.31 75 ASN B O 1
ATOM 2648 N N . GLY B 1 76 ? 21.453 2.574 -9 1 71.62 76 GLY B N 1
ATOM 2649 C CA . GLY B 1 76 ? 21.594 1.137 -9.164 1 71.62 76 GLY B CA 1
ATOM 2650 C C . GLY B 1 76 ? 20.406 0.358 -8.641 1 71.62 76 GLY B C 1
ATOM 2651 O O . GLY B 1 76 ? 19.969 -0.613 -9.258 1 71.62 76 GLY B O 1
ATOM 2652 N N . MET B 1 77 ? 19.781 0.939 -7.598 1 78.81 77 MET B N 1
ATOM 2653 C CA . MET B 1 77 ? 18.641 0.238 -7 1 78.81 77 MET B CA 1
ATOM 2654 C C . MET B 1 77 ? 17.438 0.278 -7.922 1 78.81 77 MET B C 1
ATOM 2656 O O . MET B 1 77 ? 16.766 -0.74 -8.125 1 78.81 77 MET B O 1
ATOM 2660 N N . VAL B 1 78 ? 17.203 1.46 -8.445 1 79.62 78 VAL B N 1
ATOM 2661 C CA . VAL B 1 78 ? 16.062 1.61 -9.336 1 79.62 78 VAL B CA 1
ATOM 2662 C C . VAL B 1 78 ? 16.281 0.799 -10.609 1 79.62 78 VAL B C 1
ATOM 2664 O O . VAL B 1 78 ? 15.367 0.145 -11.109 1 79.62 78 VAL B O 1
ATOM 2667 N N . GLU B 1 79 ? 17.5 0.795 -11.117 1 75.5 79 GLU B N 1
ATOM 2668 C CA . GLU B 1 79 ? 17.844 0.042 -12.32 1 75.5 79 GLU B CA 1
ATOM 2669 C C . GLU B 1 79 ? 17.656 -1.458 -12.102 1 75.5 79 GLU B C 1
ATOM 2671 O O . GLU B 1 79 ? 17.172 -2.166 -12.984 1 75.5 79 GLU B O 1
ATOM 2676 N N . ARG B 1 80 ? 17.984 -1.948 -10.961 1 76.62 80 ARG B N 1
ATOM 2677 C CA . ARG B 1 80 ? 17.859 -3.363 -10.625 1 76.62 80 ARG B CA 1
ATOM 2678 C C . ARG B 1 80 ? 16.391 -3.779 -10.547 1 76.62 80 ARG B C 1
ATOM 2680 O O . ARG B 1 80 ? 16.047 -4.93 -10.836 1 76.62 80 ARG B O 1
ATOM 2687 N N . MET B 1 81 ? 15.602 -2.803 -10.18 1 81.88 81 MET B N 1
ATOM 2688 C CA . MET B 1 81 ? 14.172 -3.084 -10.141 1 81.88 81 MET B CA 1
ATOM 2689 C C . MET B 1 81 ? 13.555 -2.961 -11.531 1 81.88 81 MET B C 1
ATOM 2691 O O . MET B 1 81 ? 12.648 -3.723 -11.883 1 81.88 81 MET B O 1
ATOM 2695 N N . HIS B 1 82 ? 14.102 -2.111 -12.297 1 82.44 82 HIS B N 1
ATOM 2696 C CA . HIS B 1 82 ? 13.508 -1.798 -13.594 1 82.44 82 HIS B CA 1
ATOM 2697 C C . HIS B 1 82 ? 13.734 -2.932 -14.594 1 82.44 82 HIS B C 1
ATOM 2699 O O . HIS B 1 82 ? 12.867 -3.217 -15.422 1 82.44 82 HIS B O 1
ATOM 2705 N N . ARG B 1 83 ? 14.742 -3.578 -14.484 1 82.44 83 ARG B N 1
ATOM 2706 C CA . ARG B 1 83 ? 15.094 -4.594 -15.469 1 82.44 83 ARG B CA 1
ATOM 2707 C C . ARG B 1 83 ? 14.102 -5.75 -15.445 1 82.44 83 ARG B C 1
ATOM 2709 O O . ARG B 1 83 ? 13.477 -6.059 -16.453 1 82.44 83 ARG B O 1
ATOM 2716 N N . PRO B 1 84 ? 13.984 -6.328 -14.336 1 83.31 84 PRO B N 1
ATOM 2717 C CA . PRO B 1 84 ? 13.008 -7.418 -14.328 1 83.31 84 PRO B CA 1
ATOM 2718 C C . PRO B 1 84 ? 11.586 -6.941 -14.633 1 83.31 84 PRO B C 1
ATOM 2720 O O . PRO B 1 84 ? 10.805 -7.676 -15.234 1 83.31 84 PRO B O 1
ATOM 2723 N N . LEU B 1 85 ? 11.289 -5.773 -14.242 1 87.81 85 LEU B N 1
ATOM 2724 C CA . LEU B 1 85 ? 9.969 -5.223 -14.547 1 87.81 85 LEU B CA 1
ATOM 2725 C C . LEU B 1 85 ? 9.773 -5.07 -16.047 1 87.81 85 LEU B C 1
ATOM 2727 O O . LEU B 1 85 ? 8.742 -5.48 -16.594 1 87.81 85 LEU B O 1
ATOM 2731 N N . LYS B 1 86 ? 10.727 -4.516 -16.672 1 85.88 86 LYS B N 1
ATOM 2732 C CA . LYS B 1 86 ? 10.672 -4.34 -18.109 1 85.88 86 LYS B CA 1
ATOM 2733 C C . LYS B 1 86 ? 10.547 -5.688 -18.828 1 85.88 86 LYS B C 1
ATOM 2735 O O . LYS B 1 86 ? 9.75 -5.832 -19.75 1 85.88 86 LYS B O 1
ATOM 2740 N N . GLN B 1 87 ? 11.273 -6.621 -18.422 1 81.88 87 GLN B N 1
ATOM 2741 C CA . GLN B 1 87 ? 11.242 -7.945 -19.016 1 81.88 87 GLN B CA 1
ATOM 2742 C C . GLN B 1 87 ? 9.859 -8.586 -18.875 1 81.88 87 GLN B C 1
ATOM 2744 O O . GLN B 1 87 ? 9.352 -9.18 -19.828 1 81.88 87 GLN B O 1
ATOM 2749 N N . ALA B 1 88 ? 9.32 -8.43 -17.719 1 81.38 88 ALA B N 1
ATOM 2750 C CA . ALA B 1 88 ? 7.996 -9 -17.469 1 81.38 88 ALA B CA 1
ATOM 2751 C C . ALA B 1 88 ? 6.934 -8.328 -18.328 1 81.38 88 ALA B C 1
ATOM 2753 O O . ALA B 1 88 ? 6.02 -8.992 -18.828 1 81.38 88 ALA B O 1
ATOM 2754 N N . LEU B 1 89 ? 7.105 -7.074 -18.578 1 86 89 LEU B N 1
ATOM 2755 C CA . LEU B 1 89 ? 6.082 -6.312 -19.281 1 86 89 LEU B CA 1
ATOM 2756 C C . LEU B 1 89 ? 6.258 -6.453 -20.797 1 86 89 LEU B C 1
ATOM 2758 O O . LEU B 1 89 ? 5.289 -6.344 -21.547 1 86 89 LEU B O 1
ATOM 2762 N N . MET B 1 90 ? 7.434 -6.633 -21.234 1 81.5 90 MET B N 1
ATOM 2763 C CA . MET B 1 90 ? 7.715 -6.793 -22.656 1 81.5 90 MET B CA 1
ATOM 2764 C C . MET B 1 90 ? 7.105 -8.086 -23.188 1 81.5 90 MET B C 1
ATOM 2766 O O . MET B 1 90 ? 6.75 -8.172 -24.375 1 81.5 90 MET B O 1
ATOM 2770 N N . CYS B 1 91 ? 6.953 -9.047 -22.328 1 72.19 91 CYS B N 1
ATOM 2771 C CA . CYS B 1 91 ? 6.355 -10.32 -22.719 1 72.19 91 CYS B CA 1
ATOM 2772 C C . CYS B 1 91 ? 4.859 -10.164 -22.969 1 72.19 91 CYS B C 1
ATOM 2774 O O . CYS B 1 91 ? 4.238 -11.031 -23.594 1 72.19 91 CYS B O 1
ATOM 2776 N N . SER B 1 92 ? 4.34 -9.031 -22.609 1 69.88 92 SER B N 1
ATOM 2777 C CA . SER B 1 92 ? 2.902 -8.797 -22.703 1 69.88 92 SER B CA 1
ATOM 2778 C C . SER B 1 92 ? 2.6 -7.504 -23.438 1 69.88 92 SER B C 1
ATOM 2780 O O . SER B 1 92 ? 1.687 -6.766 -23.062 1 69.88 92 SER B O 1
ATOM 2782 N N . LYS B 1 93 ? 3.189 -7.246 -24.453 1 66.25 93 LYS B N 1
ATOM 2783 C CA . LYS B 1 93 ? 3.223 -5.938 -25.094 1 66.25 93 LYS B CA 1
ATOM 2784 C C . LYS B 1 93 ? 1.82 -5.352 -25.219 1 66.25 93 LYS B C 1
ATOM 2786 O O . LYS B 1 93 ? 1.58 -4.215 -24.797 1 66.25 93 LYS B O 1
ATOM 2791 N N . GLN B 1 94 ? 0.913 -6.109 -25.688 1 67.19 94 GLN B N 1
ATOM 2792 C CA . GLN B 1 94 ? -0.405 -5.543 -25.953 1 67.19 94 GLN B CA 1
ATOM 2793 C C . GLN B 1 94 ? -1.213 -5.398 -24.672 1 67.19 94 GLN B C 1
ATOM 2795 O O . GLN B 1 94 ? -2.18 -4.633 -24.625 1 67.19 94 GLN B O 1
ATOM 2800 N N . THR B 1 95 ? -0.668 -6 -23.609 1 82.44 95 THR B N 1
ATOM 2801 C CA . THR B 1 95 ? -1.454 -6 -22.391 1 82.44 95 THR B CA 1
ATOM 2802 C C . THR B 1 95 ? -0.582 -5.645 -21.188 1 82.44 95 THR B C 1
ATOM 2804 O O . THR B 1 95 ? -0.769 -6.184 -20.094 1 82.44 95 THR B O 1
ATOM 2807 N N . TRP B 1 96 ? 0.332 -4.719 -21.5 1 88.38 96 TRP B N 1
ATOM 2808 C CA . TRP B 1 96 ? 1.286 -4.438 -20.438 1 88.38 96 TRP B CA 1
ATOM 2809 C C . TRP B 1 96 ? 0.58 -3.859 -19.219 1 88.38 96 TRP B C 1
ATOM 2811 O O . TRP B 1 96 ? 0.995 -4.102 -18.078 1 88.38 96 TRP B O 1
ATOM 2821 N N . PHE B 1 97 ? -0.436 -3.148 -19.5 1 91.44 97 PHE B N 1
ATOM 2822 C CA . PHE B 1 97 ? -1.173 -2.508 -18.422 1 91.44 97 PHE B CA 1
ATOM 2823 C C . PHE B 1 97 ? -1.764 -3.551 -17.469 1 91.44 97 PHE B C 1
ATOM 2825 O O . PHE B 1 97 ? -1.662 -3.42 -16.25 1 91.44 97 PHE B O 1
ATOM 2832 N N . GLU B 1 98 ? -2.293 -4.566 -17.984 1 92.12 98 GLU B N 1
ATOM 2833 C CA . GLU B 1 98 ? -2.906 -5.621 -17.188 1 92.12 98 GLU B CA 1
ATOM 2834 C C . GLU B 1 98 ? -1.846 -6.508 -16.547 1 92.12 98 GLU B C 1
ATOM 2836 O O . GLU B 1 98 ? -2.119 -7.188 -15.547 1 92.12 98 GLU B O 1
ATOM 2841 N N . ALA B 1 99 ? -0.636 -6.539 -17.078 1 92.94 99 ALA B N 1
ATOM 2842 C CA . ALA B 1 99 ? 0.459 -7.363 -16.562 1 92.94 99 ALA B CA 1
ATOM 2843 C C . ALA B 1 99 ? 1.144 -6.691 -15.375 1 92.94 99 ALA B C 1
ATOM 2845 O O . ALA B 1 99 ? 1.787 -7.359 -14.562 1 92.94 99 ALA B O 1
ATOM 2846 N N . LEU B 1 100 ? 0.972 -5.43 -15.258 1 94.69 100 LEU B N 1
ATOM 2847 C CA . LEU B 1 100 ? 1.759 -4.641 -14.32 1 94.69 100 LEU B CA 1
ATOM 2848 C C . LEU B 1 100 ? 1.493 -5.082 -12.883 1 94.69 100 LEU B C 1
ATOM 2850 O O . LEU B 1 100 ? 2.432 -5.324 -12.117 1 94.69 100 LEU B O 1
ATOM 2854 N N . PRO B 1 101 ? 0.219 -5.254 -12.508 1 95.81 101 PRO B N 1
ATOM 2855 C CA . PRO B 1 101 ? 0.001 -5.668 -11.117 1 95.81 101 PRO B CA 1
ATOM 2856 C C . PRO B 1 101 ? 0.591 -7.043 -10.812 1 95.81 101 PRO B C 1
ATOM 2858 O O . PRO B 1 101 ? 1.058 -7.285 -9.695 1 95.81 101 PRO B O 1
ATOM 2861 N N . LEU B 1 102 ? 0.605 -7.875 -11.766 1 93.44 102 LEU B N 1
ATOM 2862 C CA . LEU B 1 102 ? 1.183 -9.203 -11.578 1 93.44 102 LEU B CA 1
ATOM 2863 C C . LEU B 1 102 ? 2.701 -9.125 -11.469 1 93.44 102 LEU B C 1
ATOM 2865 O O . LEU B 1 102 ? 3.305 -9.789 -10.625 1 93.44 102 LEU B O 1
ATOM 2869 N N . ALA B 1 103 ? 3.277 -8.352 -12.344 1 92.94 103 ALA B N 1
ATOM 2870 C CA . ALA B 1 103 ? 4.723 -8.156 -12.305 1 92.94 103 ALA B CA 1
ATOM 2871 C C . ALA B 1 103 ? 5.164 -7.559 -10.977 1 92.94 103 ALA B C 1
ATOM 2873 O O . ALA B 1 103 ? 6.164 -7.992 -10.391 1 92.94 103 ALA B O 1
ATOM 2874 N N . LEU B 1 104 ? 4.422 -6.633 -10.516 1 95.44 104 LEU B N 1
ATOM 2875 C CA . LEU B 1 104 ? 4.75 -5.996 -9.242 1 95.44 104 LEU B CA 1
ATOM 2876 C C . LEU B 1 104 ? 4.594 -6.977 -8.086 1 95.44 104 LEU B C 1
ATOM 2878 O O . LEU B 1 104 ? 5.418 -7 -7.172 1 95.44 104 LEU B O 1
ATOM 2882 N N . LEU B 1 105 ? 3.525 -7.727 -8.125 1 95 105 LEU B N 1
ATOM 2883 C CA . LEU B 1 105 ? 3.352 -8.75 -7.102 1 95 105 LEU B CA 1
ATOM 2884 C C . LEU B 1 105 ? 4.547 -9.695 -7.07 1 95 105 LEU B C 1
ATOM 2886 O O . LEU B 1 105 ? 5.055 -10.031 -5.996 1 95 105 LEU B O 1
ATOM 2890 N N . GLY B 1 106 ? 4.973 -10.102 -8.203 1 92.25 106 GLY B N 1
ATOM 2891 C CA . GLY B 1 106 ? 6.152 -10.945 -8.305 1 92.25 106 GLY B CA 1
ATOM 2892 C C . GLY B 1 106 ? 7.391 -10.312 -7.691 1 92.25 106 GLY B C 1
ATOM 2893 O O . GLY B 1 106 ? 8.094 -10.953 -6.902 1 92.25 106 GLY B O 1
ATOM 2894 N N . LEU B 1 107 ? 7.625 -9.102 -7.988 1 92.44 107 LEU B N 1
ATOM 2895 C CA . LEU B 1 107 ? 8.797 -8.391 -7.492 1 92.44 107 LEU B CA 1
ATOM 2896 C C . LEU B 1 107 ? 8.711 -8.18 -5.984 1 92.44 107 LEU B C 1
ATOM 2898 O O . LEU B 1 107 ? 9.734 -8.172 -5.293 1 92.44 107 LEU B O 1
ATOM 2902 N N . ARG B 1 108 ? 7.539 -8.039 -5.504 1 94.75 108 ARG B N 1
ATOM 2903 C CA . ARG B 1 108 ? 7.332 -7.773 -4.086 1 94.75 108 ARG B CA 1
ATOM 2904 C C . ARG B 1 108 ? 7.457 -9.055 -3.264 1 94.75 108 ARG B C 1
ATOM 2906 O O . ARG B 1 108 ? 7.629 -9 -2.045 1 94.75 108 ARG B O 1
ATOM 2913 N N . THR B 1 109 ? 7.379 -10.242 -3.957 1 93.88 109 THR B N 1
ATOM 2914 C CA . THR B 1 109 ? 7.371 -11.508 -3.232 1 93.88 109 THR B CA 1
ATOM 2915 C C . THR B 1 109 ? 8.594 -12.344 -3.594 1 93.88 109 THR B C 1
ATOM 2917 O O . THR B 1 109 ? 8.742 -13.469 -3.109 1 93.88 109 THR B O 1
ATOM 2920 N N . VAL B 1 110 ? 9.406 -11.812 -4.449 1 90.81 110 VAL B N 1
ATOM 2921 C CA . VAL B 1 110 ? 10.633 -12.523 -4.82 1 90.81 110 VAL B CA 1
ATOM 2922 C C . VAL B 1 110 ? 11.664 -12.391 -3.705 1 90.81 110 VAL B C 1
ATOM 2924 O O . VAL B 1 110 ? 11.805 -11.32 -3.104 1 90.81 110 VAL B O 1
ATOM 2927 N N . LEU B 1 111 ? 12.375 -13.508 -3.508 1 90.75 111 LEU B N 1
ATOM 2928 C CA . LEU B 1 111 ? 13.469 -13.469 -2.541 1 90.75 111 LEU B CA 1
ATOM 2929 C C . LEU B 1 111 ? 14.68 -12.734 -3.109 1 90.75 111 LEU B C 1
ATOM 2931 O O . LEU B 1 111 ? 15.156 -13.07 -4.195 1 90.75 111 LEU B O 1
ATOM 2935 N N . ARG B 1 112 ? 15.094 -11.758 -2.359 1 86.12 112 ARG B N 1
ATOM 2936 C CA . ARG B 1 112 ? 16.281 -11.016 -2.775 1 86.12 112 ARG B CA 1
ATOM 2937 C C . ARG B 1 112 ? 17.516 -11.5 -2.029 1 86.12 112 ARG B C 1
ATOM 2939 O O . ARG B 1 112 ? 17.516 -11.594 -0.8 1 86.12 112 ARG B O 1
ATOM 2946 N N . GLU B 1 113 ? 18.547 -11.641 -2.756 1 80.88 113 GLU B N 1
ATOM 2947 C CA . GLU B 1 113 ? 19.766 -12.219 -2.189 1 80.88 113 GLU B CA 1
ATOM 2948 C C . GLU B 1 113 ? 20.5 -11.203 -1.32 1 80.88 113 GLU B C 1
ATOM 2950 O O . GLU B 1 113 ? 21.109 -11.57 -0.319 1 80.88 113 GLU B O 1
ATOM 2955 N N . ASP B 1 114 ? 20.484 -9.977 -1.686 1 79 114 ASP B N 1
ATOM 2956 C CA . ASP B 1 114 ? 21.25 -8.953 -0.986 1 79 114 ASP B CA 1
ATOM 2957 C C . ASP B 1 114 ? 20.703 -8.719 0.419 1 79 114 ASP B C 1
ATOM 2959 O O . ASP B 1 114 ? 21.453 -8.359 1.332 1 79 114 ASP B O 1
ATOM 2963 N N . ILE B 1 115 ? 19.391 -8.977 0.589 1 83.31 115 ILE B N 1
ATOM 2964 C CA . ILE B 1 115 ? 18.797 -8.695 1.892 1 83.31 115 ILE B CA 1
ATOM 2965 C C . ILE B 1 115 ? 18.203 -9.977 2.475 1 83.31 115 ILE B C 1
ATOM 2967 O O . ILE B 1 115 ? 17.766 -9.992 3.625 1 83.31 115 ILE B O 1
ATOM 2971 N N . ASN B 1 116 ? 18.203 -11.07 1.743 1 87.56 116 ASN B N 1
ATOM 2972 C CA . ASN B 1 116 ? 17.672 -12.367 2.148 1 87.56 116 ASN B CA 1
ATOM 2973 C C . ASN B 1 116 ? 16.25 -12.25 2.666 1 87.56 116 ASN B C 1
ATOM 2975 O O . ASN B 1 116 ? 15.914 -12.781 3.729 1 87.56 116 ASN B O 1
ATOM 2979 N N . ALA B 1 117 ? 15.469 -11.469 2.064 1 91.44 117 ALA B N 1
ATOM 2980 C CA . ALA B 1 117 ? 14.055 -11.227 2.352 1 91.44 117 ALA B CA 1
ATOM 2981 C C . ALA B 1 117 ? 13.328 -10.695 1.119 1 91.44 117 ALA B C 1
ATOM 2983 O O . ALA B 1 117 ? 13.961 -10.328 0.126 1 91.44 117 ALA B O 1
ATOM 2984 N N . THR B 1 118 ? 12.086 -10.781 1.202 1 94.12 118 THR B N 1
ATOM 2985 C CA . THR B 1 118 ? 11.297 -10.141 0.155 1 94.12 118 THR B CA 1
ATOM 2986 C C . THR B 1 118 ? 10.938 -8.711 0.544 1 94.12 118 THR B C 1
ATOM 2988 O O . THR B 1 118 ? 10.945 -8.359 1.727 1 94.12 118 THR B O 1
ATOM 2991 N N . ALA B 1 119 ? 10.68 -7.859 -0.4 1 94.56 119 ALA B N 1
ATOM 2992 C CA . ALA B 1 119 ? 10.195 -6.508 -0.126 1 94.56 119 ALA B CA 1
ATOM 2993 C C . ALA B 1 119 ? 8.93 -6.543 0.729 1 94.56 119 ALA B C 1
ATOM 2995 O O . ALA B 1 119 ? 8.773 -5.734 1.647 1 94.56 119 ALA B O 1
ATOM 2996 N N . ALA B 1 120 ? 8.055 -7.523 0.448 1 95.44 120 ALA B N 1
ATOM 2997 C CA . ALA B 1 120 ? 6.805 -7.652 1.192 1 95.44 120 ALA B CA 1
ATOM 2998 C C . ALA B 1 120 ? 7.07 -7.992 2.656 1 95.44 120 ALA B C 1
ATOM 3000 O O . ALA B 1 120 ? 6.445 -7.422 3.557 1 95.44 120 ALA B O 1
ATOM 3001 N N . GLU B 1 121 ? 7.934 -8.859 2.863 1 93.19 121 GLU B N 1
ATOM 3002 C CA . GLU B 1 121 ? 8.273 -9.266 4.227 1 93.19 121 GLU B CA 1
ATOM 3003 C C . GLU B 1 121 ? 8.82 -8.086 5.027 1 93.19 121 GLU B C 1
ATOM 3005 O O . GLU B 1 121 ? 8.453 -7.883 6.184 1 93.19 121 GLU B O 1
ATOM 3010 N N . LEU B 1 122 ? 9.688 -7.371 4.422 1 93.25 122 LEU B N 1
ATOM 3011 C CA . LEU B 1 122 ? 10.289 -6.238 5.113 1 93.25 122 LEU B CA 1
ATOM 3012 C C . LEU B 1 122 ? 9.273 -5.125 5.328 1 93.25 122 LEU B C 1
ATOM 3014 O O . LEU B 1 122 ? 9.344 -4.391 6.316 1 93.25 122 LEU B O 1
ATOM 3018 N N . THR B 1 123 ? 8.328 -4.996 4.469 1 94.88 123 THR B N 1
ATOM 3019 C CA . THR B 1 123 ? 7.352 -3.916 4.539 1 94.88 123 THR B CA 1
ATOM 3020 C C . THR B 1 123 ? 6.234 -4.262 5.52 1 94.88 123 THR B C 1
ATOM 3022 O O . THR B 1 123 ? 5.82 -3.42 6.32 1 94.88 123 THR B O 1
ATOM 3025 N N . TYR B 1 124 ? 5.73 -5.473 5.453 1 93.88 124 TYR B N 1
ATOM 3026 C CA . TYR B 1 124 ? 4.531 -5.844 6.199 1 93.88 124 TYR B CA 1
ATOM 3027 C C . TYR B 1 124 ? 4.879 -6.738 7.379 1 93.88 124 TYR B C 1
ATOM 3029 O O . TYR B 1 124 ? 4.016 -7.055 8.203 1 93.88 124 TYR B O 1
ATOM 3037 N N . SER B 1 125 ? 6.047 -7.191 7.512 1 89.75 125 SER B N 1
ATOM 3038 C CA . SER B 1 125 ? 6.52 -8.133 8.523 1 89.75 125 SER B CA 1
ATOM 3039 C C . SER B 1 125 ? 5.836 -9.492 8.375 1 89.75 125 SER B C 1
ATOM 3041 O O . SER B 1 125 ? 5.668 -10.211 9.359 1 89.75 125 SER B O 1
ATOM 3043 N N . THR B 1 126 ? 5.344 -9.734 7.152 1 87.81 126 THR B N 1
ATOM 3044 C CA . THR B 1 126 ? 4.719 -11.016 6.859 1 87.81 126 THR B CA 1
ATOM 3045 C C . THR B 1 126 ? 4.84 -11.352 5.375 1 87.81 126 THR B C 1
ATOM 3047 O O . THR B 1 126 ? 5.121 -10.469 4.555 1 87.81 126 THR B O 1
ATOM 3050 N N . ASN B 1 127 ? 4.664 -12.633 5.07 1 90.31 127 ASN B N 1
ATOM 3051 C CA . ASN B 1 127 ? 4.652 -13.078 3.682 1 90.31 127 ASN B CA 1
ATOM 3052 C C . ASN B 1 127 ? 3.262 -12.945 3.064 1 90.31 127 ASN B C 1
ATOM 3054 O O . ASN B 1 127 ? 2.266 -12.859 3.783 1 90.31 127 ASN B O 1
ATOM 3058 N N . LEU B 1 128 ? 3.283 -12.953 1.734 1 92.81 128 LEU B N 1
ATOM 3059 C CA . LEU B 1 128 ? 2.018 -12.773 1.03 1 92.81 128 LEU B CA 1
ATOM 3060 C C . LEU B 1 128 ? 1.537 -14.086 0.429 1 92.81 128 LEU B C 1
ATOM 3062 O O . LEU B 1 128 ? 2.342 -14.977 0.154 1 92.81 128 LEU B O 1
ATOM 3066 N N . ARG B 1 129 ? 0.212 -14.148 0.251 1 93.06 129 ARG B N 1
ATOM 3067 C CA . ARG B 1 129 ? -0.415 -15.203 -0.534 1 93.06 129 ARG B CA 1
ATOM 3068 C C . ARG B 1 129 ? -0.449 -14.844 -2.016 1 93.06 129 ARG B C 1
ATOM 3070 O O . ARG B 1 129 ? -0.857 -13.734 -2.379 1 93.06 129 ARG B O 1
ATOM 3077 N N . VAL B 1 130 ? 0.003 -15.789 -2.844 1 92.75 130 VAL B N 1
ATOM 3078 C CA . VAL B 1 130 ? 0.116 -15.492 -4.266 1 92.75 130 VAL B CA 1
ATOM 3079 C C . VAL B 1 130 ? -0.636 -16.547 -5.078 1 92.75 130 VAL B C 1
ATOM 3081 O O . VAL B 1 130 ? -0.888 -17.641 -4.59 1 92.75 130 VAL B O 1
ATOM 3084 N N . PRO B 1 131 ? -1 -16.156 -6.332 1 89.81 131 PRO B N 1
ATOM 3085 C CA . PRO B 1 131 ? -1.713 -17.125 -7.18 1 89.81 131 PRO B CA 1
ATOM 3086 C C . PRO B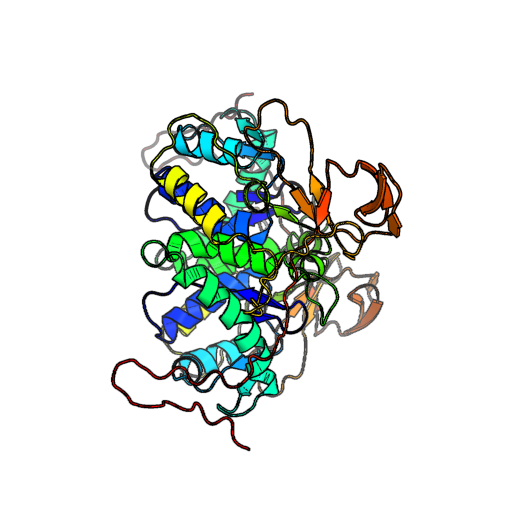 1 131 ? -0.908 -18.391 -7.438 1 89.81 131 PRO B C 1
ATOM 3088 O O . PRO B 1 131 ? 0.3 -18.328 -7.684 1 89.81 131 PRO B O 1
ATOM 3091 N N . GLY B 1 132 ? -1.633 -19.516 -7.406 1 86.88 132 GLY B N 1
ATOM 3092 C CA . GLY B 1 132 ? -0.992 -20.781 -7.711 1 86.88 132 GLY B CA 1
ATOM 3093 C C . GLY B 1 132 ? -0.428 -20.844 -9.117 1 86.88 132 GLY B C 1
ATOM 3094 O O . GLY B 1 132 ? 0.552 -21.547 -9.375 1 86.88 132 GLY B O 1
ATOM 3095 N N . GLN B 1 133 ? -0.897 -20.047 -9.945 1 83.25 133 GLN B N 1
ATOM 3096 C CA . GLN B 1 133 ? -0.517 -20.031 -11.359 1 83.25 133 GLN B CA 1
ATOM 3097 C C . GLN B 1 133 ? 0.92 -19.547 -11.531 1 83.25 133 GLN B C 1
ATOM 3099 O O . GLN B 1 133 ? 1.515 -19.719 -12.594 1 83.25 133 GLN B O 1
ATOM 3104 N N . PHE B 1 134 ? 1.435 -18.922 -10.523 1 82.38 134 PHE B N 1
ATOM 3105 C CA . PHE B 1 134 ? 2.844 -18.547 -10.562 1 82.38 134 PHE B CA 1
ATOM 3106 C C . PHE B 1 134 ? 3.73 -19.781 -10.531 1 82.38 134 PHE B C 1
ATOM 3108 O O . PHE B 1 134 ? 4.918 -19.719 -10.859 1 82.38 134 PHE B O 1
ATOM 3115 N N . PHE B 1 135 ? 3.045 -20.906 -10.219 1 80.06 135 PHE B N 1
ATOM 3116 C CA . PHE B 1 135 ? 3.85 -22.109 -10 1 80.06 135 PHE B CA 1
ATOM 3117 C C . PHE B 1 135 ? 3.34 -23.266 -10.844 1 80.06 135 PHE B C 1
ATOM 3119 O O . PHE B 1 135 ? 4.117 -24.125 -11.25 1 80.06 135 PHE B O 1
ATOM 3126 N N . VAL B 1 136 ? 1.974 -23.297 -10.969 1 76.88 136 VAL B N 1
ATOM 3127 C CA . VAL B 1 136 ? 1.371 -24.453 -11.633 1 76.88 136 VAL B CA 1
ATOM 3128 C C . VAL B 1 136 ? 0.428 -23.969 -12.734 1 76.88 136 VAL B C 1
ATOM 3130 O O . VAL B 1 136 ? -0.288 -22.984 -12.562 1 76.88 136 VAL B O 1
ATOM 3133 N N . ASP B 1 137 ? 0.522 -24.625 -13.797 1 73.94 137 ASP B N 1
ATOM 3134 C CA . ASP B 1 137 ? -0.426 -24.328 -14.867 1 73.94 137 ASP B CA 1
ATOM 3135 C C . ASP B 1 137 ? -1.812 -24.891 -14.539 1 73.94 137 ASP B C 1
ATOM 3137 O O . ASP B 1 137 ? -1.944 -26.047 -14.125 1 73.94 137 ASP B O 1
ATOM 3141 N N . SER B 1 138 ? -2.773 -23.969 -14.289 1 66.31 138 SER B N 1
ATOM 3142 C CA . SER B 1 138 ? -4.117 -24.453 -13.992 1 66.31 138 SER B CA 1
ATOM 3143 C C . SER B 1 138 ? -5.078 -24.156 -15.133 1 66.31 138 SER B C 1
ATOM 3145 O O . SER B 1 138 ? -5.055 -23.062 -15.695 1 66.31 138 SER B O 1
ATOM 3147 N N . ASN B 1 139 ? -5.562 -25.203 -15.75 1 64.56 139 ASN B N 1
ATOM 3148 C CA . ASN B 1 139 ? -6.637 -25.078 -16.719 1 64.56 139 ASN B CA 1
ATOM 3149 C C . ASN B 1 139 ? -8.008 -25.312 -16.094 1 64.56 139 ASN B C 1
ATOM 3151 O O . ASN B 1 139 ? -8.281 -26.391 -15.578 1 64.56 139 ASN B O 1
ATOM 3155 N N . ILE B 1 140 ? -8.688 -24.312 -15.766 1 62.44 140 ILE B N 1
ATOM 3156 C CA . ILE B 1 140 ? -9.984 -24.438 -15.102 1 62.44 140 ILE B CA 1
ATOM 3157 C C . ILE B 1 140 ? -10.992 -25.078 -16.047 1 62.44 140 ILE B C 1
ATOM 3159 O O . ILE B 1 140 ? -12 -25.641 -15.617 1 62.44 140 ILE B O 1
ATOM 3163 N N . GLY B 1 141 ? -10.641 -25.359 -17.156 1 65.81 141 GLY B N 1
ATOM 3164 C CA . GLY B 1 141 ? -11.461 -26.094 -18.109 1 65.81 141 GLY B CA 1
ATOM 3165 C C . GLY B 1 141 ? -12.766 -25.391 -18.438 1 65.81 141 GLY B C 1
ATOM 3166 O O . GLY B 1 141 ? -13.664 -25.984 -19.031 1 65.81 141 GLY B O 1
ATOM 3167 N N . ILE B 1 142 ? -13.148 -24.344 -17.844 1 72.88 142 ILE B N 1
ATOM 3168 C CA . ILE B 1 142 ? -14.367 -23.594 -18.141 1 72.88 142 ILE B CA 1
ATOM 3169 C C . ILE B 1 142 ? -14.016 -22.328 -18.922 1 72.88 142 ILE B C 1
ATOM 3171 O O . ILE B 1 142 ? -12.953 -21.734 -18.719 1 72.88 142 ILE B O 1
ATOM 3175 N N . PRO B 1 143 ? -14.93 -22.047 -19.812 1 81.69 143 PRO B N 1
ATOM 3176 C CA . PRO B 1 143 ? -14.68 -20.797 -20.531 1 81.69 143 PRO B CA 1
ATOM 3177 C C . PRO B 1 143 ? -14.633 -19.578 -19.594 1 81.69 143 PRO B C 1
ATOM 3179 O O . PRO B 1 143 ? -15.5 -19.422 -18.734 1 81.69 143 PRO B O 1
ATOM 3182 N N . LEU B 1 144 ? -13.656 -18.859 -19.781 1 85.44 144 LEU B N 1
ATOM 3183 C CA . LEU B 1 144 ? -13.438 -17.672 -18.969 1 85.44 144 LEU B CA 1
ATOM 3184 C C . LEU B 1 144 ? -13.805 -16.406 -19.719 1 85.44 144 LEU B C 1
ATOM 3186 O O . LEU B 1 144 ? -13.633 -16.344 -20.938 1 85.44 144 LEU B O 1
ATOM 3190 N N . PRO B 1 145 ? -14.398 -15.484 -18.906 1 88.06 145 PRO B N 1
ATOM 3191 C CA . PRO B 1 145 ? -14.5 -14.164 -19.531 1 88.06 145 PRO B CA 1
ATOM 3192 C C . PRO B 1 145 ? -13.172 -13.688 -20.125 1 88.06 145 PRO B C 1
ATOM 3194 O O . PRO B 1 145 ? -12.102 -14.125 -19.688 1 88.06 145 PRO B O 1
ATOM 3197 N N . ASP B 1 146 ? -13.297 -12.812 -21.094 1 88.69 146 ASP B N 1
ATOM 3198 C CA . ASP B 1 146 ? -12.133 -12.375 -21.859 1 88.69 146 ASP B CA 1
ATOM 3199 C C . ASP B 1 146 ? -11.023 -11.867 -20.938 1 88.69 146 ASP B C 1
ATOM 3201 O O . ASP B 1 146 ? -9.859 -12.258 -21.094 1 88.69 146 ASP B O 1
ATOM 3205 N N . TYR B 1 147 ? -11.375 -11.086 -20.078 1 90.25 147 TYR B N 1
ATOM 3206 C CA . TYR B 1 147 ? -10.367 -10.516 -19.203 1 90.25 147 TYR B CA 1
ATOM 3207 C C . TYR B 1 147 ? -9.656 -11.602 -18.406 1 90.25 147 TYR B C 1
ATOM 3209 O O . TYR B 1 147 ? -8.43 -11.555 -18.25 1 90.25 147 TYR B O 1
ATOM 3217 N N . LEU B 1 148 ? -10.32 -12.57 -17.953 1 90.31 148 LEU B N 1
ATOM 3218 C CA . LEU B 1 148 ? -9.727 -13.625 -17.141 1 90.31 148 LEU B CA 1
ATOM 3219 C C . LEU B 1 148 ? -8.836 -14.531 -17.984 1 90.31 148 LEU B C 1
ATOM 3221 O O . LEU B 1 148 ? -7.82 -15.039 -17.516 1 90.31 148 LEU B O 1
ATOM 3225 N N . SER B 1 149 ? -9.266 -14.695 -19.125 1 88.75 149 SER B N 1
ATOM 3226 C CA . SER B 1 149 ? -8.422 -15.453 -20.047 1 88.75 149 SER B CA 1
ATOM 3227 C C . SER B 1 149 ? -7.086 -14.75 -20.266 1 88.75 149 SER B C 1
ATOM 3229 O O . SER B 1 149 ? -6.031 -15.391 -20.25 1 88.75 149 SER B O 1
ATOM 3231 N N . ARG B 1 150 ? -7.164 -13.477 -20.453 1 89.94 150 ARG B N 1
ATOM 3232 C CA . ARG B 1 150 ? -5.941 -12.703 -20.625 1 89.94 150 ARG B CA 1
ATOM 3233 C C . ARG B 1 150 ? -5.086 -12.742 -19.359 1 89.94 150 ARG B C 1
ATOM 3235 O O . ARG B 1 150 ? -3.861 -12.875 -19.438 1 89.94 150 ARG B O 1
ATOM 3242 N N . LEU B 1 151 ? -5.754 -12.633 -18.297 1 89.56 151 LEU B N 1
ATOM 3243 C CA . LEU B 1 151 ? -5.051 -12.656 -17.016 1 89.56 151 LEU B CA 1
ATOM 3244 C C . LEU B 1 151 ? -4.32 -13.977 -16.812 1 89.56 151 LEU B C 1
ATOM 3246 O O . LEU B 1 151 ? -3.172 -14 -16.375 1 89.56 151 LEU B O 1
ATOM 3250 N N . GLN B 1 152 ? -4.922 -15.016 -17.141 1 87.56 152 GLN B N 1
ATOM 3251 C CA . GLN B 1 152 ? -4.316 -16.344 -17.047 1 87.56 152 GLN B CA 1
ATOM 3252 C C . GLN B 1 152 ? -3.092 -16.453 -17.938 1 87.56 152 GLN B C 1
ATOM 3254 O O . GLN B 1 152 ? -2.061 -17 -17.531 1 87.56 152 GLN B O 1
ATOM 3259 N N . GLU B 1 153 ? -3.242 -16.016 -19.062 1 86.44 153 GLU B N 1
ATOM 3260 C CA . GLU B 1 153 ? -2.125 -16.047 -20.016 1 86.44 153 GLU B CA 1
ATOM 3261 C C . GLU B 1 153 ? -0.956 -15.203 -19.5 1 86.44 153 GLU B C 1
ATOM 3263 O O . GLU B 1 153 ? 0.205 -15.586 -19.656 1 86.44 153 GLU B O 1
ATOM 3268 N N . LEU B 1 154 ? -1.269 -14.102 -18.984 1 88.38 154 LEU B N 1
ATOM 3269 C CA . LEU B 1 154 ? -0.24 -13.219 -18.438 1 88.38 154 LEU B CA 1
ATOM 3270 C C . LEU B 1 154 ? 0.507 -13.883 -17.297 1 88.38 154 LEU B C 1
ATOM 3272 O O . LEU B 1 154 ? 1.733 -13.797 -17.203 1 88.38 154 LEU B O 1
ATOM 3276 N N . MET B 1 155 ? -0.185 -14.516 -16.453 1 87.81 155 MET B N 1
ATOM 3277 C CA . MET B 1 155 ? 0.452 -15.18 -15.32 1 87.81 155 MET B CA 1
ATOM 3278 C C . MET B 1 155 ? 1.384 -16.297 -15.797 1 87.81 155 MET B C 1
ATOM 3280 O O . MET B 1 155 ? 2.475 -16.469 -15.258 1 87.81 155 MET B O 1
ATOM 3284 N N . ARG B 1 156 ? 1.021 -16.906 -16.781 1 81.75 156 ARG B N 1
ATOM 3285 C CA . ARG B 1 156 ? 1.854 -17.938 -17.375 1 81.75 156 ARG B CA 1
ATOM 3286 C C . ARG B 1 156 ? 3.125 -17.359 -17.984 1 81.75 156 ARG B C 1
ATOM 3288 O O . ARG B 1 156 ? 4.199 -17.953 -17.875 1 81.75 156 ARG B O 1
ATOM 3295 N N . ALA B 1 157 ? 2.961 -16.219 -18.484 1 80.31 157 ALA B N 1
ATOM 3296 C CA . ALA B 1 157 ? 4.078 -15.586 -19.172 1 80.31 157 ALA B CA 1
ATOM 3297 C C . ALA B 1 157 ? 5.086 -15.016 -18.188 1 80.31 157 ALA B C 1
ATOM 3299 O O . ALA B 1 157 ? 6.285 -14.969 -18.469 1 80.31 157 ALA B O 1
ATOM 3300 N N . ILE B 1 158 ? 4.613 -14.539 -17.078 1 79.75 158 ILE B N 1
ATOM 3301 C CA . ILE B 1 158 ? 5.465 -13.852 -16.109 1 79.75 158 ILE B CA 1
ATOM 3302 C C . ILE B 1 158 ? 6.137 -14.875 -15.195 1 79.75 158 ILE B C 1
ATOM 3304 O O . ILE B 1 158 ? 7.156 -14.586 -14.562 1 79.75 158 ILE B O 1
ATOM 3308 N N . LYS B 1 159 ? 5.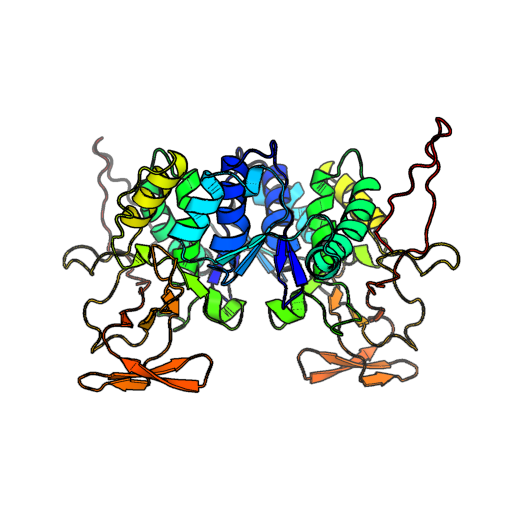73 -16.016 -15.164 1 76.12 159 LYS B N 1
ATOM 3309 C CA . LYS B 1 159 ? 6.285 -17.078 -14.312 1 76.12 159 LYS B CA 1
ATOM 3310 C C . LYS B 1 159 ? 7.793 -17.203 -14.516 1 76.12 159 LYS B C 1
ATOM 3312 O O . LYS B 1 159 ? 8.273 -17.234 -15.648 1 76.12 159 LYS B O 1
ATOM 3317 N N . PRO B 1 160 ? 8.438 -17.094 -13.336 1 70.62 160 PRO B N 1
ATOM 3318 C CA . PRO B 1 160 ? 9.883 -17.328 -13.445 1 70.62 160 PRO B CA 1
ATOM 3319 C C . PRO B 1 160 ? 10.203 -18.75 -13.93 1 70.62 160 PRO B C 1
ATOM 3321 O O . PRO B 1 160 ? 9.477 -19.688 -13.617 1 70.62 160 PRO B O 1
ATOM 3324 N N . SER B 1 161 ? 11.125 -18.797 -14.914 1 67.19 161 SER B N 1
ATOM 3325 C CA . SER B 1 161 ? 11.516 -20.094 -15.461 1 67.19 161 SER B CA 1
ATOM 3326 C C . SER B 1 161 ? 12.773 -20.625 -14.773 1 67.19 161 SER B C 1
ATOM 3328 O O . SER B 1 161 ? 13.477 -19.875 -14.086 1 67.19 161 SER B O 1
ATOM 3330 N N . ASP B 1 162 ? 12.891 -21.953 -14.82 1 62.88 162 ASP B N 1
ATOM 3331 C CA . ASP B 1 162 ? 14.102 -22.594 -14.336 1 62.88 162 ASP B CA 1
ATOM 3332 C C . ASP B 1 162 ? 15.352 -21.984 -14.953 1 62.88 162 ASP B C 1
ATOM 3334 O O . ASP B 1 162 ? 15.328 -21.547 -16.109 1 62.88 162 ASP B O 1
ATOM 3338 N N . PRO B 1 163 ? 16.25 -21.578 -13.992 1 53.41 163 PRO B N 1
ATOM 3339 C CA . PRO B 1 163 ? 17.469 -20.969 -14.547 1 53.41 163 PRO B CA 1
ATOM 3340 C C . PRO B 1 163 ? 17.969 -21.703 -15.797 1 53.41 163 PRO B C 1
ATOM 3342 O O . PRO B 1 163 ? 18.141 -22.922 -15.773 1 53.41 163 PRO B O 1
ATOM 3345 N N . VAL B 1 164 ? 17.516 -21.406 -16.906 1 48.38 164 VAL B N 1
ATOM 3346 C CA . VAL B 1 164 ? 18.203 -22 -18.062 1 48.38 164 VAL B CA 1
ATOM 3347 C C . VAL B 1 164 ? 19.641 -21.484 -18.125 1 48.38 164 VAL B C 1
ATOM 3349 O O . VAL B 1 164 ? 19.906 -20.344 -17.75 1 48.38 164 VAL B O 1
ATOM 3352 N N . HIS B 1 165 ? 20.641 -22.359 -18.297 1 45.25 165 HIS B N 1
ATOM 3353 C CA . HIS B 1 165 ? 22.062 -22.094 -18.469 1 45.25 165 HIS B CA 1
ATOM 3354 C C . HIS B 1 165 ? 22.297 -20.797 -19.219 1 45.25 165 HIS B C 1
ATOM 3356 O O . HIS B 1 165 ? 23.312 -20.109 -19 1 45.25 165 HIS B O 1
ATOM 3362 N N . HIS B 1 166 ? 21.703 -20.578 -20.281 1 47.62 166 HIS B N 1
ATOM 3363 C CA . HIS B 1 166 ? 22.344 -19.688 -21.234 1 47.62 166 HIS B CA 1
ATOM 3364 C C . HIS B 1 166 ? 21.969 -18.234 -20.969 1 47.62 166 HIS B C 1
ATOM 3366 O O . HIS B 1 166 ? 22.625 -17.312 -21.469 1 47.62 166 HIS B O 1
ATOM 3372 N N . GLY B 1 167 ? 20.797 -17.938 -20.188 1 47.41 167 GLY B N 1
ATOM 3373 C CA . GLY B 1 167 ? 20.516 -16.516 -20.109 1 47.41 167 GLY B CA 1
ATOM 3374 C C . GLY B 1 167 ? 20.047 -16.078 -18.734 1 47.41 167 GLY B C 1
ATOM 3375 O O . GLY B 1 167 ? 19.391 -16.844 -18.016 1 47.41 167 GLY B O 1
ATOM 3376 N N . LEU B 1 168 ? 20.875 -15.367 -17.969 1 51 168 LEU B N 1
ATOM 3377 C CA . LEU B 1 168 ? 20.75 -14.867 -16.594 1 51 168 LEU B CA 1
ATOM 3378 C C . LEU B 1 168 ? 19.438 -14.102 -16.406 1 51 168 LEU B C 1
ATOM 3380 O O . LEU B 1 168 ? 19.297 -12.984 -16.906 1 51 168 LEU B O 1
ATOM 3384 N N . LYS B 1 169 ? 18.312 -14.734 -16.281 1 62.06 169 LYS B N 1
ATOM 3385 C CA . LYS B 1 169 ? 17.078 -14.016 -15.969 1 62.06 169 LYS B CA 1
ATOM 3386 C C . LYS B 1 169 ? 17.156 -13.375 -14.586 1 62.06 169 LYS B C 1
ATOM 3388 O O . LYS B 1 169 ? 17.781 -13.93 -13.68 1 62.06 169 LYS B O 1
ATOM 3393 N N . ALA B 1 170 ? 16.719 -12.094 -14.609 1 68.62 170 ALA B N 1
ATOM 3394 C CA . ALA B 1 170 ? 16.75 -11.336 -13.359 1 68.62 170 ALA B CA 1
ATOM 3395 C C . ALA B 1 170 ? 16.016 -12.07 -12.25 1 68.62 170 ALA B C 1
ATOM 3397 O O . ALA B 1 170 ? 16.453 -12.062 -11.094 1 68.62 170 ALA B O 1
ATOM 3398 N N . VAL B 1 171 ? 14.945 -12.812 -12.711 1 73.44 171 VAL B N 1
ATOM 3399 C CA . VAL B 1 171 ? 14.172 -13.594 -11.742 1 73.44 171 VAL B CA 1
ATOM 3400 C C . VAL B 1 171 ? 14.094 -15.047 -12.203 1 73.44 171 VAL B C 1
ATOM 3402 O O . VAL B 1 171 ? 13.812 -15.328 -13.367 1 73.44 171 VAL B O 1
ATOM 3405 N N . TYR B 1 172 ? 14.469 -15.992 -11.367 1 76.25 172 TYR B N 1
ATOM 3406 C CA . TYR B 1 172 ? 14.414 -17.406 -11.719 1 76.25 172 TYR B CA 1
ATOM 3407 C C . TYR B 1 172 ? 13.984 -18.25 -10.531 1 76.25 172 TYR B C 1
ATOM 3409 O O . TYR B 1 172 ? 14.008 -17.781 -9.383 1 76.25 172 TYR B O 1
ATOM 3417 N N . MET B 1 173 ? 13.5 -19.469 -10.805 1 73.44 173 MET B N 1
ATOM 3418 C CA . MET B 1 173 ? 13.117 -20.438 -9.773 1 73.44 173 MET B CA 1
ATOM 3419 C C . MET B 1 173 ? 14.078 -21.625 -9.758 1 73.44 173 MET B C 1
ATOM 3421 O O . MET B 1 173 ? 14.18 -22.344 -10.742 1 73.44 173 MET B O 1
ATOM 3425 N N . PRO B 1 174 ? 14.719 -21.734 -8.555 1 72.44 174 PRO B N 1
ATOM 3426 C CA . PRO B 1 174 ? 15.562 -22.922 -8.477 1 72.44 174 PRO B CA 1
ATOM 3427 C C . PRO B 1 174 ? 14.781 -24.219 -8.672 1 72.44 174 PRO B C 1
ATOM 3429 O O . PRO B 1 174 ? 13.633 -24.328 -8.234 1 72.44 174 PRO B O 1
ATOM 3432 N N . LYS B 1 175 ? 15.367 -25.156 -9.336 1 72.06 175 LYS B N 1
ATOM 3433 C CA . LYS B 1 175 ? 14.711 -26.422 -9.609 1 72.06 175 LYS B CA 1
ATOM 3434 C C . LYS B 1 175 ? 14.766 -27.344 -8.398 1 72.06 175 LYS B C 1
ATOM 3436 O O . LYS B 1 175 ? 13.82 -28.109 -8.141 1 72.06 175 LYS B O 1
ATOM 3441 N N . ASP B 1 176 ? 15.688 -27.094 -7.633 1 77.94 176 ASP B N 1
ATOM 3442 C CA . ASP B 1 176 ? 15.961 -28.094 -6.605 1 77.94 176 ASP B CA 1
ATOM 3443 C C . ASP B 1 176 ? 15.422 -27.641 -5.246 1 77.94 176 ASP B C 1
ATOM 3445 O O . ASP B 1 176 ? 15.945 -26.703 -4.645 1 77.94 176 ASP B O 1
ATOM 3449 N N . LEU B 1 177 ? 14.414 -28.359 -4.805 1 80.81 177 LEU B N 1
ATOM 3450 C CA . LEU B 1 177 ? 13.828 -28.141 -3.488 1 80.81 177 LEU B CA 1
ATOM 3451 C C . LEU B 1 177 ? 14.828 -28.484 -2.387 1 80.81 177 LEU B C 1
ATOM 3453 O O . LEU B 1 177 ? 14.727 -27.969 -1.271 1 80.81 177 LEU B O 1
ATOM 3457 N N . GLN B 1 178 ? 15.82 -29.328 -2.795 1 79.81 178 GLN B N 1
ATOM 3458 C CA . GLN B 1 178 ? 16.766 -29.812 -1.794 1 79.81 178 GLN B CA 1
ATOM 3459 C C . GLN B 1 178 ? 17.828 -28.766 -1.472 1 79.81 178 GLN B C 1
ATOM 3461 O O . GLN B 1 178 ? 18.484 -28.844 -0.429 1 79.81 178 GLN B O 1
ATOM 3466 N N . THR B 1 179 ? 17.891 -27.766 -2.301 1 81.5 179 THR B N 1
ATOM 3467 C CA . THR B 1 179 ? 18.984 -26.828 -2.08 1 81.5 179 THR B CA 1
ATOM 3468 C C . THR B 1 179 ? 18.438 -25.422 -1.853 1 81.5 179 THR B C 1
ATOM 3470 O O . THR B 1 179 ? 19.172 -24.516 -1.46 1 81.5 179 THR B O 1
ATOM 3473 N N . CYS B 1 180 ? 17.203 -25.219 -2.062 1 85.88 180 CYS B N 1
ATOM 3474 C CA . CYS B 1 180 ? 16.656 -23.875 -1.945 1 85.88 180 CYS B CA 1
ATOM 3475 C C . CYS B 1 180 ? 16.547 -23.453 -0.485 1 85.88 180 CYS B C 1
ATOM 3477 O O . CYS B 1 180 ? 16.25 -24.266 0.384 1 85.88 180 CYS B O 1
ATOM 3479 N N . SER B 1 181 ? 16.844 -22.25 -0.188 1 87.94 181 SER B N 1
ATOM 3480 C CA . SER B 1 181 ? 16.828 -21.734 1.176 1 87.94 181 SER B CA 1
ATOM 3481 C C . SER B 1 181 ? 15.398 -21.422 1.631 1 87.94 181 SER B C 1
ATOM 3483 O O . SER B 1 181 ? 15.102 -21.453 2.826 1 87.94 181 SER B O 1
ATOM 3485 N N . HIS B 1 182 ? 14.547 -21.031 0.649 1 92.44 182 HIS B N 1
ATOM 3486 C CA . HIS B 1 182 ? 13.172 -20.641 0.951 1 92.44 182 HIS B CA 1
ATOM 3487 C C . HIS B 1 182 ? 12.18 -21.359 0.041 1 92.44 182 HIS B C 1
ATOM 3489 O O . HIS B 1 182 ? 12.523 -21.719 -1.084 1 92.44 182 HIS B O 1
ATOM 3495 N N . VAL B 1 183 ? 10.984 -21.484 0.568 1 92.25 183 VAL B N 1
ATOM 3496 C CA . VAL B 1 183 ? 9.961 -22.172 -0.211 1 92.25 183 VAL B CA 1
ATOM 3497 C C . VAL B 1 183 ? 8.617 -21.469 -0.048 1 92.25 183 VAL B C 1
ATOM 3499 O O . VAL B 1 183 ? 8.398 -20.75 0.932 1 92.25 183 VAL B O 1
ATOM 3502 N N . PHE B 1 184 ? 7.781 -21.672 -1.06 1 91.94 184 PHE B N 1
ATOM 3503 C CA . PHE B 1 184 ? 6.359 -21.359 -0.956 1 91.94 184 PHE B CA 1
ATOM 3504 C C . PHE B 1 184 ? 5.574 -22.594 -0.522 1 91.94 184 PHE B C 1
ATOM 3506 O O . PHE B 1 184 ? 5.91 -23.719 -0.899 1 91.94 184 PHE B O 1
ATOM 3513 N N . VAL B 1 185 ? 4.535 -22.344 0.262 1 91.38 185 VAL B N 1
ATOM 3514 C CA . VAL B 1 185 ? 3.725 -23.422 0.8 1 91.38 185 VAL B CA 1
ATOM 3515 C C . VAL B 1 185 ? 2.318 -23.359 0.21 1 91.38 185 VAL B C 1
ATOM 3517 O O . VAL B 1 185 ? 1.664 -22.328 0.255 1 91.38 185 VAL B O 1
ATOM 3520 N N . LYS B 1 186 ? 1.943 -24.484 -0.331 1 90 186 LYS B N 1
ATOM 3521 C CA . LYS B 1 186 ? 0.589 -24.594 -0.865 1 90 186 LYS B CA 1
ATOM 3522 C C . LYS B 1 186 ? -0.446 -24.594 0.256 1 90 186 LYS B C 1
ATOM 3524 O O . LYS B 1 186 ? -0.324 -25.344 1.224 1 90 186 LYS B O 1
ATOM 3529 N N . ARG B 1 187 ? -1.273 -23.656 0.201 1 82.56 187 ARG B N 1
ATOM 3530 C CA . ARG B 1 187 ? -2.326 -23.578 1.209 1 82.56 187 ARG B CA 1
ATOM 3531 C C . ARG B 1 187 ? -3.592 -24.281 0.736 1 82.56 187 ARG B C 1
ATOM 3533 O O . ARG B 1 187 ? -4.039 -24.078 -0.394 1 82.56 187 ARG B O 1
ATOM 3540 N N . GLY B 1 188 ? -3.803 -25.672 1.242 1 61.03 188 GLY B N 1
ATOM 3541 C CA . GLY B 1 188 ? -4.734 -26.703 0.789 1 61.03 188 GLY B CA 1
ATOM 3542 C C . GLY B 1 188 ? -6.176 -26.219 0.767 1 61.03 188 GLY B C 1
ATOM 3543 O O . GLY B 1 188 ? -6.441 -25.031 0.884 1 61.03 188 GLY B O 1
ATOM 3544 N N . PRO B 1 189 ? -7.242 -27.156 1.25 1 52.97 189 PRO B N 1
ATOM 3545 C CA . PRO B 1 189 ? -8.57 -27.484 0.726 1 52.97 189 PRO B CA 1
ATOM 3546 C C . PRO B 1 189 ? -9.469 -26.25 0.604 1 52.97 189 PRO B C 1
ATOM 3548 O O . PRO B 1 189 ? -10.68 -26.375 0.444 1 52.97 189 PRO B O 1
ATOM 3551 N N . ILE B 1 190 ? -9.195 -25.109 0.109 1 50.12 190 ILE B N 1
ATOM 3552 C CA . ILE B 1 190 ? -10.578 -24.656 -0.007 1 50.12 190 ILE B CA 1
ATOM 3553 C C . ILE B 1 190 ? -11.32 -25.516 -1.024 1 50.12 190 ILE B C 1
ATOM 3555 O O . ILE B 1 190 ? -10.883 -25.656 -2.168 1 50.12 190 ILE B O 1
ATOM 3559 N N . LYS B 1 191 ? -11.922 -26.578 -0.788 1 50.59 191 LYS B N 1
ATOM 3560 C CA . LYS B 1 191 ? -12.695 -27.5 -1.616 1 50.59 191 LYS B CA 1
ATOM 3561 C C . LYS B 1 191 ? -13.109 -26.844 -2.93 1 50.59 191 LYS B C 1
ATOM 3563 O O . LYS B 1 191 ? -13.195 -27.516 -3.965 1 50.59 191 LYS B O 1
ATOM 3568 N N . ARG B 1 192 ? -13.398 -25.688 -2.863 1 53 192 ARG B N 1
ATOM 3569 C CA . ARG B 1 192 ? -14.148 -25.188 -4.004 1 53 192 ARG B CA 1
ATOM 3570 C C . ARG B 1 192 ? -13.25 -24.359 -4.926 1 53 192 ARG B C 1
ATOM 3572 O O . ARG B 1 192 ? -13.703 -23.891 -5.969 1 53 192 ARG B O 1
ATOM 3579 N N . ALA B 1 193 ? -11.93 -24.172 -4.508 1 55.25 193 ALA B N 1
ATOM 3580 C CA . ALA B 1 193 ? -11.195 -23.25 -5.371 1 55.25 193 ALA B CA 1
ATOM 3581 C C . ALA B 1 193 ? -10.547 -24 -6.535 1 55.25 193 ALA B C 1
ATOM 3583 O O . ALA B 1 193 ? -10.078 -25.125 -6.379 1 55.25 193 ALA B O 1
ATOM 3584 N N . LEU B 1 194 ? -10.75 -23.547 -7.785 1 61.41 194 LEU B N 1
ATOM 3585 C CA . LEU B 1 194 ? -10.086 -24.062 -8.977 1 61.41 194 LEU B CA 1
ATOM 3586 C C . LEU B 1 194 ? -8.578 -24.109 -8.789 1 61.41 194 LEU B C 1
ATOM 3588 O O . LEU B 1 194 ? -7.898 -24.984 -9.328 1 61.41 194 LEU B O 1
ATOM 3592 N N . ALA B 1 195 ? -8.016 -23.078 -8.047 1 69.5 195 ALA B N 1
ATOM 3593 C CA . ALA B 1 195 ? -6.57 -23.109 -7.832 1 69.5 195 ALA B CA 1
ATOM 3594 C C . ALA B 1 195 ? -6.223 -22.781 -6.383 1 69.5 195 ALA B C 1
ATOM 3596 O O . ALA B 1 195 ? -6.938 -22.031 -5.723 1 69.5 195 ALA B O 1
ATOM 3597 N N . THR B 1 196 ? -5.336 -23.469 -5.871 1 81 196 THR B N 1
ATOM 3598 C CA . THR B 1 196 ? -4.852 -23.297 -4.508 1 81 196 THR B CA 1
ATOM 3599 C C . THR B 1 196 ? -3.703 -22.297 -4.469 1 81 196 THR B C 1
ATOM 3601 O O . THR B 1 196 ? -2.717 -22.438 -5.191 1 81 196 THR B O 1
ATOM 3604 N N . PRO B 1 197 ? -3.912 -21.297 -3.697 1 87.88 197 PRO B N 1
ATOM 3605 C CA . PRO B 1 197 ? -2.842 -20.297 -3.588 1 87.88 197 PRO B CA 1
ATOM 3606 C C . PRO B 1 197 ? -1.644 -20.812 -2.787 1 87.88 197 PRO B C 1
ATOM 3608 O O . PRO B 1 197 ? -1.715 -21.875 -2.174 1 87.88 197 PRO B O 1
ATOM 3611 N N . PHE B 1 198 ? -0.534 -20.156 -2.996 1 89.44 198 PHE B N 1
ATOM 3612 C CA . PHE B 1 198 ? 0.681 -20.406 -2.232 1 89.44 198 PHE B CA 1
ATOM 3613 C C . PHE B 1 198 ? 0.99 -19.234 -1.304 1 89.44 198 PHE B C 1
ATOM 3615 O O . PHE B 1 198 ? 0.623 -18.094 -1.59 1 89.44 198 PHE B O 1
ATOM 3622 N N . GLU B 1 199 ? 1.536 -19.562 -0.205 1 91.62 199 GLU B N 1
ATOM 3623 C CA . GLU B 1 199 ? 1.99 -18.531 0.729 1 91.62 199 GLU B CA 1
ATOM 3624 C C . GLU B 1 199 ? 3.492 -18.641 0.976 1 91.62 199 GLU B C 1
ATOM 3626 O O . GLU B 1 199 ? 4.031 -19.734 1.091 1 91.62 199 GLU B O 1
ATOM 3631 N N . GLY B 1 200 ? 4.207 -17.453 1.034 1 91.94 200 GLY B N 1
ATOM 3632 C CA . GLY B 1 200 ? 5.641 -17.438 1.271 1 91.94 200 GLY B CA 1
ATOM 3633 C C . GLY B 1 200 ? 6.324 -16.219 0.687 1 91.94 200 GLY B C 1
ATOM 3634 O O . GLY B 1 200 ? 5.676 -15.203 0.425 1 91.94 200 GLY B O 1
ATOM 3635 N N . PRO B 1 201 ? 7.594 -16.344 0.611 1 92.56 201 PRO B N 1
ATOM 3636 C CA . PRO B 1 201 ? 8.453 -17.484 0.914 1 92.56 201 PRO B CA 1
ATOM 3637 C C . PRO B 1 201 ? 8.789 -17.609 2.4 1 92.56 201 PRO B C 1
ATOM 3639 O O . PRO B 1 201 ? 8.883 -16.594 3.094 1 92.56 201 PRO B O 1
ATOM 3642 N N . PHE B 1 202 ? 9.008 -18.953 2.807 1 93.12 202 PHE B N 1
ATOM 3643 C CA . PHE B 1 202 ? 9.391 -19.266 4.176 1 93.12 202 PHE B CA 1
ATOM 3644 C C . PHE B 1 202 ? 10.75 -19.953 4.215 1 93.12 202 PHE B C 1
ATOM 3646 O O . PHE B 1 202 ? 11.062 -20.766 3.338 1 93.12 202 PHE B O 1
ATOM 3653 N N . PRO B 1 203 ? 11.547 -19.656 5.234 1 92.5 203 PRO B N 1
ATOM 3654 C CA . PRO B 1 203 ? 12.836 -20.328 5.344 1 92.5 203 PRO B CA 1
ATOM 3655 C C . PRO B 1 203 ? 12.695 -21.812 5.672 1 92.5 203 PRO B C 1
ATOM 3657 O O . PRO B 1 203 ? 11.828 -22.203 6.457 1 92.5 203 PRO B O 1
ATOM 3660 N N . VAL B 1 204 ? 13.633 -22.609 5.055 1 92.88 204 VAL B N 1
ATOM 3661 C CA . VAL B 1 204 ? 13.672 -24.031 5.328 1 92.88 204 VAL B CA 1
ATOM 3662 C C . VAL B 1 204 ? 14.688 -24.328 6.426 1 92.88 204 VAL B C 1
ATOM 3664 O O . VAL B 1 204 ? 15.852 -23.922 6.32 1 92.88 204 VAL B O 1
ATOM 3667 N N . LYS B 1 205 ? 14.195 -25 7.48 1 92.44 205 LYS B N 1
ATOM 3668 C CA . LYS B 1 205 ? 15.078 -25.297 8.602 1 92.44 205 LYS B CA 1
ATOM 3669 C C . LYS B 1 205 ? 15.742 -26.656 8.422 1 92.44 205 LYS B C 1
ATOM 3671 O O . LYS B 1 205 ? 16.938 -26.812 8.672 1 92.44 205 LYS B O 1
ATOM 3676 N N . LYS B 1 206 ? 14.906 -27.625 8.117 1 91.56 206 LYS B N 1
ATOM 3677 C CA . LYS B 1 206 ? 15.383 -28.984 7.969 1 91.56 206 LYS B CA 1
ATOM 3678 C C . LYS B 1 206 ? 14.656 -29.703 6.828 1 91.56 206 LYS B C 1
ATOM 3680 O O . LYS B 1 206 ? 13.469 -29.484 6.605 1 91.56 206 LYS B O 1
ATOM 3685 N N . ARG B 1 207 ? 15.5 -30.594 6.109 1 90.88 207 ARG B N 1
ATOM 3686 C CA . ARG B 1 207 ? 14.93 -31.359 5.016 1 90.88 207 ARG B CA 1
ATOM 3687 C C . ARG B 1 207 ? 15.008 -32.875 5.301 1 90.88 207 ARG B C 1
ATOM 3689 O O . ARG B 1 207 ? 16.031 -33.344 5.785 1 90.88 207 ARG B O 1
ATOM 3696 N N . GLN B 1 208 ? 13.914 -33.406 5.094 1 86 208 GLN B N 1
ATOM 3697 C CA . GLN B 1 208 ? 13.844 -34.844 5.156 1 86 208 GLN B CA 1
ATOM 3698 C C . GLN B 1 208 ? 13.328 -35.438 3.842 1 86 208 GLN B C 1
ATOM 3700 O O . GLN B 1 208 ? 13.172 -34.719 2.855 1 86 208 GLN B O 1
ATOM 3705 N N . ASP B 1 209 ? 13.094 -36.812 3.736 1 84.5 209 ASP B N 1
ATOM 3706 C CA . ASP B 1 209 ? 12.727 -37.469 2.488 1 84.5 209 ASP B CA 1
ATOM 3707 C C . ASP B 1 209 ? 11.344 -37.031 2.012 1 84.5 209 ASP B C 1
ATOM 3709 O O . ASP B 1 209 ? 11.172 -36.656 0.855 1 84.5 209 ASP B O 1
ATOM 3713 N N . LYS B 1 210 ? 10.414 -37.062 2.912 1 90.31 210 LYS B N 1
ATOM 3714 C CA . LYS B 1 210 ? 9.047 -36.812 2.473 1 90.31 210 LYS B CA 1
ATOM 3715 C C . LYS B 1 210 ? 8.516 -35.5 3.047 1 90.31 210 LYS B C 1
ATOM 3717 O O . LYS B 1 210 ? 7.434 -35.031 2.676 1 90.31 210 LYS B O 1
ATOM 3722 N N . ASN B 1 211 ? 9.305 -34.969 3.994 1 91.75 211 ASN B N 1
ATOM 3723 C CA . ASN B 1 211 ? 8.852 -33.75 4.66 1 91.75 211 ASN B CA 1
ATOM 3724 C C . ASN B 1 211 ? 10 -32.75 4.863 1 91.75 211 ASN B C 1
ATOM 3726 O O . ASN B 1 211 ? 11.172 -33.125 4.734 1 91.75 211 ASN B O 1
ATOM 3730 N N . SER B 1 212 ? 9.625 -31.562 5.043 1 92.69 212 SER B N 1
ATOM 3731 C CA . SER B 1 212 ? 10.57 -30.516 5.43 1 92.69 212 SER B CA 1
ATOM 3732 C C . SER B 1 212 ? 10.039 -29.703 6.602 1 92.69 212 SER B C 1
ATOM 3734 O O . SER B 1 212 ? 8.828 -29.516 6.738 1 92.69 212 SER B O 1
ATOM 3736 N N . VAL B 1 213 ? 10.969 -29.312 7.383 1 94.38 213 VAL B N 1
ATOM 3737 C CA . VAL B 1 213 ? 10.617 -28.391 8.461 1 94.38 213 VAL B CA 1
ATOM 3738 C C . VAL B 1 213 ? 10.805 -26.953 7.992 1 94.38 213 VAL B C 1
ATOM 3740 O O . VAL B 1 213 ? 11.914 -26.547 7.648 1 94.38 213 VAL B O 1
ATOM 3743 N N . VAL B 1 214 ? 9.68 -26.219 7.988 1 93.62 214 VAL B N 1
ATOM 3744 C CA . VAL B 1 214 ? 9.648 -24.844 7.48 1 93.62 214 VAL B CA 1
ATOM 3745 C C . VAL B 1 214 ? 9.242 -23.891 8.602 1 93.62 214 VAL B C 1
ATOM 3747 O O . VAL B 1 214 ? 8.383 -24.219 9.422 1 93.62 214 VAL B O 1
ATOM 3750 N N . LEU B 1 215 ? 9.922 -22.766 8.625 1 92.88 215 LEU B N 1
ATOM 3751 C CA . LEU B 1 215 ? 9.562 -21.734 9.594 1 92.88 215 LEU B CA 1
ATOM 3752 C C . LEU B 1 215 ? 8.461 -20.828 9.055 1 92.88 215 LEU B C 1
ATOM 3754 O O . LEU B 1 215 ? 8.734 -19.922 8.266 1 92.88 215 LEU B O 1
ATOM 3758 N N . VAL B 1 216 ? 7.238 -21.031 9.586 1 89.38 216 VAL B N 1
ATOM 3759 C CA . VAL B 1 216 ? 6.098 -20.234 9.156 1 89.38 216 VAL B CA 1
ATOM 3760 C C . VAL B 1 216 ? 5.727 -19.234 10.258 1 89.38 216 VAL B C 1
ATOM 3762 O O . VAL B 1 216 ? 5.258 -19.641 11.328 1 89.38 216 VAL B O 1
ATOM 3765 N N . ASN B 1 217 ? 5.953 -17.969 9.93 1 81.25 217 ASN B N 1
ATOM 3766 C CA . ASN B 1 217 ? 5.656 -16.906 10.891 1 81.25 217 ASN B CA 1
ATOM 3767 C C . ASN B 1 217 ? 6.332 -17.172 12.234 1 81.25 217 ASN B C 1
ATOM 3769 O O . ASN B 1 217 ? 5.688 -17.094 13.289 1 81.25 217 ASN B O 1
ATOM 3773 N N . GLY B 1 218 ? 7.516 -17.641 12.164 1 82.31 218 GLY B N 1
ATOM 3774 C CA . GLY B 1 218 ? 8.312 -17.844 13.359 1 82.31 218 GLY B CA 1
ATOM 3775 C C . GLY B 1 218 ? 8.094 -19.203 14 1 82.31 218 GLY B C 1
ATOM 3776 O O . GLY B 1 218 ? 8.773 -19.547 14.977 1 82.31 218 GLY B O 1
ATOM 3777 N N . GLN B 1 219 ? 7.219 -20 13.508 1 91.06 219 GLN B N 1
ATOM 3778 C CA . GLN B 1 219 ? 6.914 -21.312 14.055 1 91.06 219 GLN B CA 1
ATOM 3779 C C . GLN B 1 219 ? 7.34 -22.422 13.094 1 91.06 219 GLN B C 1
ATOM 3781 O O . GLN B 1 219 ? 7.148 -22.312 11.883 1 91.06 219 GLN B O 1
ATOM 3786 N N . GLU B 1 220 ? 7.863 -23.516 13.719 1 93.88 220 GLU B N 1
ATOM 3787 C CA . GLU B 1 220 ? 8.258 -24.656 12.906 1 93.88 220 GLU B CA 1
ATOM 3788 C C . GLU B 1 220 ? 7.059 -25.531 12.531 1 93.88 220 GLU B C 1
ATOM 3790 O O . GLU B 1 220 ? 6.254 -25.875 13.398 1 93.88 220 GLU B O 1
ATOM 3795 N N . LYS B 1 221 ? 6.961 -25.797 11.32 1 93.69 221 LYS B N 1
ATOM 3796 C CA . LYS B 1 221 ? 5.898 -26.672 10.828 1 93.69 221 LYS B CA 1
ATOM 3797 C C . LYS B 1 221 ? 6.461 -27.734 9.906 1 93.69 221 LYS B C 1
ATOM 3799 O O . LYS B 1 221 ? 7.316 -27.469 9.062 1 93.69 221 LYS B O 1
ATOM 3804 N N . VAL B 1 222 ? 6 -28.953 10.133 1 93.88 222 VAL B N 1
ATOM 3805 C CA . VAL B 1 222 ? 6.379 -30.047 9.25 1 93.88 222 VAL B CA 1
ATOM 3806 C C . VAL B 1 222 ? 5.43 -30.109 8.055 1 93.88 222 VAL B C 1
ATOM 3808 O O . VAL B 1 222 ? 4.223 -30.297 8.219 1 93.88 222 VAL B O 1
ATOM 3811 N N . ILE B 1 223 ? 5.977 -29.953 6.875 1 93.19 223 ILE B N 1
ATOM 3812 C CA . ILE B 1 223 ? 5.137 -29.891 5.684 1 93.19 223 ILE B CA 1
ATOM 3813 C C . ILE B 1 223 ? 5.645 -30.875 4.641 1 93.19 223 ILE B C 1
ATOM 3815 O O . ILE B 1 223 ? 6.852 -30.984 4.418 1 93.19 223 ILE B O 1
ATOM 3819 N N . SER B 1 224 ? 4.688 -31.562 4.008 1 92 224 SER B N 1
ATOM 3820 C CA . SER B 1 224 ? 5.02 -32.531 2.965 1 92 224 SER B CA 1
ATOM 3821 C C . SER B 1 224 ? 5.664 -31.844 1.764 1 92 224 SER B C 1
ATOM 3823 O O . SER B 1 224 ? 5.289 -30.719 1.404 1 92 224 SER B O 1
ATOM 3825 N N . VAL B 1 225 ? 6.562 -32.531 1.085 1 89.56 225 VAL B N 1
ATOM 3826 C CA . VAL B 1 225 ? 7.301 -31.984 -0.054 1 89.56 225 VAL B CA 1
ATOM 3827 C C . VAL B 1 225 ? 6.332 -31.672 -1.194 1 89.56 225 VAL B C 1
ATOM 3829 O O . VAL B 1 225 ? 6.574 -30.766 -1.989 1 89.56 225 VAL B O 1
ATOM 3832 N N . ASP B 1 226 ? 5.207 -32.312 -1.27 1 86.75 226 ASP B N 1
ATOM 3833 C CA . ASP B 1 226 ? 4.242 -32.125 -2.35 1 86.75 226 ASP B CA 1
ATOM 3834 C C . ASP B 1 226 ? 3.559 -30.781 -2.25 1 86.75 226 ASP B C 1
ATOM 3836 O O . ASP B 1 226 ? 2.951 -30.312 -3.217 1 86.75 226 ASP B O 1
ATOM 3840 N N . ARG B 1 227 ? 3.674 -30.094 -1.13 1 89.69 227 ARG B N 1
ATOM 3841 C CA . ARG B 1 227 ? 3.021 -28.812 -0.906 1 89.69 227 ARG B CA 1
ATOM 3842 C C . ARG B 1 227 ? 4.016 -27.672 -1.027 1 89.69 227 ARG B C 1
ATOM 3844 O O . ARG B 1 227 ? 3.68 -26.516 -0.752 1 89.69 227 ARG B O 1
ATOM 3851 N N . LEU B 1 228 ? 5.188 -28.031 -1.485 1 88.88 228 LEU B N 1
ATOM 3852 C CA . LEU B 1 228 ? 6.227 -27.016 -1.469 1 88.88 228 LEU B CA 1
ATOM 3853 C C . LEU B 1 228 ? 6.672 -26.656 -2.887 1 88.88 228 LEU B C 1
ATOM 3855 O O . LEU B 1 228 ? 6.719 -27.531 -3.758 1 88.88 228 LEU B O 1
ATOM 3859 N N . LYS B 1 229 ? 6.973 -25.422 -3.098 1 88.12 229 LYS B N 1
ATOM 3860 C CA . LYS B 1 229 ? 7.641 -24.922 -4.297 1 88.12 229 LYS B CA 1
ATOM 3861 C C . LYS B 1 229 ? 8.812 -24.016 -3.941 1 88.12 229 LYS B C 1
ATOM 3863 O O . LYS B 1 229 ? 8.719 -23.203 -3.014 1 88.12 229 LYS B O 1
ATOM 3868 N N . PRO B 1 230 ? 9.922 -24.188 -4.648 1 87.19 230 PRO B N 1
ATOM 3869 C CA . PRO B 1 230 ? 11.055 -23.297 -4.363 1 87.19 230 PRO B CA 1
ATOM 3870 C C . PRO B 1 230 ? 10.719 -21.828 -4.566 1 87.19 230 PRO B C 1
ATOM 3872 O O . PRO B 1 230 ? 9.938 -21.484 -5.461 1 87.19 230 PRO B O 1
ATOM 3875 N N . ALA B 1 231 ? 11.344 -20.984 -3.74 1 88.19 231 ALA B N 1
ATOM 3876 C CA . ALA B 1 231 ? 11.133 -19.531 -3.867 1 88.19 231 ALA B CA 1
ATOM 3877 C C . ALA B 1 231 ? 11.812 -19 -5.121 1 88.19 231 ALA B C 1
ATOM 3879 O O . ALA B 1 231 ? 12.891 -19.469 -5.508 1 88.19 231 ALA B O 1
ATOM 3880 N N . PHE B 1 232 ? 11.133 -17.969 -5.695 1 83.5 232 PHE B N 1
ATOM 3881 C CA . PHE B 1 232 ? 11.766 -17.219 -6.777 1 83.5 232 PHE B CA 1
ATOM 3882 C C . PHE B 1 232 ? 12.938 -16.391 -6.254 1 83.5 232 PHE B C 1
ATOM 3884 O O . PHE B 1 232 ? 12.859 -15.82 -5.168 1 83.5 232 PHE B O 1
ATOM 3891 N N . LEU B 1 233 ? 14.062 -16.391 -7.066 1 78.25 233 LEU B N 1
ATOM 3892 C CA . LEU B 1 233 ? 15.25 -15.633 -6.676 1 78.25 233 LEU B CA 1
ATOM 3893 C C . LEU B 1 233 ? 15.508 -14.484 -7.645 1 78.25 233 LEU B C 1
ATOM 3895 O O . LEU B 1 233 ? 15.359 -14.641 -8.859 1 78.25 233 LEU B O 1
ATOM 3899 N N . LEU B 1 234 ? 15.703 -13.359 -7.098 1 78 234 LEU B N 1
ATOM 3900 C CA . LEU B 1 234 ? 16.156 -12.219 -7.895 1 78 234 LEU B CA 1
ATOM 3901 C C . LEU B 1 234 ? 17.672 -12.125 -7.902 1 78 234 LEU B C 1
ATOM 3903 O O . LEU B 1 234 ? 18.297 -12.062 -6.844 1 78 234 LEU B O 1
ATOM 3907 N N . SER B 1 235 ? 18.297 -12.547 -9.047 1 64.25 235 SER B N 1
ATOM 3908 C CA . SER B 1 235 ? 19.75 -12.547 -9.125 1 64.25 235 SER B CA 1
ATOM 3909 C C . SER B 1 235 ? 20.281 -11.203 -9.625 1 64.25 235 SER B C 1
ATOM 3911 O O . SER B 1 235 ? 19.672 -10.586 -10.508 1 64.25 235 SER B O 1
ATOM 3913 N N . ASP B 1 236 ? 21.016 -10.516 -8.828 1 55.66 236 ASP B N 1
ATOM 3914 C CA . ASP B 1 236 ? 21.734 -9.32 -9.242 1 55.66 236 ASP B CA 1
ATOM 3915 C C . ASP B 1 236 ? 22.703 -9.633 -10.383 1 55.66 236 ASP B C 1
ATOM 3917 O O . ASP B 1 236 ? 23.922 -9.617 -10.195 1 55.66 236 ASP B O 1
ATOM 3921 N N . THR B 1 237 ? 22.484 -10.625 -11.117 1 46.69 237 THR B N 1
ATOM 3922 C CA . THR B 1 237 ? 23.578 -10.781 -12.055 1 46.69 237 THR B CA 1
ATOM 3923 C C . THR B 1 237 ? 23.797 -9.5 -12.859 1 46.69 237 THR B C 1
ATOM 3925 O O . THR B 1 237 ? 22.906 -9.055 -13.578 1 46.69 237 THR B O 1
ATOM 3928 N N . THR B 1 238 ? 24.594 -8.594 -12.398 1 39.97 238 THR B N 1
ATOM 3929 C CA . THR B 1 238 ? 25.281 -7.656 -13.273 1 39.97 238 THR B CA 1
ATOM 3930 C C . THR B 1 238 ? 25.406 -8.219 -14.688 1 39.97 238 THR B C 1
ATOM 3932 O O . THR B 1 238 ? 26.016 -9.273 -14.891 1 39.97 238 THR B O 1
ATOM 3935 N N . SER B 1 239 ? 24.422 -8.07 -15.57 1 34.75 239 SER B N 1
ATOM 3936 C CA . SER B 1 239 ? 24.797 -8.289 -16.953 1 34.75 239 SER B CA 1
ATOM 3937 C C . SER B 1 239 ? 26.297 -8.07 -17.172 1 34.75 239 SER B C 1
ATOM 3939 O O . SER B 1 239 ? 26.875 -7.113 -16.656 1 34.75 239 SER B O 1
ATOM 3941 N N . SER B 1 240 ? 27.094 -8.938 -17.594 1 31.86 240 SER B N 1
ATOM 3942 C CA . SER B 1 240 ? 28.109 -8.672 -18.594 1 31.86 240 SER B CA 1
ATOM 3943 C C . SER B 1 240 ? 27.609 -7.684 -19.641 1 31.86 240 SER B C 1
ATOM 3945 O O . SER B 1 240 ? 26.391 -7.512 -19.812 1 31.86 240 SER B O 1
ATOM 3947 N N . ASN B 1 241 ? 28.469 -6.969 -20.406 1 31.45 241 ASN B N 1
ATOM 3948 C CA . ASN B 1 241 ? 28.5 -6.113 -21.594 1 31.45 241 ASN B CA 1
ATOM 3949 C C . ASN B 1 241 ? 27.547 -6.625 -22.672 1 31.45 241 ASN B C 1
ATOM 3951 O O . ASN B 1 241 ? 27.969 -7.367 -23.562 1 31.45 241 ASN B O 1
ATOM 3955 N N . LEU B 1 242 ? 26.547 -7.109 -22.5 1 30.38 242 LEU B N 1
ATOM 3956 C CA . LEU B 1 242 ? 25.922 -7.453 -23.781 1 30.38 242 LEU B CA 1
ATOM 3957 C C . LEU B 1 242 ? 25.766 -6.215 -24.656 1 30.38 242 LEU B C 1
ATOM 3959 O O . LEU B 1 242 ? 25.172 -5.219 -24.234 1 30.38 242 LEU B O 1
ATOM 3963 N N . SER B 1 243 ? 26.609 -6.043 -25.641 1 29.52 243 SER B N 1
ATOM 3964 C CA . SER B 1 243 ? 26.594 -5.211 -26.844 1 29.52 243 SER B CA 1
ATOM 3965 C C . SER B 1 243 ? 25.312 -5.395 -27.625 1 29.52 243 SER B C 1
ATOM 3967 O O . SER B 1 243 ? 25.016 -6.496 -28.094 1 29.52 243 SER B O 1
ATOM 3969 N N . TYR B 1 244 ? 24.297 -4.977 -27.297 1 29.12 244 TYR B N 1
ATOM 3970 C CA . TYR B 1 244 ? 23.172 -5.039 -28.219 1 29.12 244 TYR B CA 1
ATOM 3971 C C . TYR B 1 244 ? 23.422 -4.184 -29.453 1 29.12 244 TYR B C 1
ATOM 3973 O O . TYR B 1 244 ? 23.656 -2.979 -29.344 1 29.12 244 TYR B O 1
ATOM 3981 N N . THR B 1 245 ? 23.984 -4.777 -30.453 1 29.28 245 THR B N 1
ATOM 3982 C CA . THR B 1 245 ? 24.109 -4.242 -31.797 1 29.28 245 THR B CA 1
ATOM 3983 C C . THR B 1 245 ? 22.719 -3.994 -32.406 1 29.28 245 THR B C 1
ATOM 3985 O O . THR B 1 245 ? 21.875 -4.891 -32.438 1 29.28 245 THR B O 1
ATOM 3988 N N . THR B 1 246 ? 22.266 -2.828 -32.469 1 32.53 246 THR B N 1
ATOM 3989 C CA . THR B 1 246 ? 21.031 -2.463 -33.156 1 32.53 246 THR B CA 1
ATOM 3990 C C . THR B 1 246 ? 21.016 -2.984 -34.594 1 32.53 246 THR B C 1
ATOM 3992 O O . THR B 1 246 ? 22.078 -3.287 -35.156 1 32.53 246 THR B O 1
ATOM 3995 N N . LYS B 1 247 ? 20.125 -3.418 -35.156 1 32.69 247 LYS B N 1
ATOM 3996 C CA . LYS B 1 247 ? 20.047 -3.869 -36.562 1 32.69 247 LYS B CA 1
ATOM 3997 C C . LYS B 1 247 ? 20.781 -2.914 -37.5 1 32.69 247 LYS B C 1
ATOM 3999 O O . LYS B 1 247 ? 21.266 -3.322 -38.531 1 32.69 247 LYS B O 1
ATOM 4004 N N . TYR B 1 248 ? 20.578 -1.575 -37.375 1 33.16 248 TYR B N 1
ATOM 4005 C CA . TYR B 1 248 ? 21.156 -0.655 -38.344 1 33.16 248 TYR B CA 1
ATOM 4006 C C . TYR B 1 248 ? 22.641 -0.426 -38.062 1 33.16 248 TYR B C 1
ATOM 4008 O O . TYR B 1 248 ? 23.219 0.555 -38.531 1 33.16 248 TYR B O 1
ATOM 4016 N N . GLY B 1 249 ? 23.5 -1.5 -37.562 1 30.22 249 GLY B N 1
ATOM 4017 C CA . GLY B 1 249 ? 24.938 -1.551 -37.5 1 30.22 249 GLY B CA 1
ATOM 4018 C C . GLY B 1 249 ? 25.516 -0.699 -36.375 1 30.22 249 GLY B C 1
ATOM 4019 O O . GLY B 1 249 ? 26.734 -0.555 -36.25 1 30.22 249 GLY B O 1
ATOM 4020 N N . ARG B 1 250 ? 24.812 0.35 -35.875 1 27.36 250 ARG B N 1
ATOM 4021 C CA . ARG B 1 250 ? 25.484 1.203 -34.906 1 27.36 250 ARG B CA 1
ATOM 4022 C C . ARG B 1 250 ? 25.625 0.496 -33.562 1 27.36 250 ARG B C 1
ATOM 4024 O O . ARG B 1 250 ? 24.672 -0.084 -33.062 1 27.36 250 ARG B O 1
ATOM 4031 N N . LYS B 1 251 ? 26.781 0.127 -33.094 1 29.16 251 LYS B N 1
ATOM 4032 C CA . LYS B 1 251 ? 27.156 -0.422 -31.797 1 29.16 251 LYS B CA 1
ATOM 4033 C C . LYS B 1 251 ? 26.828 0.558 -30.672 1 29.16 251 LYS B C 1
ATOM 4035 O O . LYS B 1 251 ? 27.312 1.695 -30.688 1 29.16 251 LYS B O 1
ATOM 4040 N N . VAL B 1 252 ? 25.703 0.72 -30.234 1 26.06 252 VAL B N 1
ATOM 4041 C CA . VAL B 1 252 ? 25.547 1.704 -29.172 1 26.06 252 VAL B CA 1
ATOM 4042 C C . VAL B 1 252 ? 26.047 1.122 -27.844 1 26.06 252 VAL B C 1
ATOM 4044 O O . VAL B 1 252 ? 25.656 0.017 -27.469 1 26.06 252 VAL B O 1
ATOM 4047 N N . ARG B 1 253 ? 27.234 1.422 -27.422 1 26.75 253 ARG B N 1
ATOM 4048 C CA . ARG B 1 253 ? 27.875 1.09 -26.156 1 26.75 253 ARG B CA 1
ATOM 4049 C C . ARG B 1 253 ? 27.344 1.97 -25.031 1 26.75 253 ARG B C 1
ATOM 4051 O O . ARG B 1 253 ? 27.281 3.193 -25.172 1 26.75 253 ARG B O 1
ATOM 4058 N N . PHE B 1 254 ? 26.562 1.614 -24.328 1 25.66 254 PHE B N 1
ATOM 4059 C CA . PHE B 1 254 ? 26.25 2.473 -23.188 1 25.66 254 PHE B CA 1
ATOM 4060 C C . PHE B 1 254 ? 27.406 2.49 -22.203 1 25.66 254 PHE B C 1
ATOM 4062 O O . PHE B 1 254 ? 27.859 1.438 -21.734 1 25.66 254 PHE B O 1
ATOM 4069 N N . HIS B 1 255 ? 28.359 3.307 -22.469 1 27.7 255 HIS B N 1
ATOM 4070 C CA . HIS B 1 255 ? 29.578 3.539 -21.703 1 27.7 255 HIS B CA 1
ATOM 4071 C C . HIS B 1 255 ? 29.266 3.91 -20.25 1 27.7 255 HIS B C 1
ATOM 4073 O O . HIS B 1 255 ? 28.609 4.918 -20 1 27.7 255 HIS B O 1
ATOM 4079 N N . LEU B 1 256 ? 29.016 3.035 -19.5 1 26.83 256 LEU B N 1
ATOM 4080 C CA . LEU B 1 256 ? 29.109 3.439 -18.109 1 26.83 256 LEU B CA 1
ATOM 4081 C C . LEU B 1 256 ? 30.531 3.846 -17.75 1 26.83 256 LEU B C 1
ATOM 4083 O O . LEU B 1 256 ? 31.5 3.277 -18.266 1 26.83 256 LEU B O 1
ATOM 4087 N N . PRO B 1 257 ? 30.766 5.172 -17.344 1 27.22 257 PRO B N 1
ATOM 4088 C CA . PRO B 1 257 ? 32.188 5.574 -17.219 1 27.22 257 PRO B CA 1
ATOM 4089 C C . PRO B 1 257 ? 33.031 4.5 -16.578 1 27.22 257 PRO B C 1
ATOM 4091 O O . PRO B 1 257 ? 32.531 3.66 -15.828 1 27.22 257 PRO B O 1
ATOM 4094 N N . PRO B 1 258 ? 34.375 4.324 -17.125 1 26.2 258 PRO B N 1
ATOM 4095 C CA . PRO B 1 258 ? 35.25 3.467 -16.328 1 26.2 258 PRO B CA 1
ATOM 4096 C C . PRO B 1 258 ? 35.219 3.814 -14.836 1 26.2 258 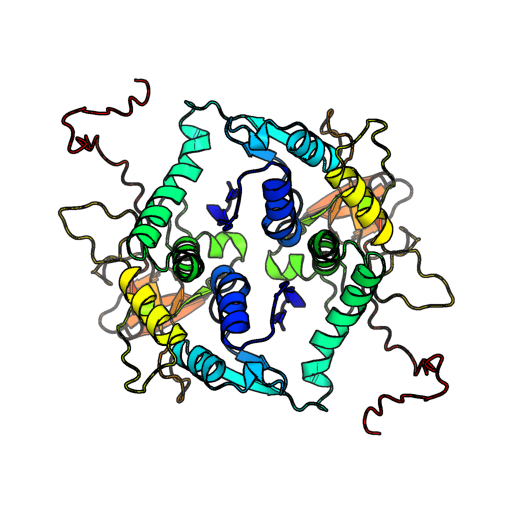PRO B C 1
ATOM 4098 O O . PRO B 1 258 ? 34.969 4.965 -14.469 1 26.2 258 PRO B O 1
#

pLDDT: mean 78.82, std 18.87, range [25.59, 97.19]

Solvent-accessible surface area (backbone atoms only — not comparable to full-atom values): 28943 Å² total; per-residue (Å²): 91,68,42,85,85,42,55,39,74,49,84,78,94,67,96,58,75,45,41,66,54,49,50,51,49,43,38,55,69,37,38,30,70,64,24,56,57,67,67,45,81,37,60,79,48,65,39,60,65,28,68,61,42,48,50,50,32,27,55,43,36,29,43,77,42,78,41,56,94,83,43,61,72,79,49,40,58,56,51,64,53,45,50,50,48,49,56,46,32,61,76,30,65,94,44,31,76,75,37,44,32,55,48,46,29,47,60,30,50,25,35,28,68,93,72,72,43,24,18,37,32,63,47,48,74,40,64,38,30,41,56,30,48,60,78,39,91,75,78,81,84,59,93,58,56,69,68,55,47,51,51,53,52,43,40,60,66,54,32,58,46,59,70,49,90,89,51,87,50,44,48,20,22,58,84,49,69,89,71,47,60,31,27,26,36,53,48,75,76,63,82,78,35,79,25,52,24,27,37,28,60,29,47,56,76,43,82,55,95,63,34,28,34,31,38,57,93,85,37,82,40,82,40,52,53,90,39,51,42,47,34,40,36,41,46,80,66,71,73,72,84,75,73,59,61,46,89,88,71,54,68,64,72,81,76,65,80,132,91,66,42,83,85,41,55,39,73,49,84,77,95,64,96,59,74,45,41,66,55,49,49,51,48,42,38,56,68,37,37,30,71,64,22,54,57,66,66,44,81,37,61,78,48,65,37,60,65,28,68,60,42,48,50,51,32,26,57,44,36,29,42,76,41,76,40,56,93,82,43,61,72,78,50,41,57,56,51,65,54,44,50,48,49,49,55,45,32,62,78,30,65,94,42,31,77,76,37,44,31,56,48,45,29,47,61,31,50,25,34,28,70,94,72,71,43,24,18,38,31,63,47,48,74,41,64,38,31,40,56,30,47,58,77,41,92,76,78,79,83,60,92,58,57,68,67,55,46,51,50,52,53,44,40,58,67,54,33,57,46,58,71,50,91,88,56,89,52,42,50,22,21,58,83,48,66,89,71,44,62,32,28,26,35,53,48,75,71,64,84,78,35,77,26,54,25,27,36,30,58,31,48,56,76,45,82,56,95,62,34,29,33,32,38,56,93,87,37,82,40,82,40,51,54,88,40,51,41,47,33,42,36,42,49,81,67,72,72,72,85,73,71,58,60,48,88,88,71,52,69,60,72,81,74,66,79,133